Protein AF-0000000066058814 (afdb_homodimer)

GO terms:
  GO:0004735 pyrroline-5-carboxylate reductase activity (F, TAS)
  GO:0004735 pyrroline-5-carboxylate reductase activity (F, EXP)

InterPro domains:
  IPR000304 Pyrroline-5-carboxylate reductase-like [MF_01925] (4-267)
  IPR000304 Pyrroline-5-carboxylate reductase-like [PIRSF000193] (5-269)
  IPR000304 Pyrroline-5-carboxylate reductase-like [TIGR00112] (6-267)
  IPR008927 6-phosphogluconate dehydrogenase-like, C-terminal domain superfamily [SSF48179] (162-270)
  IPR028939 Pyrroline-5-carboxylate reductase, catalytic, N-terminal [PF03807] (5-99)
  IPR029036 Pyrroline-5-carboxylate reductase, dimerisation domain [PF14748] (163-267)
  IPR036291 NAD(P)-binding domain superfamily [SSF51735] (5-160)
  IPR053790 Pyrroline-5-carboxylate reductase-like conserved site [PS00521] (223-245)

pLDDT: mean 95.97, std 4.77, range [44.62, 98.88]

Foldseek 3Di:
DDDFAEEEEDCDLLVLLLLVLCVVVPNDLASYEYEDQDPVSQVVSCVVRVHHYYHDPLVRCQRGQEYEYDDELQCLLVVLLVNLVSDDQRHAYEYQYFQADPVLSCVSSPHDHWYKYKHWANQLSVLAIEMEIEIDPRADPVNVVSVLVSSNSRHHYDYDPDRLCVLLVCLCGHCPVVVLVVVLVVQLVVVVVVPDDSVVSNVVSVVVSVVLVVCQVPDPDHSVVVLVVVDDPPDPSVVVVCVCVVVPVVVVSVVSSVVSSVVSNVSNVVSSD/DDDFQEEEEDCDLLVLLLLVLCVVVPNDLASYEYEDQDPVSQVVSCVVRVHHYYHDPLVRCQRGQEYEYDDELQCLLVVLLVNLVSDDQRHAYEYQYFQADPVLSCVSSPHDHWYKYKHWANQLSVLAIEMEIEIDPRADPVNVVSVLVSSNSRHHYHYDPDRLCVLLVCLCGHCPVVVLVVVLVVQLVVVVVVPDDSVVSNVVSVVVSVVLVVCQVPDPDHSVVVLVVVDDPPDPSVVVVCVCVVVPVVVVSVVSSVVSSVVSNVSNVVSSD

Nearest PDB structures (foldseek):
  3tri-assembly1_B  TM=9.564E-01  e=3.070E-29  Coxiella burnetii
  6xp2-assembly1_A  TM=9.105E-01  e=4.689E-26  Homo sapiens
  2ag8-assembly1_A  TM=9.585E-01  e=1.082E-23  Neisseria meningitidis MC58
  6lhm-assembly2_B  TM=9.141E-01  e=1.833E-24  Homo sapiens
  2ahr-assembly1_E  TM=9.068E-01  e=1.185E-21  Streptococcus pyogenes M1 GAS

Secondary structure (DSSP, 8-state):
-PPPPEEEES-SHHHHHHHHHHHHTT--GGGEEEE-S-HHHHHHHHHHH--EEES-HHHHHTT-SEEEE-S-HHHHHHHHHHHGGG--TTPEEEE--TT--HHHHHHHHTS---EEEEE--GGGGGT-EEEEEEE-TT--HHHHHHHHHHHHTTEEEEE-S-TTHHHHHIIIIISHHHHHHHHHHHHHHHHHHTT--HHHHHHHHHHHHHHHHHHHHH-SS-HHHHHHHT--TTSHHHHHHHHHHHTTHHHHHHHHHHHHHHHHHHHHHHH--/-PPPPEEEES-SHHHHHHHHHHHHTT--GGGEEEE-S-HHHHHHHHHHH--EEES-HHHHHTT-SEEEE-S-HHHHHHHHHHHGGG--TTPEEEE--TT--HHHHHHHHTS---EEEEE--GGGGGT-EEEEEEE-TT--HHHHHHHHHHHHTTEEEEE-S-TTHHHHHIIIIISHHHHHHHHHHHHHHHHHHTT--HHHHHHHHHHHHHHHHHHHHH-SS-HHHHHHHT--TTSHHHHHHHHHHHTTHHHHHHHHHHHHHHHHHHHHHHH--

Structure (mmCIF, N/CA/C/O backbone):
data_AF-0000000066058814-model_v1
#
loop_
_entity.id
_entity.type
_entity.pdbx_description
1 polymer 'Pyrroline-5-carboxylate reductase'
#
loop_
_atom_site.group_PDB
_atom_site.id
_atom_site.type_symbol
_atom_site.label_atom_id
_atom_site.label_alt_id
_atom_site.label_comp_id
_atom_site.label_asym_id
_atom_site.label_entity_id
_atom_site.label_seq_id
_atom_site.pdbx_PDB_ins_code
_atom_site.Cartn_x
_atom_site.Cartn_y
_atom_site.Cartn_z
_atom_site.occupancy
_atom_site.B_iso_or_equiv
_atom_site.auth_seq_id
_atom_site.auth_comp_id
_atom_site.auth_asym_id
_atom_site.auth_atom_id
_atom_site.pdbx_PDB_model_num
ATOM 1 N N . MET A 1 1 ? -6.27 13.633 32.781 1 44.66 1 MET A N 1
ATOM 2 C CA . MET A 1 1 ? -6.316 14.977 32.188 1 44.66 1 MET A CA 1
ATOM 3 C C . MET A 1 1 ? -7.578 15.164 31.359 1 44.66 1 MET A C 1
ATOM 5 O O . MET A 1 1 ? -8.094 14.211 30.781 1 44.66 1 MET A O 1
ATOM 9 N N . SER A 1 2 ? -8.32 16.234 31.625 1 62.28 2 SER A N 1
ATOM 10 C CA . SER A 1 2 ? -9.594 16.422 30.953 1 62.28 2 SER A CA 1
ATOM 11 C C . SER A 1 2 ? -9.414 16.453 29.438 1 62.28 2 SER A C 1
ATOM 13 O O . SER A 1 2 ? -8.344 16.812 28.938 1 62.28 2 SER A O 1
ATOM 15 N N . THR A 1 3 ? -10.25 15.898 28.719 1 80.94 3 THR A N 1
ATOM 16 C CA . THR A 1 3 ? -10.242 15.898 27.25 1 80.94 3 THR A CA 1
ATOM 17 C C . THR A 1 3 ? -10.305 17.328 26.719 1 80.94 3 THR A C 1
ATOM 19 O O . THR A 1 3 ? -11.219 18.094 27.062 1 80.94 3 THR A O 1
ATOM 22 N N . PRO A 1 4 ? -9.258 17.734 26.031 1 92.69 4 PRO A N 1
ATOM 23 C CA . PRO A 1 4 ? -9.234 19.109 25.531 1 92.69 4 PRO A CA 1
ATOM 24 C C . PRO A 1 4 ? -10.398 19.406 24.578 1 92.69 4 PRO A C 1
ATOM 26 O O . PRO A 1 4 ? -10.906 18.516 23.922 1 92.69 4 PRO A O 1
ATOM 29 N N . ARG A 1 5 ? -10.812 20.703 24.672 1 96.81 5 ARG A N 1
ATOM 30 C CA . ARG A 1 5 ? -11.758 21.188 23.672 1 96.81 5 ARG A CA 1
ATOM 31 C C . ARG A 1 5 ? -11.039 21.641 22.406 1 96.81 5 ARG A C 1
ATOM 33 O O . ARG A 1 5 ? -10.094 22.438 22.469 1 96.81 5 ARG A O 1
ATOM 40 N N . ILE A 1 6 ? -11.531 21.109 21.25 1 98.19 6 ILE A N 1
ATOM 41 C CA . ILE A 1 6 ? -10.836 21.344 19.984 1 98.19 6 ILE A CA 1
ATOM 42 C C . ILE A 1 6 ? -11.742 22.109 19.031 1 98.19 6 ILE A C 1
ATOM 44 O O . ILE A 1 6 ? -12.906 21.75 18.844 1 98.19 6 ILE A O 1
ATOM 48 N N . ALA A 1 7 ? -11.219 23.156 18.516 1 98.62 7 ALA A N 1
ATOM 49 C CA . ALA A 1 7 ? -11.922 23.922 17.5 1 98.62 7 ALA A CA 1
ATOM 50 C C . ALA A 1 7 ? -11.219 23.812 16.141 1 98.62 7 ALA A C 1
ATOM 52 O O . ALA A 1 7 ? -10.016 24.062 16.047 1 98.62 7 ALA A O 1
ATOM 53 N N . PHE A 1 8 ? -11.961 23.469 15.102 1 98.62 8 PHE A N 1
ATOM 54 C CA . PHE A 1 8 ? -11.453 23.453 13.742 1 98.62 8 PHE A CA 1
ATOM 55 C C . PHE A 1 8 ? -11.914 24.672 12.961 1 98.62 8 PHE A C 1
ATOM 57 O O . PHE A 1 8 ? -13.117 24.922 12.852 1 98.62 8 PHE A O 1
ATOM 64 N N . ILE A 1 9 ? -10.969 25.406 12.5 1 98.5 9 ILE A N 1
ATOM 65 C CA . ILE A 1 9 ? -11.273 26.531 11.617 1 98.5 9 ILE A CA 1
ATOM 66 C C . ILE A 1 9 ? -11.18 26.094 10.164 1 98.5 9 ILE A C 1
ATOM 68 O O . ILE A 1 9 ? -10.086 25.875 9.641 1 98.5 9 ILE A O 1
ATOM 72 N N . GLY A 1 10 ? -12.289 26.016 9.469 1 96.62 10 GLY A N 1
ATOM 73 C CA . GLY A 1 10 ? -12.391 25.344 8.18 1 96.62 10 GLY A CA 1
ATOM 74 C C . GLY A 1 10 ? -12.758 23.875 8.305 1 96.62 10 GLY A C 1
ATOM 75 O O . GLY A 1 10 ? -12.008 23.094 8.883 1 96.62 10 GLY A O 1
ATOM 76 N N . ALA A 1 11 ? -13.867 23.547 7.715 1 96 11 ALA A N 1
ATOM 77 C CA . ALA A 1 11 ? -14.359 22.172 7.852 1 96 11 ALA A CA 1
ATOM 78 C C . ALA A 1 11 ? -14.258 21.422 6.527 1 96 11 ALA A C 1
ATOM 80 O O . ALA A 1 11 ? -15.219 20.797 6.086 1 96 11 ALA A O 1
ATOM 81 N N . GLY A 1 12 ? -13.07 21.484 5.945 1 91.62 12 GLY A N 1
ATOM 82 C CA . GLY A 1 12 ? -12.836 20.781 4.699 1 91.62 12 GLY A CA 1
ATOM 83 C C . GLY A 1 12 ? -12.531 19.297 4.902 1 91.62 12 GLY A C 1
ATOM 84 O O . GLY A 1 12 ? -12.828 18.75 5.961 1 91.62 12 GLY A O 1
ATOM 85 N N . ASN A 1 13 ? -11.977 18.641 3.914 1 87.44 13 ASN A N 1
ATOM 86 C CA . ASN A 1 13 ? -11.758 17.203 3.91 1 87.44 13 ASN A CA 1
ATOM 87 C C . ASN A 1 13 ? -10.781 16.781 5.008 1 87.44 13 ASN A C 1
ATOM 89 O O . ASN A 1 13 ? -11 15.773 5.684 1 87.44 13 ASN A O 1
ATOM 93 N N . MET A 1 14 ? -9.695 17.531 5.121 1 90.62 14 MET A N 1
ATOM 94 C CA . MET A 1 14 ? -8.711 17.156 6.137 1 90.62 14 MET A CA 1
ATOM 95 C C . MET A 1 14 ? -9.289 17.328 7.539 1 90.62 14 MET A C 1
ATOM 97 O O . MET A 1 14 ? -9.094 16.469 8.398 1 90.62 14 MET A O 1
ATOM 101 N N . ALA A 1 15 ? -9.977 18.484 7.75 1 95.06 15 ALA A N 1
ATOM 102 C CA . ALA A 1 15 ? -10.648 18.672 9.031 1 95.06 15 ALA A CA 1
ATOM 103 C C . ALA A 1 15 ? -11.633 17.547 9.32 1 95.06 15 ALA A C 1
ATOM 105 O O . ALA A 1 15 ? -11.672 17.016 10.43 1 95.06 15 ALA A O 1
ATOM 106 N N . ALA A 1 16 ? -12.422 17.203 8.312 1 94.19 16 ALA A N 1
ATOM 107 C CA . ALA A 1 16 ? -13.383 16.125 8.461 1 94.19 16 ALA A CA 1
ATOM 108 C C . ALA A 1 16 ? -12.695 14.82 8.867 1 94.19 16 ALA A C 1
ATOM 110 O O . ALA A 1 16 ? -13.195 14.086 9.719 1 94.19 16 ALA A O 1
ATOM 111 N N . SER A 1 17 ? -11.586 14.547 8.266 1 92.12 17 SER A N 1
ATOM 112 C CA . SER A 1 17 ? -10.812 13.344 8.578 1 92.12 17 SER A CA 1
ATOM 113 C C . SER A 1 17 ? -10.352 13.352 10.031 1 92.12 17 SER A C 1
ATOM 115 O O . SER A 1 17 ? -10.469 12.344 10.727 1 92.12 17 SER A O 1
ATOM 117 N N . LEU A 1 18 ? -9.82 14.461 10.445 1 94.19 18 LEU A N 1
ATOM 118 C CA . LEU A 1 18 ? -9.32 14.578 11.812 1 94.19 18 LEU A CA 1
ATOM 119 C C . LEU A 1 18 ? -10.469 14.469 12.812 1 94.19 18 LEU A C 1
ATOM 121 O O . LEU A 1 18 ? -10.352 13.758 13.812 1 94.19 18 LEU A O 1
ATOM 125 N N . ILE A 1 19 ? -11.562 15.117 12.516 1 96.31 19 ILE A N 1
ATOM 126 C CA . ILE A 1 19 ? -12.742 15.055 13.375 1 96.31 19 ILE A CA 1
ATOM 127 C C . ILE A 1 19 ? -13.242 13.617 13.469 1 96.31 19 ILE A C 1
ATOM 129 O O . ILE A 1 19 ? -13.484 13.109 14.562 1 96.31 19 ILE A O 1
ATOM 133 N N . GLY A 1 20 ? -13.422 12.992 12.344 1 94.62 20 GLY A N 1
ATOM 134 C CA . GLY A 1 20 ? -13.852 11.602 12.328 1 94.62 20 GLY A CA 1
ATOM 135 C C . GLY A 1 20 ? -12.938 10.688 13.125 1 94.62 20 GLY A C 1
ATOM 136 O O . GLY A 1 20 ? -13.414 9.82 13.859 1 94.62 20 GLY A O 1
ATOM 137 N N . GLY A 1 21 ? -11.633 10.844 12.93 1 93.56 21 GLY A N 1
ATOM 138 C CA . GLY A 1 21 ? -10.664 10.07 13.688 1 93.56 21 GLY A CA 1
ATOM 139 C C . GLY A 1 21 ? -10.797 10.258 15.188 1 93.56 21 GLY A C 1
ATOM 140 O O . GLY A 1 21 ? -10.742 9.289 15.945 1 93.56 21 GLY A O 1
ATOM 141 N N . LEU A 1 22 ? -10.922 11.492 15.555 1 94.44 22 LEU A N 1
ATOM 142 C CA . LEU A 1 22 ? -11.07 11.797 16.969 1 94.44 22 LEU A CA 1
ATOM 143 C C . LEU A 1 22 ? -12.344 11.18 17.531 1 94.44 22 LEU A C 1
ATOM 145 O O . LEU A 1 22 ? -12.328 10.594 18.625 1 94.44 22 LEU A O 1
ATOM 149 N N . ARG A 1 23 ? -13.43 11.305 16.781 1 95.06 23 ARG A N 1
ATOM 150 C CA . ARG A 1 23 ? -14.688 10.695 17.188 1 95.06 23 ARG A CA 1
ATOM 151 C C . ARG A 1 23 ? -14.547 9.188 17.312 1 95.06 23 ARG A C 1
ATOM 153 O O . ARG A 1 23 ? -15.039 8.586 18.281 1 95.06 23 ARG A O 1
ATOM 160 N N . ALA A 1 24 ? -13.945 8.602 16.438 1 92.62 24 ALA A N 1
ATOM 161 C CA . ALA A 1 24 ? -13.75 7.156 16.422 1 92.62 24 ALA A CA 1
ATOM 162 C C . ALA A 1 24 ? -12.914 6.707 17.625 1 92.62 24 ALA A C 1
ATOM 164 O O . ALA A 1 24 ? -13.078 5.594 18.125 1 92.62 24 ALA A O 1
ATOM 165 N N . GLN A 1 25 ? -12.039 7.562 18.062 1 91.62 25 GLN A N 1
ATOM 166 C CA . GLN A 1 25 ? -11.195 7.25 19.203 1 91.62 25 GLN A CA 1
ATOM 167 C C . GLN A 1 25 ? -11.938 7.52 20.516 1 91.62 25 GLN A C 1
ATOM 169 O O . GLN A 1 25 ? -11.367 7.375 21.594 1 91.62 25 GLN A O 1
ATOM 174 N N . GLY A 1 26 ? -13.156 8.062 20.391 1 92.06 26 GLY A N 1
ATOM 175 C CA . GLY A 1 26 ? -13.992 8.188 21.578 1 92.06 26 GLY A CA 1
ATOM 176 C C . GLY A 1 26 ? -14.047 9.602 22.109 1 92.06 26 GLY A C 1
ATOM 177 O O . GLY A 1 26 ? -14.609 9.844 23.188 1 92.06 26 GLY A O 1
ATOM 178 N N . VAL A 1 27 ? -13.461 10.539 21.406 1 94.19 27 VAL A N 1
ATOM 179 C CA . VAL A 1 27 ? -13.586 11.922 21.859 1 94.19 27 VAL A CA 1
ATOM 180 C C . VAL A 1 27 ? -15.039 12.375 21.75 1 94.19 27 VAL A C 1
ATOM 182 O O . VAL A 1 27 ? -15.656 12.266 20.688 1 94.19 27 VAL A O 1
ATOM 185 N N . PRO A 1 28 ? -15.578 12.867 22.859 1 96.06 28 PRO A N 1
ATOM 186 C CA . PRO A 1 28 ? -16.984 13.289 22.828 1 96.06 28 PRO A CA 1
ATOM 187 C C . PRO A 1 28 ? -17.234 14.414 21.828 1 96.06 28 PRO A C 1
ATOM 189 O O . PRO A 1 28 ? -16.406 15.328 21.703 1 96.06 28 PRO A O 1
ATOM 192 N N . ALA A 1 29 ? -18.391 14.398 21.203 1 96.94 29 ALA A N 1
ATOM 193 C CA . ALA A 1 29 ? -18.781 15.406 20.234 1 96.94 29 ALA A CA 1
ATOM 194 C C . ALA A 1 29 ? -18.781 16.797 20.844 1 96.94 29 ALA A C 1
ATOM 196 O O . ALA A 1 29 ? -18.438 17.781 20.172 1 96.94 29 ALA A O 1
ATOM 197 N N . ALA A 1 30 ? -19.094 16.891 22.109 1 96.06 30 ALA A N 1
ATOM 198 C CA . ALA A 1 30 ? -19.203 18.172 22.812 1 96.06 30 ALA A CA 1
ATOM 199 C C . ALA A 1 30 ? -17.844 18.844 22.938 1 96.06 30 ALA A C 1
ATOM 201 O O . ALA A 1 30 ? -17.766 20.047 23.203 1 96.06 30 ALA A O 1
ATOM 202 N N . GLN A 1 31 ? -16.828 18.031 22.734 1 97 31 GLN A N 1
ATOM 203 C CA . GLN A 1 31 ? -15.477 18.562 22.875 1 97 31 GLN A CA 1
ATOM 204 C C . GLN A 1 31 ? -14.922 19.031 21.547 1 97 31 GLN A C 1
ATOM 206 O O . GLN A 1 31 ? -13.789 19.531 21.469 1 97 31 GLN A O 1
ATOM 211 N N . ILE A 1 32 ? -15.656 18.922 20.516 1 97.69 32 ILE A N 1
ATOM 212 C CA . ILE A 1 32 ? -15.211 19.281 19.172 1 97.69 32 ILE A CA 1
ATOM 213 C C . ILE A 1 32 ? -16.188 20.297 18.562 1 97.69 32 ILE A C 1
ATOM 215 O O . ILE A 1 32 ? -17.406 20.094 18.609 1 97.69 32 ILE A O 1
ATOM 219 N N . ARG A 1 33 ? -15.641 21.391 18.094 1 98.19 33 ARG A N 1
ATOM 220 C CA . ARG A 1 33 ? -16.391 22.391 17.344 1 98.19 33 ARG A CA 1
ATOM 221 C C . ARG A 1 33 ? -15.672 22.75 16.047 1 98.19 33 ARG A C 1
ATOM 223 O O . ARG A 1 33 ? -14.438 22.688 15.977 1 98.19 33 ARG A O 1
ATOM 230 N N . ALA A 1 34 ? -16.469 23.016 15.023 1 98.56 34 ALA A N 1
ATOM 231 C CA . ALA A 1 34 ? -15.875 23.453 13.766 1 98.56 34 ALA A CA 1
ATOM 232 C C . ALA A 1 34 ? -16.562 24.719 13.242 1 98.56 34 ALA A C 1
ATOM 234 O O . ALA A 1 34 ? -17.656 25.062 13.695 1 98.56 34 ALA A O 1
ATOM 235 N N . SER A 1 35 ? -15.852 25.422 12.445 1 98.56 35 SER A N 1
ATOM 236 C CA . SER A 1 35 ? -16.453 26.547 11.75 1 98.56 35 SER A CA 1
ATOM 237 C C . SER A 1 35 ? -16.219 26.469 10.242 1 98.56 35 SER A C 1
ATOM 239 O O . SER A 1 35 ? -15.219 25.922 9.797 1 98.56 35 SER A O 1
ATOM 241 N N . ASP A 1 36 ? -17.172 26.922 9.508 1 98.19 36 ASP A N 1
ATOM 242 C CA . ASP A 1 36 ? -17.125 27.031 8.055 1 98.19 36 ASP A CA 1
ATOM 243 C C . ASP A 1 36 ? -18.109 28.078 7.547 1 98.19 36 ASP A C 1
ATOM 245 O O . ASP A 1 36 ? -19.234 28.172 8.039 1 98.19 36 ASP A O 1
ATOM 249 N N . PRO A 1 37 ? -17.656 28.828 6.539 1 96.19 37 PRO A N 1
ATOM 250 C CA . PRO A 1 37 ? -18.578 29.859 6.035 1 96.19 37 PRO A CA 1
ATOM 251 C C . PRO A 1 37 ? -19.719 29.281 5.199 1 96.19 37 PRO A C 1
ATOM 253 O O . PRO A 1 37 ? -20.766 29.906 5.07 1 96.19 37 PRO A O 1
ATOM 256 N N . GLY A 1 38 ? -19.609 28.141 4.633 1 96.25 38 GLY A N 1
ATOM 257 C CA . GLY A 1 38 ? -20.625 27.547 3.771 1 96.25 38 GLY A CA 1
ATOM 258 C C . GLY A 1 38 ? -21.672 26.766 4.539 1 96.25 38 GLY A C 1
ATOM 259 O O . GLY A 1 38 ? -21.344 25.828 5.27 1 96.25 38 GLY A O 1
ATOM 260 N N . ALA A 1 39 ? -22.906 27.047 4.273 1 97 39 ALA A N 1
ATOM 261 C CA . ALA A 1 39 ? -24.016 26.438 4.984 1 97 39 ALA A CA 1
ATOM 262 C C . ALA A 1 39 ? -24.125 24.938 4.656 1 97 39 ALA A C 1
ATOM 264 O O . ALA A 1 39 ? -24.406 24.125 5.531 1 97 39 ALA A O 1
ATOM 265 N N . GLU A 1 40 ? -23.906 24.672 3.479 1 97.31 40 GLU A N 1
ATOM 266 C CA . GLU A 1 40 ? -23.984 23.266 3.059 1 97.31 40 GLU A CA 1
ATOM 267 C C . GLU A 1 40 ? -22.906 22.422 3.727 1 97.31 40 GLU A C 1
ATOM 269 O O . GLU A 1 40 ? -23.172 21.328 4.203 1 97.31 40 GLU A O 1
ATOM 274 N N . GLN A 1 41 ? -21.734 22.969 3.746 1 96.38 41 GLN A N 1
ATOM 275 C CA . GLN A 1 41 ? -20.625 22.266 4.371 1 96.38 41 GLN A CA 1
ATOM 276 C C . GLN A 1 41 ? -20.844 22.109 5.875 1 96.38 41 GLN A C 1
ATOM 278 O O . GLN A 1 41 ? -20.531 21.062 6.453 1 96.38 41 GLN A O 1
ATOM 283 N N . ARG A 1 42 ? -21.344 23.125 6.504 1 97.5 42 ARG A N 1
ATOM 284 C CA . ARG A 1 42 ? -21.656 23.047 7.93 1 97.5 42 ARG A CA 1
ATOM 285 C C . ARG A 1 42 ? -22.656 21.938 8.211 1 97.5 42 ARG A C 1
ATOM 287 O O . ARG A 1 42 ? -22.484 21.156 9.148 1 97.5 42 ARG A O 1
ATOM 294 N N . ALA A 1 43 ? -23.672 21.859 7.395 1 97.56 43 ALA A N 1
ATOM 295 C CA . ALA A 1 43 ? -24.703 20.844 7.57 1 97.56 43 ALA A CA 1
ATOM 296 C C . ALA A 1 43 ? -24.125 19.438 7.375 1 97.56 43 ALA A C 1
ATOM 298 O O . ALA A 1 43 ? -24.453 18.516 8.125 1 97.56 43 ALA A O 1
ATOM 299 N N . LYS A 1 44 ? -23.344 19.328 6.414 1 97 44 LYS A N 1
ATOM 300 C CA . LYS A 1 44 ? -22.734 18.031 6.109 1 97 44 LYS A CA 1
ATOM 301 C C . LYS A 1 44 ? -21.875 17.547 7.273 1 97 44 LYS A C 1
ATOM 303 O O . LYS A 1 44 ? -22.031 16.406 7.719 1 97 44 LYS A O 1
ATOM 308 N N . ILE A 1 45 ? -21.016 18.344 7.762 1 97.19 45 ILE A N 1
ATOM 309 C CA . ILE A 1 45 ? -20.094 17.984 8.828 1 97.19 45 ILE A CA 1
ATOM 310 C C . ILE A 1 45 ? -20.859 17.75 10.125 1 97.19 45 ILE A C 1
ATOM 312 O O . ILE A 1 45 ? -20.594 16.797 10.852 1 97.19 45 ILE A O 1
ATOM 316 N N . ALA A 1 46 ? -21.812 18.625 10.422 1 97.31 46 ALA A N 1
ATOM 317 C CA . ALA A 1 46 ? -22.641 18.469 11.617 1 97.31 46 ALA A CA 1
ATOM 318 C C . ALA A 1 46 ? -23.406 17.156 11.586 1 97.31 46 ALA A C 1
ATOM 320 O O . ALA A 1 46 ? -23.531 16.469 12.609 1 97.31 46 ALA A O 1
ATOM 321 N N . GLY A 1 47 ? -23.938 16.828 10.461 1 96.56 47 GLY A N 1
ATOM 322 C CA . GLY A 1 47 ? -24.688 15.594 10.305 1 96.56 47 GLY A CA 1
ATOM 323 C C . GLY A 1 47 ? -23.828 14.352 10.391 1 96.56 47 GLY A C 1
ATOM 324 O O . GLY A 1 47 ? -24.219 13.352 10.992 1 96.56 47 GLY A O 1
ATOM 325 N N . GLU A 1 48 ? -22.719 14.414 9.875 1 95.25 48 GLU A N 1
ATOM 326 C CA . GLU A 1 48 ? -21.828 13.258 9.781 1 95.25 48 GLU A CA 1
ATOM 327 C C . GLU A 1 48 ? -21.219 12.922 11.133 1 95.25 48 GLU A C 1
ATOM 329 O O . GLU A 1 48 ? -21.062 11.75 11.477 1 95.25 48 GLU A O 1
ATOM 334 N N . PHE A 1 49 ? -20.859 13.953 11.867 1 96.5 49 PHE A N 1
ATOM 335 C CA . PHE A 1 49 ? -20.047 13.68 13.047 1 96.5 49 PHE A CA 1
ATOM 336 C C . PHE A 1 49 ? -20.797 14.078 14.312 1 96.5 49 PHE A C 1
ATOM 338 O O . PHE A 1 49 ? -20.297 13.859 15.422 1 96.5 49 PHE A O 1
ATOM 345 N N . ALA A 1 50 ? -21.969 14.711 14.219 1 96.81 50 ALA A N 1
ATOM 346 C CA . ALA A 1 50 ? -22.812 15.125 15.336 1 96.81 50 ALA A CA 1
ATOM 347 C C . ALA A 1 50 ? -22.078 16.125 16.234 1 96.81 50 ALA A C 1
ATOM 349 O O . ALA A 1 50 ? -22.172 16.031 17.469 1 96.81 50 ALA A O 1
ATOM 350 N N . ILE A 1 51 ? -21.328 17.016 15.594 1 97.56 51 ILE A N 1
ATOM 351 C CA . ILE A 1 51 ? -20.625 18.031 16.359 1 97.56 51 ILE A CA 1
ATOM 352 C C . ILE A 1 51 ? -21.25 19.406 16.078 1 97.56 51 ILE A C 1
ATOM 354 O O . ILE A 1 51 ? -22.078 19.531 15.18 1 97.56 51 ILE A O 1
ATOM 358 N N . ASP A 1 52 ? -20.844 20.359 16.953 1 97.19 52 ASP A N 1
ATOM 359 C CA . ASP A 1 52 ? -21.266 21.75 16.734 1 97.19 52 ASP A CA 1
ATOM 360 C C . ASP A 1 52 ? -20.469 22.391 15.602 1 97.19 52 ASP A C 1
ATOM 362 O O . ASP A 1 52 ? -19.234 22.359 15.617 1 97.19 52 ASP A O 1
ATOM 366 N N . VAL A 1 53 ? -21.172 22.859 14.586 1 98.19 53 VAL A N 1
ATOM 367 C CA . VAL A 1 53 ? -20.516 23.578 13.492 1 98.19 53 VAL A CA 1
ATOM 368 C C . VAL A 1 53 ? -21.156 24.969 13.336 1 98.19 53 VAL A C 1
ATOM 370 O O . VAL A 1 53 ? -22.359 25.078 13.156 1 98.19 53 VAL A O 1
ATOM 373 N N . VAL A 1 54 ? -20.359 25.984 13.406 1 98.19 54 VAL A N 1
ATOM 374 C CA . VAL A 1 54 ? -20.859 27.359 13.414 1 98.19 54 VAL A CA 1
ATOM 375 C C . VAL A 1 54 ? -20.281 28.125 12.227 1 98.19 54 VAL A C 1
ATOM 377 O O . VAL A 1 54 ? -19.344 27.656 11.57 1 98.19 54 VAL A O 1
ATOM 380 N N . GLU A 1 55 ? -20.844 29.234 11.945 1 97.56 55 GLU A N 1
ATOM 381 C CA . GLU A 1 55 ? -20.344 30.078 10.852 1 97.56 55 GLU A CA 1
ATOM 382 C C . GLU A 1 55 ? -19.172 30.938 11.297 1 97.56 55 GLU A C 1
ATOM 384 O O . GLU A 1 55 ? -18.203 31.094 10.555 1 97.56 55 GLU A O 1
ATOM 389 N N . SER A 1 56 ? -19.234 31.438 12.477 1 97.44 56 SER A N 1
ATOM 390 C CA . SER A 1 56 ? -18.25 32.375 13.008 1 97.44 56 SER A CA 1
ATOM 391 C C . SER A 1 56 ? -17.016 31.656 13.555 1 97.44 56 SER A C 1
ATOM 393 O O . SER A 1 56 ? -17.141 30.812 14.445 1 97.44 56 SER A O 1
ATOM 395 N N . ASN A 1 57 ? -15.875 32.031 13.023 1 98.19 57 ASN A N 1
ATOM 396 C CA . ASN A 1 57 ? -14.625 31.516 13.555 1 98.19 57 ASN A CA 1
ATOM 397 C C . ASN A 1 57 ? -14.43 31.906 15.016 1 98.19 57 ASN A C 1
ATOM 399 O O . ASN A 1 57 ? -13.969 31.094 15.828 1 98.19 57 ASN A O 1
ATOM 403 N N . ALA A 1 58 ? -14.766 33.125 15.336 1 97.69 58 ALA A N 1
ATOM 404 C CA . ALA A 1 58 ? -14.617 33.625 16.688 1 97.69 58 ALA A CA 1
ATOM 405 C C . ALA A 1 58 ? -15.445 32.812 17.688 1 97.69 58 ALA A C 1
ATOM 407 O O . ALA A 1 58 ? -14.992 32.531 18.797 1 97.69 58 ALA A O 1
ATOM 408 N N . GLU A 1 59 ? -16.609 32.5 17.281 1 97.38 59 GLU A N 1
ATOM 409 C CA . GLU A 1 59 ? -17.469 31.672 18.125 1 97.38 59 GLU A CA 1
ATOM 410 C C . GLU A 1 59 ? -16.875 30.281 18.312 1 97.38 59 GLU A C 1
ATOM 412 O O . GLU A 1 59 ? -16.969 29.703 19.406 1 97.38 59 GLU A O 1
ATOM 417 N N . ALA A 1 60 ? -16.281 29.734 17.281 1 98 60 ALA A N 1
ATOM 418 C CA . ALA A 1 60 ? -15.742 28.375 17.328 1 98 60 ALA A CA 1
ATOM 419 C C . ALA A 1 60 ? -14.602 28.281 18.328 1 98 60 ALA A C 1
ATOM 421 O O . ALA A 1 60 ? -14.453 27.25 19.016 1 98 60 ALA A O 1
ATOM 422 N N . VAL A 1 61 ? -13.828 29.344 18.5 1 97.94 61 VAL A N 1
ATOM 423 C CA . VAL A 1 61 ? -12.594 29.219 19.266 1 97.94 61 VAL A CA 1
ATOM 424 C C . VAL A 1 61 ? -12.82 29.688 20.703 1 97.94 61 VAL A C 1
ATOM 426 O O . VAL A 1 61 ? -11.922 29.578 21.547 1 97.94 61 VAL A O 1
ATOM 429 N N . ALA A 1 62 ? -13.969 30.234 21.078 1 95.06 62 ALA A N 1
ATOM 430 C CA . ALA A 1 62 ? -14.242 30.938 22.328 1 95.06 62 ALA A CA 1
ATOM 431 C C . ALA A 1 62 ? -13.828 30.094 23.531 1 95.06 62 ALA A C 1
ATOM 433 O O . ALA A 1 62 ? -13.242 30.609 24.484 1 95.06 62 ALA A O 1
ATOM 434 N N . ASP A 1 63 ? -13.992 28.828 23.562 1 93.5 63 ASP A N 1
ATOM 435 C CA . ASP A 1 63 ? -13.688 27.984 24.719 1 93.5 63 ASP A CA 1
ATOM 436 C C . ASP A 1 63 ? -12.773 26.828 24.328 1 93.5 63 ASP A C 1
ATOM 438 O O . ASP A 1 63 ? -12.719 25.812 25.031 1 93.5 63 ASP A O 1
ATOM 442 N N . ALA A 1 64 ? -12.07 27 23.297 1 97.69 64 ALA A N 1
ATOM 443 C CA . ALA A 1 64 ? -11.219 25.922 22.812 1 97.69 64 ALA A CA 1
ATOM 444 C C . ALA A 1 64 ? -9.867 25.922 23.5 1 97.69 64 ALA A C 1
ATOM 446 O O . ALA A 1 64 ? -9.344 26.984 23.844 1 97.69 64 ALA A O 1
ATOM 447 N N . ASP A 1 65 ? -9.344 24.75 23.766 1 97.75 65 ASP A N 1
ATOM 448 C CA . ASP A 1 65 ? -7.973 24.594 24.219 1 97.75 65 ASP A CA 1
ATOM 449 C C . ASP A 1 65 ? -7 24.516 23.047 1 97.75 65 ASP A C 1
ATOM 451 O O . ASP A 1 65 ? -5.875 25 23.141 1 97.75 65 ASP A O 1
ATOM 455 N N . VAL A 1 66 ? -7.43 23.844 22.031 1 98.25 66 VAL A N 1
ATOM 456 C CA . VAL A 1 66 ? -6.664 23.656 20.812 1 98.25 66 VAL A CA 1
ATOM 457 C C . VAL A 1 66 ? -7.441 24.219 19.625 1 98.25 66 VAL A C 1
ATOM 459 O O . VAL A 1 66 ? -8.633 23.938 19.453 1 98.25 66 VAL A O 1
ATOM 462 N N . VAL A 1 67 ? -6.797 25.031 18.891 1 98.62 67 VAL A N 1
ATOM 463 C CA . VAL A 1 67 ? -7.367 25.578 17.656 1 98.62 67 VAL A CA 1
ATOM 464 C C . VAL A 1 67 ? -6.617 25.047 16.453 1 98.62 67 VAL A C 1
ATOM 466 O O . VAL A 1 67 ? -5.422 25.297 16.281 1 98.62 67 VAL A O 1
ATOM 469 N N . VAL A 1 68 ? -7.328 24.297 15.594 1 98.56 68 VAL A N 1
ATOM 470 C CA . VAL A 1 68 ? -6.742 23.719 14.391 1 98.56 68 VAL A CA 1
ATOM 471 C C . VAL A 1 68 ? -7.082 24.594 13.18 1 98.56 68 VAL A C 1
ATOM 473 O O . VAL A 1 68 ? -8.258 24.75 12.828 1 98.56 6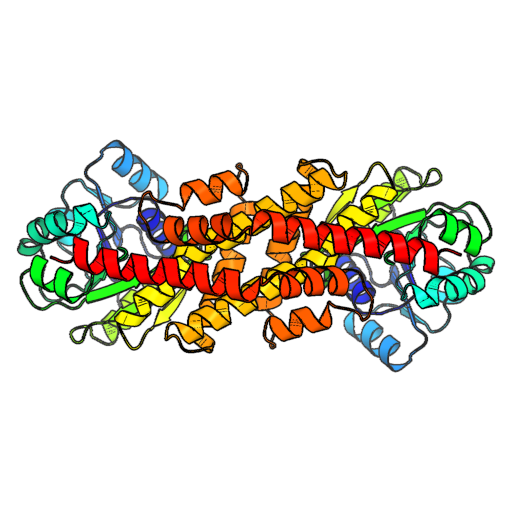8 VAL A O 1
ATOM 476 N N . LEU A 1 69 ? -6.066 25.141 12.633 1 98.25 69 LEU A N 1
ATOM 477 C CA . LEU A 1 69 ? -6.234 25.906 11.398 1 98.25 69 LEU A CA 1
ATOM 478 C C . LEU A 1 69 ? -6.207 24.984 10.188 1 98.25 69 LEU A C 1
ATOM 480 O O . LEU A 1 69 ? -5.137 24.547 9.75 1 98.25 69 LEU A O 1
ATOM 484 N N . SER A 1 70 ? -7.367 24.75 9.586 1 96.88 70 SER A N 1
ATOM 485 C CA . SER A 1 70 ? -7.512 23.781 8.508 1 96.88 70 SER A CA 1
ATOM 486 C C . SER A 1 70 ? -8.094 24.422 7.254 1 96.88 70 SER A C 1
ATOM 488 O O . SER A 1 70 ? -8.914 23.812 6.559 1 96.88 70 SER A O 1
ATOM 490 N N . VAL A 1 71 ? -7.723 25.656 6.992 1 94.75 71 VAL A N 1
ATOM 491 C CA . VAL A 1 71 ? -8.109 26.359 5.77 1 94.75 71 VAL A CA 1
ATOM 492 C C . VAL A 1 71 ? -6.969 26.266 4.754 1 94.75 71 VAL A C 1
ATOM 494 O O . VAL A 1 71 ? -5.852 25.875 5.09 1 94.75 71 VAL A O 1
ATOM 497 N N . LYS A 1 72 ? -7.277 26.625 3.529 1 88.25 72 LYS A N 1
ATOM 498 C CA . LYS A 1 72 ? -6.262 26.641 2.482 1 88.25 72 LYS A CA 1
ATOM 499 C C . LYS A 1 72 ? -5.168 27.672 2.789 1 88.25 72 LYS A C 1
ATOM 501 O O . LYS A 1 72 ? -5.441 28.719 3.369 1 88.25 72 LYS A O 1
ATOM 506 N N . PRO A 1 73 ? -4.004 27.359 2.346 1 91.56 73 PRO A N 1
ATOM 507 C CA . PRO A 1 73 ? -2.885 28.266 2.629 1 91.56 73 PRO A CA 1
ATOM 508 C C . PRO A 1 73 ? -3.146 29.703 2.15 1 91.56 73 PRO A C 1
ATOM 510 O O . PRO A 1 73 ? -2.807 30.656 2.848 1 91.56 73 PRO A O 1
ATOM 513 N N . GLN A 1 74 ? -3.799 29.844 1.07 1 89.38 74 GLN A N 1
ATOM 514 C CA . GLN A 1 74 ? -4.035 31.156 0.471 1 89.38 74 GLN A CA 1
ATOM 515 C C . GLN A 1 74 ? -4.973 32 1.334 1 89.38 74 GLN A C 1
ATOM 517 O O . GLN A 1 74 ? -4.938 33.219 1.281 1 89.38 74 GLN A O 1
ATOM 522 N N . ALA A 1 75 ? -5.773 31.344 2.119 1 93.62 75 ALA A N 1
ATOM 523 C CA . ALA A 1 75 ? -6.754 32.031 2.951 1 93.62 75 ALA A CA 1
ATOM 524 C C . ALA A 1 75 ? -6.223 32.25 4.363 1 93.62 75 ALA A C 1
ATOM 526 O O . ALA A 1 75 ? -6.82 33 5.156 1 93.62 75 ALA A O 1
ATOM 527 N N . MET A 1 76 ? -5.121 31.75 4.73 1 96.19 76 MET A N 1
ATOM 528 C CA . MET A 1 76 ? -4.637 31.609 6.102 1 96.19 76 MET A CA 1
ATOM 529 C C . MET A 1 76 ? -4.387 32.969 6.723 1 96.19 76 MET A C 1
ATOM 531 O O . MET A 1 76 ? -4.809 33.25 7.852 1 96.19 76 MET A O 1
ATOM 535 N N . LYS A 1 77 ? -3.727 33.875 5.984 1 96.69 77 LYS A N 1
ATOM 536 C CA . LYS A 1 77 ? -3.406 35.188 6.523 1 96.69 77 LYS A CA 1
ATOM 537 C C . LYS A 1 77 ? -4.668 35.938 6.953 1 96.69 77 LYS A C 1
ATOM 539 O O . LYS A 1 77 ? -4.766 36.406 8.086 1 96.69 77 LYS A O 1
ATOM 544 N N . ALA A 1 78 ? -5.59 36 6.047 1 96.81 78 ALA A N 1
ATOM 545 C CA . ALA A 1 78 ? -6.836 36.719 6.32 1 96.81 78 ALA A CA 1
ATOM 546 C C . ALA A 1 78 ? -7.578 36.094 7.496 1 96.81 78 ALA A C 1
ATOM 548 O O . ALA A 1 78 ? -8.117 36.781 8.352 1 96.81 78 ALA A O 1
ATOM 549 N N . VAL A 1 79 ? -7.605 34.781 7.562 1 97.56 79 VAL A N 1
ATOM 550 C CA . VAL A 1 79 ? -8.305 34.062 8.625 1 97.56 79 VAL A CA 1
ATOM 551 C C . VAL A 1 79 ? -7.617 34.312 9.961 1 97.56 79 VAL A C 1
ATOM 553 O O . VAL A 1 79 ? -8.281 34.594 10.961 1 97.56 79 VAL A O 1
ATOM 556 N N . CYS A 1 80 ? -6.328 34.25 10 1 97.88 80 CYS A N 1
ATOM 557 C CA . CYS A 1 80 ? -5.574 34.469 11.227 1 97.88 80 CYS A CA 1
ATOM 558 C C . CYS A 1 80 ? -5.77 35.875 11.75 1 97.88 80 CYS A C 1
ATOM 560 O O . CYS A 1 80 ? -6.016 36.094 12.938 1 97.88 80 CYS A O 1
ATOM 562 N N . GLN A 1 81 ? -5.684 36.875 10.875 1 97.31 81 GLN A N 1
ATOM 563 C CA . GLN A 1 81 ? -5.828 38.25 11.281 1 97.31 81 GLN A CA 1
ATOM 564 C C . GLN A 1 81 ? -7.219 38.531 11.852 1 97.31 81 GLN A C 1
ATOM 566 O O . GLN A 1 81 ? -7.363 39.219 12.852 1 97.31 81 GLN A O 1
ATOM 571 N N . ALA A 1 82 ? -8.188 37.938 11.234 1 97.25 82 ALA A N 1
ATOM 572 C CA . ALA A 1 82 ? -9.562 38.094 11.703 1 97.25 82 ALA A CA 1
ATOM 573 C C . ALA A 1 82 ? -9.789 37.344 13.023 1 97.25 82 ALA A C 1
ATOM 575 O O . ALA A 1 82 ? -10.586 37.781 13.852 1 97.25 82 ALA A O 1
ATOM 576 N N . LEU A 1 83 ? -9.086 36.312 13.234 1 97.62 83 LEU A N 1
ATOM 577 C CA . LEU A 1 83 ? -9.273 35.438 14.375 1 97.62 83 LEU A CA 1
ATOM 578 C C . LEU A 1 83 ? -8.523 35.969 15.594 1 97.62 83 LEU A C 1
ATOM 580 O O . LEU A 1 83 ? -8.898 35.688 16.734 1 97.62 83 LEU A O 1
ATOM 584 N N . ALA A 1 84 ? -7.504 36.719 15.438 1 97.06 84 ALA A N 1
ATOM 585 C CA . ALA A 1 84 ? -6.516 37.125 16.438 1 97.06 84 ALA A CA 1
ATOM 586 C C . ALA A 1 84 ? -7.195 37.719 17.672 1 97.06 84 ALA A C 1
ATOM 588 O O . ALA A 1 84 ? -6.895 37.344 18.797 1 97.06 84 ALA A O 1
ATOM 589 N N . PRO A 1 85 ? -8.188 38.594 17.484 1 96.31 85 PRO A N 1
ATOM 590 C CA . PRO A 1 85 ? -8.781 39.219 18.656 1 96.31 85 PRO A CA 1
ATOM 591 C C . PRO A 1 85 ? -9.586 38.25 19.516 1 96.31 85 PRO A C 1
ATOM 593 O O . PRO A 1 85 ? -9.828 38.531 20.688 1 96.31 85 PRO A O 1
ATOM 596 N N . ALA A 1 86 ? -10 37.188 18.969 1 97.19 86 ALA A N 1
ATOM 597 C CA . ALA A 1 86 ? -10.875 36.25 19.672 1 97.19 86 ALA A CA 1
ATOM 598 C C . ALA A 1 86 ? -10.062 35.188 20.391 1 97.19 86 ALA A C 1
ATOM 600 O O . ALA A 1 86 ? -10.602 34.438 21.203 1 97.19 86 ALA A O 1
ATOM 601 N N . LEU A 1 87 ? -8.812 35.156 20.188 1 97.31 87 LEU A N 1
ATOM 602 C CA . LEU A 1 87 ? -7.977 34.094 20.719 1 97.31 87 LEU A CA 1
ATOM 603 C C . LEU A 1 87 ? -7.434 34.438 22.094 1 97.31 87 LEU A C 1
ATOM 605 O O . LEU A 1 87 ? -7.09 35.594 22.344 1 97.31 87 LEU A O 1
ATOM 609 N N . LYS A 1 88 ? -7.363 33.469 22.922 1 95.31 88 LYS A N 1
ATOM 610 C CA . LYS A 1 88 ? -6.676 33.594 24.203 1 95.31 88 LYS A CA 1
ATOM 611 C C . LYS A 1 88 ? -5.223 33.156 24.094 1 95.31 88 LYS A C 1
ATOM 613 O O . LYS A 1 88 ? -4.902 32.25 23.297 1 95.31 88 LYS A O 1
ATOM 618 N N . PRO A 1 89 ? -4.344 33.656 24.906 1 91.94 89 PRO A N 1
ATOM 619 C CA . PRO A 1 89 ? -2.904 33.438 24.766 1 91.94 89 PRO A CA 1
ATOM 620 C C . PRO A 1 89 ? -2.525 31.969 25.031 1 91.94 89 PRO A C 1
ATOM 622 O O . PRO A 1 89 ? -1.535 31.484 24.484 1 91.94 89 PRO A O 1
ATOM 625 N N . GLU A 1 90 ? -3.291 31.297 25.812 1 92.19 90 GLU A N 1
ATOM 626 C CA . GLU A 1 90 ? -2.902 29.953 26.25 1 92.19 90 GLU A CA 1
ATOM 627 C C . GLU A 1 90 ? -3.357 28.891 25.234 1 92.19 90 GLU A C 1
ATOM 629 O O . GLU A 1 90 ? -2.98 27.719 25.344 1 92.19 90 GLU A O 1
ATOM 634 N N . GLN A 1 91 ? -4.156 29.297 24.266 1 97.25 91 GLN A N 1
ATOM 635 C CA . GLN A 1 91 ? -4.676 28.328 23.312 1 97.25 91 GLN A CA 1
ATOM 636 C C . GLN A 1 91 ? -3.57 27.828 22.375 1 97.25 91 GLN A C 1
ATOM 638 O O . GLN A 1 91 ? -2.758 28.609 21.891 1 97.25 91 GLN A O 1
ATOM 643 N N . LEU A 1 92 ? -3.523 26.531 22.234 1 98.38 92 LEU A N 1
ATOM 644 C CA . LEU A 1 92 ? -2.602 25.938 21.266 1 98.38 92 LEU A CA 1
ATOM 645 C C . LEU A 1 92 ? -3.115 26.094 19.844 1 98.38 92 LEU A C 1
ATOM 647 O O . LEU A 1 92 ? -4.266 25.75 19.547 1 98.38 92 LEU A O 1
ATOM 651 N N . ILE A 1 93 ? -2.236 26.625 18.969 1 98.56 93 ILE A N 1
ATOM 652 C CA . ILE A 1 93 ? -2.557 26.734 17.547 1 98.56 93 ILE A CA 1
ATOM 653 C C . ILE A 1 93 ? -1.899 25.578 16.781 1 98.56 93 ILE A C 1
ATOM 655 O O . ILE A 1 93 ? -0.685 25.391 16.859 1 98.56 93 ILE A O 1
ATOM 659 N N . VAL A 1 94 ? -2.701 24.781 16.078 1 98.56 94 VAL A N 1
ATOM 660 C CA . VAL A 1 94 ? -2.205 23.719 15.211 1 98.56 94 VAL A CA 1
ATOM 661 C C . VAL A 1 94 ? -2.537 24.031 13.758 1 98.56 94 VAL A C 1
ATOM 663 O O . VAL A 1 94 ? -3.707 24.203 13.406 1 98.56 94 VAL A O 1
ATOM 666 N N . SER A 1 95 ? -1.553 24.141 12.969 1 98 95 SER A N 1
ATOM 667 C CA . SER A 1 95 ? -1.77 24.406 11.555 1 98 95 SER A CA 1
ATOM 668 C C . SER A 1 95 ? -1.452 23.172 10.703 1 98 95 SER A C 1
ATOM 670 O O . SER A 1 95 ? -0.416 22.531 10.891 1 98 95 SER A O 1
ATOM 672 N N . ILE A 1 96 ? -2.309 22.859 9.734 1 95.06 96 ILE A N 1
ATOM 673 C CA . ILE A 1 96 ? -2.057 21.75 8.828 1 95.06 96 ILE A CA 1
ATOM 674 C C . ILE A 1 96 ? -1.896 22.266 7.402 1 95.06 96 ILE A C 1
ATOM 676 O O . ILE A 1 96 ? -2.09 21.516 6.438 1 95.06 96 ILE A O 1
ATOM 680 N N . ALA A 1 97 ? -1.59 23.578 7.27 1 89.81 97 ALA A N 1
ATOM 681 C CA . ALA A 1 97 ? -1.443 24.188 5.953 1 89.81 97 ALA A CA 1
ATOM 682 C C . ALA A 1 97 ? -0.024 24.016 5.422 1 89.81 97 ALA A C 1
ATOM 684 O O . ALA A 1 97 ? 0.948 24.188 6.16 1 89.81 97 ALA A O 1
ATOM 685 N N . ALA A 1 98 ? 0.018 23.703 4.145 1 85.31 98 ALA A N 1
ATOM 686 C CA . ALA A 1 98 ? 1.317 23.609 3.484 1 85.31 98 ALA A CA 1
ATOM 687 C C . ALA A 1 98 ? 1.938 24.984 3.275 1 85.31 98 ALA A C 1
ATOM 689 O O . ALA A 1 98 ? 1.239 25.938 2.943 1 85.31 98 ALA A O 1
ATOM 690 N N . GLY A 1 99 ? 3.209 25.094 3.582 1 88.81 99 GLY A N 1
ATOM 691 C CA . GLY A 1 99 ? 3.992 26.234 3.127 1 88.81 99 GLY A CA 1
ATOM 692 C C . GLY A 1 99 ? 3.863 27.453 4.031 1 88.81 99 GLY A C 1
ATOM 693 O O . GLY A 1 99 ? 4.273 28.547 3.664 1 88.81 99 GLY A O 1
ATOM 694 N N . ILE A 1 100 ? 3.271 27.391 5.18 1 93.88 100 ILE A N 1
ATOM 695 C CA . ILE A 1 100 ? 3.143 28.531 6.078 1 93.88 100 ILE A CA 1
ATOM 696 C C . ILE A 1 100 ? 3.967 28.281 7.34 1 93.88 100 ILE A C 1
ATOM 698 O O . ILE A 1 100 ? 3.594 27.469 8.188 1 93.88 100 ILE A O 1
ATOM 702 N N . PRO A 1 101 ? 4.977 29.016 7.523 1 95.56 101 PRO A N 1
ATOM 703 C CA . PRO A 1 101 ? 5.844 28.797 8.688 1 95.56 101 PRO A CA 1
ATOM 704 C C . PRO A 1 101 ? 5.215 29.297 9.984 1 95.56 101 PRO A C 1
ATOM 706 O O . PRO A 1 101 ? 4.289 30.109 9.961 1 95.56 101 PRO A O 1
ATOM 709 N N . CYS A 1 102 ? 5.742 28.844 11.07 1 96.44 102 CYS A N 1
ATOM 710 C CA . CYS A 1 102 ? 5.297 29.266 12.398 1 96.44 102 CYS A CA 1
ATOM 711 C C . CYS A 1 102 ? 5.414 30.781 12.555 1 96.44 102 CYS A C 1
ATOM 713 O O . CYS A 1 102 ? 4.516 31.422 13.109 1 96.44 102 CYS A O 1
ATOM 715 N N . ALA A 1 103 ? 6.484 31.312 12.062 1 95.44 103 ALA A N 1
ATOM 716 C CA . ALA A 1 103 ? 6.738 32.75 12.219 1 95.44 103 ALA A CA 1
ATOM 717 C C . ALA A 1 103 ? 5.645 33.562 11.555 1 95.44 103 ALA A C 1
ATOM 719 O O . ALA A 1 103 ? 5.23 34.594 12.078 1 95.44 103 ALA A O 1
ATOM 720 N N . SER A 1 104 ? 5.23 33.156 10.414 1 96 104 SER A N 1
ATOM 721 C CA . SER A 1 104 ? 4.152 33.844 9.719 1 96 104 SER A CA 1
ATOM 722 C C . SER A 1 104 ? 2.85 33.781 10.508 1 96 104 SER A C 1
ATOM 724 O O . SER A 1 104 ? 2.146 34.781 10.641 1 96 104 SER A O 1
ATOM 726 N N . LEU A 1 105 ? 2.545 32.594 11.016 1 96.88 105 LEU A N 1
ATOM 727 C CA . LEU A 1 105 ? 1.337 32.438 11.812 1 96.88 105 LEU A CA 1
ATOM 728 C C . LEU A 1 105 ? 1.365 33.312 13.047 1 96.88 105 LEU A C 1
ATOM 730 O O . LEU A 1 105 ? 0.386 34 13.344 1 96.88 105 LEU A O 1
ATOM 734 N N . GLU A 1 106 ? 2.477 33.312 13.711 1 96 106 GLU A N 1
ATOM 735 C CA . GLU A 1 106 ? 2.619 34.156 14.898 1 96 106 GLU A CA 1
ATOM 736 C C . GLU A 1 106 ? 2.438 35.625 14.562 1 96 106 GLU A C 1
ATOM 738 O O . GLU A 1 106 ? 1.772 36.344 15.297 1 96 106 GLU A O 1
ATOM 743 N N . ALA A 1 107 ? 3.023 36.031 13.469 1 95.5 107 ALA A N 1
ATOM 744 C CA . ALA A 1 107 ? 2.918 37.438 13.047 1 95.5 107 ALA A CA 1
ATOM 745 C C . ALA A 1 107 ? 1.467 37.812 12.75 1 95.5 107 ALA A C 1
ATOM 747 O O . ALA A 1 107 ? 1.001 38.875 13.148 1 95.5 107 ALA A O 1
ATOM 748 N N . TRP A 1 108 ? 0.817 36.938 12.062 1 97 108 TRP A N 1
ATOM 749 C CA . TRP A 1 108 ? -0.555 37.219 11.656 1 97 108 TRP A CA 1
ATOM 750 C C . TRP A 1 108 ? -1.499 37.188 12.852 1 97 108 TRP A C 1
ATOM 752 O O . TRP A 1 108 ? -2.514 37.875 12.883 1 97 108 TRP A O 1
ATOM 762 N N . LEU A 1 109 ? -1.141 36.375 13.836 1 96.19 109 LEU A N 1
ATOM 763 C CA . LEU A 1 109 ? -1.978 36.219 15.016 1 96.19 109 LEU A CA 1
ATOM 764 C C . LEU A 1 109 ? -1.658 37.281 16.062 1 96.19 109 LEU A C 1
ATOM 766 O O . LEU A 1 109 ? -2.342 37.406 17.078 1 96.19 109 LEU A O 1
ATOM 770 N N . GLY A 1 110 ? -0.67 38.094 15.852 1 90.69 110 GLY A N 1
ATOM 771 C CA . GLY A 1 110 ? -0.433 39.344 16.547 1 90.69 110 GLY A CA 1
ATOM 772 C C . GLY A 1 110 ? 0.444 39.219 17.766 1 90.69 110 GLY A C 1
ATOM 773 O O . GLY A 1 110 ? 0.782 40.188 18.422 1 90.69 110 GLY A O 1
ATOM 774 N N . GLN A 1 111 ? 0.756 38.094 18.266 1 88 111 GLN A N 1
ATOM 775 C CA . GLN A 1 111 ? 1.629 37.875 19.422 1 88 111 GLN A CA 1
ATOM 776 C C . GLN A 1 111 ? 2.236 36.469 19.391 1 88 111 GLN A C 1
ATOM 778 O O . GLN A 1 111 ? 1.729 35.562 18.703 1 88 111 GLN A O 1
ATOM 783 N N . PRO A 1 112 ? 3.357 36.344 20.188 1 91.12 112 PRO A N 1
ATOM 784 C CA . PRO A 1 112 ? 3.891 34.969 20.328 1 91.12 112 PRO A CA 1
ATOM 785 C C . PRO A 1 112 ? 2.883 34 20.938 1 91.12 112 PRO A C 1
ATOM 787 O O . PRO A 1 112 ? 2.209 34.344 21.922 1 91.12 112 PRO A O 1
ATOM 790 N N . ARG A 1 113 ? 2.691 32.938 20.219 1 94.81 113 ARG A N 1
ATOM 791 C CA . ARG A 1 113 ? 1.73 31.922 20.641 1 94.81 113 ARG A CA 1
ATOM 792 C C . ARG A 1 113 ? 2.297 30.531 20.453 1 94.81 113 ARG A C 1
ATOM 794 O O . ARG A 1 113 ? 3.203 30.312 19.656 1 94.81 113 ARG A O 1
ATOM 801 N N . PRO A 1 114 ? 1.82 29.578 21.344 1 97.94 114 PRO A N 1
ATOM 802 C CA . PRO A 1 114 ? 2.17 28.188 21.047 1 97.94 114 PRO A CA 1
ATOM 803 C C . PRO A 1 114 ? 1.613 27.719 19.719 1 97.94 114 PRO A C 1
ATOM 805 O O . PRO A 1 114 ? 0.395 27.672 19.516 1 97.94 114 PRO A O 1
ATOM 808 N N . VAL A 1 115 ? 2.525 27.375 18.812 1 98.38 115 VAL A N 1
ATOM 809 C CA . VAL A 1 115 ? 2.143 26.953 17.469 1 98.38 115 VAL A CA 1
ATOM 810 C C . VAL A 1 115 ? 2.791 25.609 17.141 1 98.38 115 VAL A C 1
ATOM 812 O O . VAL A 1 115 ? 4.004 25.453 17.312 1 98.38 115 VAL A O 1
ATOM 815 N N . VAL A 1 116 ? 2.012 24.672 16.781 1 98.62 116 VAL A N 1
ATOM 816 C CA . VAL A 1 116 ? 2.492 23.422 16.188 1 98.62 116 VAL A CA 1
ATOM 817 C C . VAL A 1 116 ? 2.15 23.391 14.695 1 98.62 116 VAL A C 1
ATOM 819 O O . VAL A 1 116 ? 0.98 23.484 14.32 1 98.62 116 VAL A O 1
ATOM 822 N N . ARG A 1 117 ? 3.176 23.297 13.883 1 98 117 ARG A N 1
ATOM 823 C CA . ARG A 1 117 ? 3.008 23.125 12.445 1 98 117 ARG A CA 1
ATOM 824 C C . ARG A 1 117 ? 3.029 21.641 12.062 1 98 117 ARG A C 1
ATOM 826 O O . ARG A 1 117 ? 3.947 20.922 12.445 1 98 117 ARG A O 1
ATOM 833 N N . CYS A 1 118 ? 1.976 21.234 11.312 1 97.75 118 CYS A N 1
ATOM 834 C CA . CYS A 1 118 ? 1.84 19.844 10.938 1 97.75 118 CYS A CA 1
ATOM 835 C C . CYS A 1 118 ? 1.692 19.703 9.422 1 97.75 118 CYS A C 1
ATOM 837 O O . CYS A 1 118 ? 1.137 20.578 8.766 1 97.75 118 CYS A O 1
ATOM 839 N N . MET A 1 119 ? 2.24 18.625 8.953 1 97.19 119 MET A N 1
ATOM 840 C CA . MET A 1 119 ? 2.012 18.234 7.566 1 97.19 119 MET A CA 1
ATOM 841 C C . MET A 1 119 ? 1.411 16.844 7.469 1 97.19 119 MET A C 1
ATOM 843 O O . MET A 1 119 ? 2.143 15.852 7.375 1 97.19 119 MET A O 1
ATOM 847 N N . PRO A 1 120 ? 0.082 16.766 7.383 1 96.94 120 PRO A N 1
ATOM 848 C CA . PRO A 1 120 ? -0.577 15.469 7.156 1 96.94 120 PRO A CA 1
ATOM 849 C C . PRO A 1 120 ? -0.679 15.109 5.676 1 96.94 120 PRO A C 1
ATOM 851 O O . PRO A 1 120 ? -0.123 15.805 4.828 1 96.94 120 PRO A O 1
ATOM 854 N N . ASN A 1 121 ? -1.248 13.898 5.422 1 96 121 ASN A N 1
ATOM 855 C CA . ASN A 1 121 ? -1.495 13.5 4.039 1 96 121 ASN A CA 1
ATOM 856 C C . ASN A 1 121 ? -2.877 12.875 3.873 1 96 121 ASN A C 1
ATOM 858 O O . ASN A 1 121 ? -3.566 12.617 4.859 1 96 121 ASN A O 1
ATOM 862 N N . THR A 1 122 ? -3.338 12.758 2.729 1 93.31 122 THR A N 1
ATOM 863 C CA . THR A 1 122 ? -4.727 12.453 2.387 1 93.31 122 THR A CA 1
ATOM 864 C C . THR A 1 122 ? -5.133 11.086 2.926 1 93.31 122 THR A C 1
ATOM 866 O O . THR A 1 122 ? -6.297 10.867 3.256 1 93.31 122 THR A O 1
ATOM 869 N N . PRO A 1 123 ? -4.281 10.148 3.078 1 96.94 123 PRO A N 1
ATOM 870 C CA . PRO A 1 123 ? -4.723 8.859 3.625 1 96.94 123 PRO A CA 1
ATOM 871 C C . PRO A 1 123 ? -5.281 8.984 5.039 1 96.94 123 PRO A C 1
ATOM 873 O O . PRO A 1 123 ? -5.875 8.031 5.559 1 96.94 123 PRO A O 1
ATOM 876 N N . ALA A 1 124 ? -5.09 10.141 5.645 1 95.19 124 ALA A N 1
ATOM 877 C CA . ALA A 1 124 ? -5.719 10.422 6.93 1 95.19 124 ALA A CA 1
ATOM 878 C C . ALA A 1 124 ? -7.23 10.227 6.855 1 95.19 124 ALA A C 1
ATOM 880 O O . ALA A 1 124 ? -7.871 9.891 7.852 1 95.19 124 ALA A O 1
ATOM 881 N N . LEU A 1 125 ? -7.742 10.375 5.695 1 90.06 125 LEU A N 1
ATOM 882 C CA . LEU A 1 125 ? -9.172 10.188 5.473 1 90.06 125 LEU A CA 1
ATOM 883 C C . LEU A 1 125 ? -9.602 8.766 5.832 1 90.06 125 LEU A C 1
ATOM 885 O O . LEU A 1 125 ? -10.766 8.523 6.145 1 90.06 125 LEU A O 1
ATOM 889 N N . LEU A 1 126 ? -8.688 7.824 5.766 1 93 126 LEU A N 1
ATOM 890 C CA . LEU A 1 126 ? -8.945 6.426 6.086 1 93 126 LEU A CA 1
ATOM 891 C C . LEU A 1 126 ? -8.234 6.027 7.379 1 93 126 LEU A C 1
ATOM 893 O O . LEU A 1 126 ? -8.039 4.836 7.645 1 93 126 LEU A O 1
ATOM 897 N N . ARG A 1 127 ? -7.824 6.969 8.125 1 95.62 127 ARG A N 1
ATOM 898 C CA . ARG A 1 127 ? -7.09 6.77 9.375 1 95.62 127 ARG A CA 1
ATOM 899 C C . ARG A 1 127 ? -5.77 6.047 9.117 1 95.62 127 ARG A C 1
ATOM 901 O O . ARG A 1 127 ? -5.348 5.211 9.922 1 95.62 127 ARG A O 1
ATOM 908 N N . GLN A 1 128 ? -5.207 6.223 7.93 1 97.12 128 GLN A N 1
ATOM 909 C CA . GLN A 1 128 ? -3.912 5.672 7.543 1 97.12 128 GLN A CA 1
ATOM 910 C C . GLN A 1 128 ? -2.926 6.781 7.188 1 97.12 128 GLN A C 1
ATOM 912 O O . GLN A 1 128 ? -2.125 6.637 6.262 1 97.12 128 GLN A O 1
ATOM 917 N N . GLY A 1 129 ? -3.047 7.844 7.844 1 97.81 129 GLY A N 1
ATOM 918 C CA . GLY A 1 129 ? -2.262 9.023 7.527 1 97.81 129 GLY A CA 1
ATOM 919 C C . GLY A 1 129 ? -0.847 8.961 8.07 1 97.81 129 GLY A C 1
ATOM 920 O O . GLY A 1 129 ? -0.54 8.133 8.922 1 97.81 129 GLY A O 1
ATOM 921 N N . ALA A 1 130 ? 0.012 9.758 7.492 1 98.56 130 ALA A N 1
ATOM 922 C CA . ALA A 1 130 ? 1.358 10.062 7.969 1 98.56 130 ALA A CA 1
ATOM 923 C C . ALA A 1 130 ? 1.557 11.57 8.117 1 98.56 130 ALA A C 1
ATOM 925 O O . ALA A 1 130 ? 1.327 12.328 7.168 1 98.56 130 ALA A O 1
ATOM 926 N N . SER A 1 131 ? 1.973 11.961 9.336 1 98.38 131 SER A N 1
ATOM 927 C CA . SER A 1 131 ? 2.104 13.391 9.594 1 98.38 131 SER A CA 1
ATOM 928 C C . SER A 1 131 ? 3.451 13.711 10.234 1 98.38 131 SER A C 1
ATOM 930 O O . SER A 1 131 ? 3.947 12.953 11.07 1 98.38 131 SER A O 1
ATOM 932 N N . GLY A 1 132 ? 4.055 14.781 9.773 1 98.5 132 GLY A N 1
ATOM 933 C CA . GLY A 1 132 ? 5.152 15.414 10.492 1 98.5 132 GLY A CA 1
ATOM 934 C C . GLY A 1 132 ? 4.715 16.625 11.305 1 98.5 132 GLY A C 1
ATOM 935 O O . GLY A 1 132 ? 3.875 17.406 10.859 1 98.5 132 GLY A O 1
ATOM 936 N N . LEU A 1 133 ? 5.277 16.75 12.578 1 98.62 133 LEU A N 1
ATOM 937 C CA . LEU A 1 133 ? 4.91 17.859 13.477 1 98.62 133 LEU A CA 1
ATOM 938 C C . LEU A 1 133 ? 6.148 18.609 13.938 1 98.62 133 LEU A C 1
ATOM 940 O O . LEU A 1 133 ? 7.18 18 14.234 1 98.62 133 LEU A O 1
ATOM 944 N N . TYR A 1 134 ? 6.051 19.891 13.977 1 98.62 134 TYR A N 1
ATOM 945 C CA . TYR A 1 134 ? 7.059 20.781 14.555 1 98.62 134 TYR A CA 1
ATOM 946 C C . TYR A 1 134 ? 6.43 21.766 15.531 1 98.62 134 TYR A C 1
ATOM 948 O O . TYR A 1 134 ? 5.418 22.391 15.211 1 98.62 134 TYR A O 1
ATOM 956 N N . ALA A 1 135 ? 6.992 21.891 16.719 1 98.62 135 ALA A N 1
ATOM 957 C CA . ALA A 1 135 ? 6.527 22.828 17.734 1 98.62 135 ALA A CA 1
ATOM 958 C C . ALA A 1 135 ? 7.484 24 17.875 1 98.62 135 ALA A C 1
ATOM 960 O O . ALA A 1 135 ? 8.703 23.812 17.969 1 98.62 135 ALA A O 1
ATOM 961 N N . ASN A 1 136 ? 6.855 25.219 17.828 1 97.69 136 ASN A N 1
ATOM 962 C CA . ASN A 1 136 ? 7.73 26.344 18.141 1 97.69 136 ASN A CA 1
ATOM 963 C C . ASN A 1 136 ? 8.102 26.375 19.625 1 97.69 136 ASN A C 1
ATOM 965 O O . ASN A 1 136 ? 7.691 25.5 20.391 1 97.69 136 ASN A O 1
ATOM 969 N N . ALA A 1 137 ? 8.867 27.344 20.016 1 96.44 137 ALA A N 1
ATOM 970 C CA . ALA A 1 137 ? 9.484 27.359 21.344 1 96.44 137 ALA A CA 1
ATOM 971 C C . ALA A 1 137 ? 8.438 27.609 22.438 1 96.44 137 ALA A C 1
ATOM 973 O O . ALA A 1 137 ? 8.672 27.328 23.609 1 96.44 137 ALA A O 1
ATOM 974 N N . GLN A 1 138 ? 7.27 28.062 22.094 1 96.69 138 GLN A N 1
ATOM 975 C CA . GLN A 1 138 ? 6.258 28.484 23.062 1 96.69 138 GLN A CA 1
ATOM 976 C C . GLN A 1 138 ? 5.367 27.297 23.453 1 96.69 138 GLN A C 1
ATOM 978 O O . GLN A 1 138 ? 4.598 27.391 24.406 1 96.69 138 GLN A O 1
ATOM 983 N N . VAL A 1 139 ? 5.488 26.203 22.797 1 98.19 139 VAL A N 1
ATOM 984 C CA . VAL A 1 139 ? 4.598 25.078 23.016 1 98.19 139 VAL A CA 1
ATOM 985 C C . VAL A 1 139 ? 5.074 24.281 24.234 1 98.19 139 VAL A C 1
ATOM 987 O O . VAL A 1 139 ? 6.25 23.906 24.312 1 98.19 139 VAL A O 1
ATOM 990 N N . SER A 1 140 ? 4.16 24.031 25.141 1 97.56 140 SER A N 1
ATOM 991 C CA . SER A 1 140 ? 4.492 23.25 26.328 1 97.56 140 SER A CA 1
ATOM 992 C C . SER A 1 140 ? 4.473 21.75 26.031 1 97.56 140 SER A C 1
ATOM 994 O O . SER A 1 140 ? 3.982 21.328 24.969 1 97.56 140 SER A O 1
ATOM 996 N N . ALA A 1 141 ? 5.012 20.969 26.969 1 97.44 141 ALA A N 1
ATOM 997 C CA . ALA A 1 141 ? 5.008 19.516 26.828 1 97.44 141 ALA A CA 1
ATOM 998 C C . ALA A 1 141 ? 3.58 18.984 26.766 1 97.44 141 ALA A C 1
ATOM 1000 O O . ALA A 1 141 ? 3.295 18.078 25.984 1 97.44 141 ALA A O 1
ATOM 1001 N N . ALA A 1 142 ? 2.779 19.547 27.562 1 96.81 142 ALA A N 1
ATOM 1002 C CA . ALA A 1 142 ? 1.379 19.141 27.562 1 96.81 142 ALA A CA 1
ATOM 1003 C C . ALA A 1 142 ? 0.718 19.438 26.219 1 96.81 142 ALA A C 1
ATOM 1005 O O . ALA A 1 142 ? -0.086 18.641 25.734 1 96.81 142 ALA A O 1
ATOM 1006 N N . GLN A 1 143 ? 1.075 20.531 25.672 1 97.56 143 GLN A N 1
ATOM 1007 C CA . GLN A 1 143 ? 0.524 20.938 24.375 1 97.56 143 GLN A CA 1
ATOM 1008 C C . GLN A 1 143 ? 1.069 20.062 23.25 1 97.56 143 GLN A C 1
ATOM 1010 O O . GLN A 1 143 ? 0.354 19.75 22.297 1 97.56 143 GLN A O 1
ATOM 1015 N N . CYS A 1 144 ? 2.285 19.656 23.375 1 98 144 CYS A N 1
ATOM 1016 C CA . CYS A 1 144 ? 2.84 18.703 22.406 1 98 144 CYS A CA 1
ATOM 1017 C C . CYS A 1 144 ? 2.072 17.391 22.438 1 98 144 CYS A C 1
ATOM 1019 O O . CYS A 1 144 ? 1.779 16.812 21.391 1 98 144 CYS A O 1
ATOM 1021 N N . GLU A 1 145 ? 1.777 16.953 23.562 1 96.81 145 GLU A N 1
ATOM 1022 C CA . GLU A 1 145 ? 1.006 15.727 23.703 1 96.81 145 GLU A CA 1
ATOM 1023 C C . GLU A 1 145 ? -0.379 15.867 23.078 1 96.81 145 GLU A C 1
ATOM 1025 O O . GLU A 1 145 ? -0.867 14.938 22.422 1 96.81 145 GLU A O 1
ATOM 1030 N N . GLN A 1 146 ? -0.968 16.984 23.281 1 95.12 146 GLN A N 1
ATOM 1031 C CA . GLN A 1 146 ? -2.287 17.25 22.703 1 95.12 146 GLN A CA 1
ATOM 1032 C C . GLN A 1 146 ? -2.246 17.203 21.188 1 95.12 146 GLN A C 1
ATOM 1034 O O . GLN A 1 146 ? -3.084 16.547 20.547 1 95.12 146 GLN A O 1
ATOM 1039 N N . ALA A 1 147 ? -1.288 17.891 20.641 1 97.44 147 ALA A N 1
ATOM 1040 C CA . ALA A 1 147 ? -1.146 17.922 19.188 1 97.44 147 ALA A CA 1
ATOM 1041 C C . ALA A 1 147 ? -0.833 16.547 18.641 1 97.44 147 ALA A C 1
ATOM 1043 O O . ALA A 1 147 ? -1.381 16.141 17.609 1 97.44 147 ALA A O 1
ATOM 1044 N N . GLY A 1 148 ? 0.041 15.859 19.312 1 96.88 148 GLY A N 1
ATOM 1045 C CA . GLY A 1 148 ? 0.372 14.5 18.906 1 96.88 148 GLY A CA 1
ATOM 1046 C C . GLY A 1 148 ? -0.829 13.578 18.891 1 96.88 148 GLY A C 1
ATOM 1047 O O . GLY A 1 148 ? -1.013 12.805 17.938 1 96.88 148 GLY A O 1
ATOM 1048 N N . GLN A 1 149 ? -1.631 13.656 19.875 1 93.88 149 GLN A N 1
ATOM 1049 C CA . GLN A 1 149 ? -2.834 12.828 19.969 1 93.88 149 GLN A CA 1
ATOM 1050 C C . GLN A 1 149 ? -3.811 13.164 18.844 1 93.88 149 GLN A C 1
ATOM 1052 O O . GLN A 1 149 ? -4.441 12.273 18.281 1 93.88 149 GLN A O 1
ATOM 1057 N N . LEU A 1 150 ? -3.91 14.406 18.594 1 95.56 150 LEU A N 1
ATOM 1058 C CA . LEU A 1 150 ? -4.789 14.883 17.531 1 95.56 150 LEU A CA 1
ATOM 1059 C C . LEU A 1 150 ? -4.43 14.234 16.203 1 95.56 150 LEU A C 1
ATOM 1061 O O . LEU A 1 150 ? -5.289 13.641 15.539 1 95.56 150 LEU A O 1
ATOM 1065 N N . LEU A 1 151 ? -3.152 14.242 15.859 1 96.88 151 LEU A N 1
ATOM 1066 C CA . LEU A 1 151 ? -2.744 13.742 14.547 1 96.88 151 LEU A CA 1
ATOM 1067 C C . LEU A 1 151 ? -2.631 12.219 14.555 1 96.88 151 LEU A C 1
ATOM 1069 O O . LEU A 1 151 ? -2.848 11.578 13.531 1 96.88 151 LEU A O 1
ATOM 1073 N N . SER A 1 152 ? -2.375 11.633 15.742 1 96.56 152 SER A N 1
ATOM 1074 C CA . SER A 1 152 ? -2.264 10.18 15.852 1 96.56 152 SER A CA 1
ATOM 1075 C C . SER A 1 152 ? -3.623 9.508 15.711 1 96.56 152 SER A C 1
ATOM 1077 O O . SER A 1 152 ? -3.705 8.297 15.5 1 96.56 152 SER A O 1
ATOM 1079 N N . ALA A 1 153 ? -4.68 10.32 15.766 1 94.25 153 ALA A N 1
ATOM 1080 C CA . ALA A 1 153 ? -6.031 9.789 15.617 1 94.25 153 ALA A CA 1
ATOM 1081 C C . ALA A 1 153 ? -6.277 9.289 14.195 1 94.25 153 ALA A C 1
ATOM 1083 O O . ALA A 1 153 ? -7.184 8.492 13.953 1 94.25 153 ALA A O 1
ATOM 1084 N N . VAL A 1 154 ? -5.457 9.781 13.289 1 95.94 154 VAL A N 1
ATOM 1085 C CA . VAL A 1 154 ? -5.758 9.461 11.898 1 95.94 154 VAL A CA 1
ATOM 1086 C C . VAL A 1 154 ? -4.52 8.875 11.227 1 95.94 154 VAL A C 1
ATOM 1088 O O . VAL A 1 154 ? -4.434 8.836 10 1 95.94 154 VAL A O 1
ATOM 1091 N N . GLY A 1 155 ? -3.539 8.422 11.891 1 97.25 155 GLY A N 1
ATOM 1092 C CA . GLY A 1 155 ? -2.312 7.855 11.359 1 97.25 155 GLY A CA 1
ATOM 1093 C C . GLY A 1 155 ? -1.118 8.039 12.273 1 97.25 155 GLY A C 1
ATOM 1094 O O . GLY A 1 155 ? -1.281 8.312 13.469 1 97.25 155 GLY A O 1
ATOM 1095 N N . ILE A 1 156 ? 0.047 7.883 11.719 1 98.19 156 ILE A N 1
ATOM 1096 C CA . ILE A 1 156 ? 1.238 8.078 12.531 1 98.19 156 ILE A CA 1
ATOM 1097 C C . ILE A 1 156 ? 1.589 9.562 12.586 1 98.19 156 ILE A C 1
ATOM 1099 O O . ILE A 1 156 ? 1.313 10.305 11.648 1 98.19 156 ILE A O 1
ATOM 1103 N N . ALA A 1 157 ? 2.139 9.961 13.688 1 98.25 157 ALA A N 1
ATOM 1104 C CA . ALA A 1 157 ? 2.594 11.328 13.922 1 98.25 157 ALA A CA 1
ATOM 1105 C C . ALA A 1 157 ? 4.043 11.352 14.398 1 98.25 157 ALA A C 1
ATOM 1107 O O . ALA A 1 157 ? 4.375 10.773 15.438 1 98.25 157 ALA A O 1
ATOM 1108 N N . LEU A 1 158 ? 4.891 12.016 13.609 1 98.69 158 LEU A N 1
ATOM 1109 C CA . LEU A 1 158 ? 6.312 12.047 13.93 1 98.69 158 LEU A CA 1
ATOM 1110 C C . LEU A 1 158 ? 6.781 13.469 14.203 1 98.69 158 LEU A C 1
ATOM 1112 O O . LEU A 1 158 ? 6.578 14.367 13.383 1 98.69 158 LEU A O 1
ATOM 1116 N N . TRP A 1 159 ? 7.422 13.648 15.32 1 98.56 159 TRP A N 1
ATOM 1117 C CA . TRP A 1 159 ? 7.93 14.969 15.68 1 98.56 159 TRP A CA 1
ATOM 1118 C C . TRP A 1 159 ? 9.25 15.258 14.977 1 98.56 159 TRP A C 1
ATOM 1120 O O . TRP A 1 159 ? 10.117 14.383 14.883 1 98.56 159 TRP A O 1
ATOM 1130 N N . LEU A 1 160 ? 9.367 16.453 14.516 1 98.31 160 LEU A N 1
ATOM 1131 C CA . LEU A 1 160 ? 10.562 16.922 13.82 1 98.31 160 LEU A CA 1
ATOM 1132 C C . LEU A 1 160 ? 11.359 17.875 14.695 1 98.31 160 LEU A C 1
ATOM 1134 O O . LEU A 1 160 ? 10.781 18.641 15.484 1 98.31 160 LEU A O 1
ATOM 1138 N N . ASP A 1 161 ? 12.672 17.953 14.469 1 95.94 161 ASP A N 1
ATOM 1139 C CA . ASP A 1 161 ? 13.555 18.781 15.266 1 95.94 161 ASP A CA 1
ATOM 1140 C C . ASP A 1 161 ? 13.648 20.203 14.695 1 95.94 161 ASP A C 1
ATOM 1142 O O . ASP A 1 161 ? 13.938 21.156 15.414 1 95.94 161 ASP A O 1
ATOM 1146 N N . ASP A 1 162 ? 13.422 20.281 13.422 1 96.75 162 ASP A N 1
ATOM 1147 C CA . ASP A 1 162 ? 13.586 21.531 12.695 1 96.75 162 ASP A CA 1
ATOM 1148 C C . ASP A 1 162 ? 12.391 21.781 11.773 1 96.75 162 ASP A C 1
ATOM 1150 O O . ASP A 1 162 ? 11.906 20.875 11.102 1 96.75 162 ASP A O 1
ATOM 1154 N N . GLU A 1 163 ? 11.938 23.062 11.773 1 96.75 163 GLU A N 1
ATOM 1155 C CA . GLU A 1 163 ? 10.773 23.406 10.969 1 96.75 163 GLU A CA 1
ATOM 1156 C C . GLU A 1 163 ? 11.047 23.156 9.484 1 96.75 163 GLU A C 1
ATOM 1158 O O . GLU A 1 163 ? 10.133 22.812 8.734 1 96.75 163 GLU A O 1
ATOM 1163 N N . ALA A 1 164 ? 12.297 23.344 9.07 1 94.56 164 ALA A N 1
ATOM 1164 C CA . ALA A 1 164 ? 12.672 23.188 7.664 1 94.56 164 ALA A CA 1
ATOM 1165 C C . ALA A 1 164 ? 12.414 21.766 7.18 1 94.56 164 ALA A C 1
ATOM 1167 O O . ALA A 1 164 ? 12.234 21.531 5.98 1 94.56 164 ALA A O 1
ATOM 1168 N N . GLN A 1 165 ? 12.375 20.812 8.102 1 97.44 165 GLN A N 1
ATOM 1169 C CA . GLN A 1 165 ? 12.141 19.422 7.758 1 97.44 165 GLN A CA 1
ATOM 1170 C C . GLN A 1 165 ? 10.711 19.203 7.266 1 97.44 165 GLN A C 1
ATOM 1172 O O . GLN A 1 165 ? 10.406 18.188 6.656 1 97.44 165 GLN A O 1
ATOM 1177 N N . ILE A 1 166 ? 9.82 20.156 7.5 1 97.12 166 ILE A N 1
ATOM 1178 C CA . ILE A 1 166 ? 8.438 20.047 7.051 1 97.12 166 ILE A CA 1
ATOM 1179 C C . ILE A 1 166 ? 8.398 20 5.527 1 97.12 166 ILE A C 1
ATOM 1181 O O . ILE A 1 166 ? 7.551 19.312 4.945 1 97.12 166 ILE A O 1
ATOM 1185 N N . ASP A 1 167 ? 9.328 20.688 4.891 1 96.56 167 ASP A N 1
ATOM 1186 C CA . ASP A 1 167 ? 9.383 20.641 3.434 1 96.56 167 ASP A CA 1
ATOM 1187 C C . ASP A 1 167 ? 9.711 19.234 2.945 1 96.56 167 ASP A C 1
ATOM 1189 O O . ASP A 1 167 ? 9.141 18.766 1.957 1 96.56 167 ASP A O 1
ATOM 1193 N N . ALA A 1 168 ? 10.648 18.609 3.633 1 97.88 168 ALA A N 1
ATOM 1194 C CA . ALA A 1 168 ? 10.992 17.219 3.312 1 97.88 168 ALA A CA 1
ATOM 1195 C C . ALA A 1 168 ? 9.805 16.297 3.564 1 97.88 168 ALA A C 1
ATOM 1197 O O . ALA A 1 168 ? 9.539 15.391 2.77 1 97.88 168 ALA A O 1
ATOM 1198 N N . VAL A 1 169 ? 9.047 16.516 4.648 1 98.56 169 VAL A N 1
ATOM 1199 C CA . VAL A 1 169 ? 7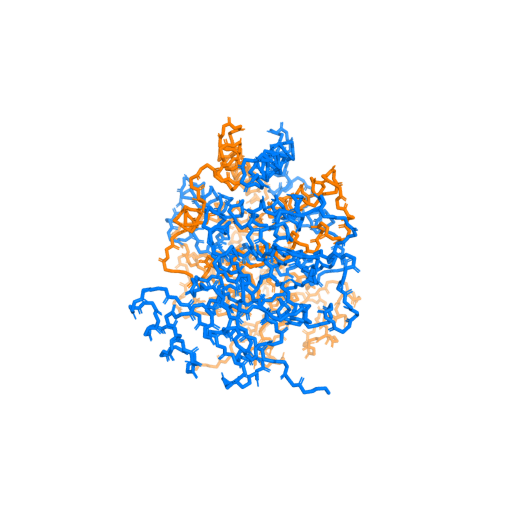.848 15.742 4.961 1 98.56 169 VAL A CA 1
ATOM 1200 C C . VAL A 1 169 ? 6.809 15.922 3.859 1 98.56 169 VAL A C 1
ATOM 1202 O O . VAL A 1 169 ? 6.164 14.961 3.441 1 98.56 169 VAL A O 1
ATOM 1205 N N . THR A 1 170 ? 6.691 17.125 3.42 1 97.06 170 THR A N 1
ATOM 1206 C CA . THR A 1 170 ? 5.766 17.422 2.332 1 97.06 170 THR A CA 1
ATOM 1207 C C . THR A 1 170 ? 6.117 16.609 1.087 1 97.06 170 THR A C 1
ATOM 1209 O O . THR A 1 170 ? 5.238 16.062 0.431 1 97.06 170 THR A O 1
ATOM 1212 N N . ALA A 1 171 ? 7.375 16.5 0.824 1 98.31 171 ALA A N 1
ATOM 1213 C CA . ALA A 1 171 ? 7.84 15.773 -0.351 1 98.31 171 ALA A CA 1
ATOM 1214 C C . ALA A 1 171 ? 7.625 14.273 -0.183 1 98.31 171 ALA A C 1
ATOM 1216 O O . ALA A 1 171 ? 7.191 13.594 -1.117 1 98.31 171 ALA A O 1
ATOM 1217 N N . VAL A 1 172 ? 7.891 13.711 0.98 1 98.69 172 VAL A N 1
ATOM 1218 C CA . VAL A 1 172 ? 7.91 12.266 1.197 1 98.69 172 VAL A CA 1
ATOM 1219 C C . VAL A 1 172 ? 6.484 11.758 1.422 1 98.69 172 VAL A C 1
ATOM 1221 O O . VAL A 1 172 ? 6.043 10.82 0.76 1 98.69 172 VAL A O 1
ATOM 1224 N N . SER A 1 173 ? 5.742 12.406 2.293 1 98.56 173 SER A N 1
ATOM 1225 C CA . SER A 1 173 ? 4.449 11.859 2.686 1 98.56 173 SER A CA 1
ATOM 1226 C C . SER A 1 173 ? 3.307 12.766 2.232 1 98.56 173 SER A C 1
ATOM 1228 O O . SER A 1 173 ? 2.225 12.281 1.896 1 98.56 173 SER A O 1
ATOM 1230 N N . GLY A 1 174 ? 3.514 14.031 2.256 1 97 174 GLY A N 1
ATOM 1231 C CA . GLY A 1 174 ? 2.459 14.93 1.812 1 97 174 GLY A CA 1
ATOM 1232 C C . GLY A 1 174 ? 2.021 14.672 0.382 1 97 174 GLY A C 1
ATOM 1233 O O . GLY A 1 174 ? 0.833 14.484 0.114 1 97 174 GLY A O 1
ATOM 1234 N N . SER A 1 175 ? 3.01 14.656 -0.495 1 97.69 175 SER A N 1
ATOM 1235 C CA . SER A 1 175 ? 2.758 14.43 -1.914 1 97.69 175 SER A CA 1
ATOM 1236 C C . SER A 1 175 ? 2.875 12.945 -2.266 1 97.69 175 SER A C 1
ATOM 1238 O O . SER A 1 175 ? 2.479 12.531 -3.355 1 97.69 175 SER A O 1
ATOM 1240 N N . GLY A 1 176 ? 3.373 12.164 -1.358 1 98.5 176 GLY A N 1
ATOM 1241 C CA . GLY A 1 176 ? 3.783 10.781 -1.548 1 98.5 176 GLY A CA 1
ATOM 1242 C C . GLY A 1 176 ? 2.682 9.898 -2.107 1 98.5 176 GLY A C 1
ATOM 1243 O O . GLY A 1 176 ? 2.92 9.094 -3.006 1 98.5 176 GLY A O 1
ATOM 1244 N N . PRO A 1 177 ? 1.436 10.023 -1.599 1 98.56 177 PRO A N 1
ATOM 1245 C CA . PRO A 1 177 ? 0.36 9.188 -2.135 1 98.56 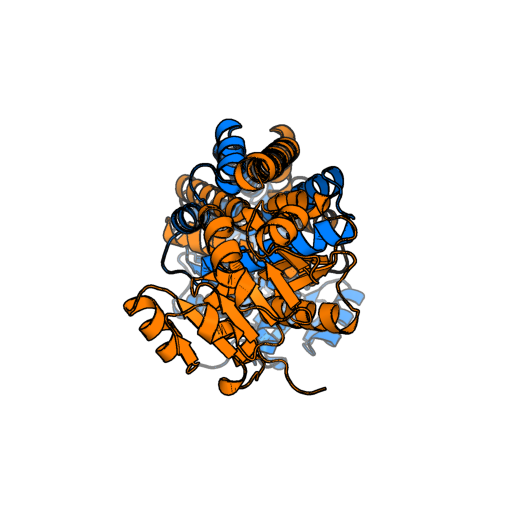177 PRO A CA 1
ATOM 1246 C C . PRO A 1 177 ? 0.256 9.266 -3.656 1 98.56 177 PRO A C 1
ATOM 1248 O O . PRO A 1 177 ? 0.011 8.25 -4.316 1 98.56 177 PRO A O 1
ATOM 1251 N N . ALA A 1 178 ? 0.473 10.406 -4.211 1 98.56 178 ALA A N 1
ATOM 1252 C CA . ALA A 1 178 ? 0.356 10.602 -5.656 1 98.56 178 ALA A CA 1
ATOM 1253 C C . ALA A 1 178 ? 1.399 9.789 -6.406 1 98.56 178 ALA A C 1
ATOM 1255 O O . ALA A 1 178 ? 1.147 9.32 -7.523 1 98.56 178 ALA A O 1
ATOM 1256 N N . TYR A 1 179 ? 2.625 9.617 -5.805 1 98.81 179 TYR A N 1
ATOM 1257 C CA . TYR A 1 179 ? 3.67 8.82 -6.434 1 98.81 179 TYR A CA 1
ATOM 1258 C C . TYR A 1 179 ? 3.234 7.363 -6.574 1 98.81 179 TYR A C 1
ATOM 1260 O O . TYR A 1 179 ? 3.445 6.746 -7.621 1 98.81 179 TYR A O 1
ATOM 1268 N N . PHE A 1 180 ? 2.65 6.887 -5.551 1 98.88 180 PHE A N 1
ATOM 1269 C CA . PHE A 1 180 ? 2.176 5.508 -5.559 1 98.88 180 PHE A CA 1
ATOM 1270 C C . PHE A 1 180 ? 1.006 5.344 -6.523 1 98.88 180 PHE A C 1
ATOM 1272 O O . PHE A 1 180 ? 0.917 4.34 -7.234 1 98.88 180 PHE A O 1
ATOM 1279 N N . PHE A 1 181 ? 0.069 6.324 -6.559 1 98.81 181 PHE A N 1
ATOM 1280 C CA . PHE A 1 181 ? -1.012 6.273 -7.535 1 98.81 181 PHE A CA 1
ATOM 1281 C C . PHE A 1 181 ? -0.457 6.238 -8.953 1 98.81 181 PHE A C 1
ATOM 1283 O O . PHE A 1 181 ? -0.974 5.52 -9.812 1 98.81 181 PHE A O 1
ATOM 1290 N N . LEU A 1 182 ? 0.546 7.027 -9.195 1 98.81 182 LEU A N 1
ATOM 1291 C CA . LEU A 1 182 ? 1.151 7.074 -10.516 1 98.81 182 LEU A CA 1
ATOM 1292 C C . LEU A 1 182 ? 1.743 5.719 -10.898 1 98.81 182 LEU A C 1
ATOM 1294 O O . LEU A 1 182 ? 1.591 5.266 -12.031 1 98.81 182 LEU A O 1
ATOM 1298 N N . LEU A 1 183 ? 2.457 5.09 -9.961 1 98.88 183 LEU A N 1
ATOM 1299 C CA . LEU A 1 183 ? 2.998 3.762 -10.219 1 98.88 183 LEU A CA 1
ATOM 1300 C C . LEU A 1 183 ? 1.878 2.76 -10.492 1 98.88 18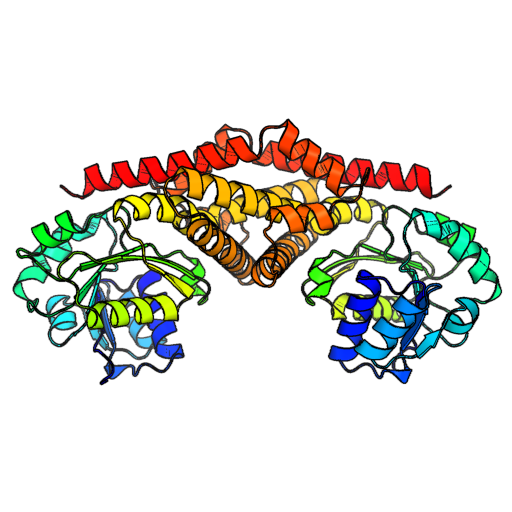3 LEU A C 1
ATOM 1302 O O . LEU A 1 183 ? 1.969 1.953 -11.414 1 98.88 183 LEU A O 1
ATOM 1306 N N . MET A 1 184 ? 0.824 2.809 -9.672 1 98.88 184 MET A N 1
ATOM 1307 C CA . MET A 1 184 ? -0.309 1.907 -9.859 1 98.88 184 MET A CA 1
ATOM 1308 C C . MET A 1 184 ? -0.937 2.1 -11.234 1 98.88 184 MET A C 1
ATOM 1310 O O . MET A 1 184 ? -1.277 1.126 -11.914 1 98.88 184 MET A O 1
ATOM 1314 N N . GLN A 1 185 ? -1.091 3.357 -11.609 1 98.69 185 GLN A N 1
ATOM 1315 C CA . GLN A 1 185 ? -1.619 3.674 -12.938 1 98.69 185 GLN A CA 1
ATOM 1316 C C . GLN A 1 185 ? -0.735 3.094 -14.031 1 98.69 185 GLN A C 1
ATOM 1318 O O . GLN A 1 185 ? -1.23 2.447 -14.961 1 98.69 185 GLN A O 1
ATOM 1323 N N . ALA A 1 186 ? 0.535 3.305 -13.938 1 98.81 186 ALA A N 1
ATOM 1324 C CA . ALA A 1 186 ? 1.485 2.848 -14.945 1 98.81 186 ALA A CA 1
ATOM 1325 C C . ALA A 1 186 ? 1.507 1.323 -15.023 1 98.81 186 ALA A C 1
ATOM 1327 O O . ALA A 1 186 ? 1.592 0.754 -16.125 1 98.81 186 ALA A O 1
ATOM 1328 N N . MET A 1 187 ? 1.453 0.651 -13.891 1 98.88 187 MET A N 1
ATOM 1329 C CA . MET A 1 187 ? 1.439 -0.808 -13.852 1 98.88 187 MET A CA 1
ATOM 1330 C C . MET A 1 187 ? 0.166 -1.358 -14.484 1 98.88 187 MET A C 1
ATOM 1332 O O . MET A 1 187 ? 0.21 -2.344 -15.219 1 98.88 187 MET A O 1
ATOM 1336 N N . THR A 1 188 ? -0.96 -0.735 -14.133 1 98.81 188 THR A N 1
ATOM 1337 C CA . THR A 1 188 ? -2.229 -1.152 -14.719 1 98.81 188 THR A CA 1
ATOM 1338 C C . THR A 1 188 ? -2.188 -1.024 -16.234 1 98.81 188 THR A C 1
ATOM 1340 O O . THR A 1 188 ? -2.576 -1.95 -16.953 1 98.81 188 THR A O 1
ATOM 1343 N N . ASP A 1 189 ? -1.695 0.117 -16.75 1 98.81 189 ASP A N 1
ATOM 1344 C CA . ASP A 1 189 ? -1.569 0.35 -18.172 1 98.81 189 ASP A CA 1
ATOM 1345 C C . ASP A 1 189 ? -0.663 -0.694 -18.828 1 98.81 189 ASP A C 1
ATOM 1347 O O . ASP A 1 189 ? -0.984 -1.229 -19.891 1 98.81 189 ASP A O 1
ATOM 1351 N N . ALA A 1 190 ? 0.458 -0.953 -18.219 1 98.75 190 ALA A N 1
ATOM 1352 C CA . ALA A 1 190 ? 1.399 -1.938 -18.734 1 98.75 190 ALA A CA 1
ATOM 1353 C C . ALA A 1 190 ? 0.775 -3.33 -18.766 1 98.75 190 ALA A C 1
ATOM 1355 O O . ALA A 1 190 ? 0.967 -4.086 -19.719 1 98.75 190 ALA A O 1
ATOM 1356 N N . GLY A 1 191 ? 0.041 -3.688 -17.672 1 98.69 191 GLY A N 1
ATOM 1357 C CA . GLY A 1 191 ? -0.643 -4.969 -17.641 1 98.69 191 GLY A CA 1
ATOM 1358 C C . GLY A 1 191 ? -1.646 -5.141 -18.766 1 98.69 191 GLY A C 1
ATOM 1359 O O . GLY A 1 191 ? -1.741 -6.219 -19.359 1 98.69 191 GLY A O 1
ATOM 1360 N N . GLU A 1 192 ? -2.383 -4.078 -19.031 1 98.56 192 GLU A N 1
ATOM 1361 C CA . GLU A 1 192 ? -3.336 -4.105 -20.125 1 98.56 192 GLU A CA 1
ATOM 1362 C C . GLU A 1 192 ? -2.625 -4.309 -21.469 1 98.56 192 GLU A C 1
ATOM 1364 O O . GLU A 1 192 ? -3.078 -5.09 -22.297 1 98.56 192 GLU A O 1
ATOM 1369 N N . LYS A 1 193 ? -1.525 -3.664 -21.688 1 98.5 193 LYS A N 1
ATOM 1370 C CA . LYS A 1 193 ? -0.75 -3.785 -22.922 1 98.5 193 LYS A CA 1
ATOM 1371 C C . LYS A 1 193 ? -0.181 -5.191 -23.078 1 98.5 193 LYS A C 1
ATOM 1373 O O . LYS A 1 193 ? -0.002 -5.676 -24.203 1 98.5 193 LYS A O 1
ATOM 1378 N N . LEU A 1 194 ? 0.042 -5.875 -21.969 1 98.19 194 LEU A N 1
ATOM 1379 C CA . LEU A 1 194 ? 0.612 -7.219 -21.984 1 98.19 194 LEU A CA 1
ATOM 1380 C C . LEU A 1 194 ? -0.47 -8.266 -22.203 1 98.19 194 LEU A C 1
ATOM 1382 O O . LEU A 1 194 ? -0.178 -9.469 -22.266 1 98.19 194 LEU A O 1
ATOM 1386 N N . GLY A 1 195 ? -1.735 -7.859 -22.234 1 97.81 195 GLY A N 1
ATOM 1387 C CA . GLY A 1 195 ? -2.764 -8.789 -22.672 1 97.81 195 GLY A CA 1
ATOM 1388 C C . GLY A 1 195 ? -3.822 -9.047 -21.609 1 97.81 195 GLY A C 1
ATOM 1389 O O . GLY A 1 195 ? -4.77 -9.797 -21.844 1 97.81 195 GLY A O 1
ATOM 1390 N N . LEU A 1 196 ? -3.775 -8.445 -20.484 1 98.5 196 LEU A N 1
ATOM 1391 C CA . LEU A 1 196 ? -4.812 -8.586 -19.469 1 98.5 196 LEU A CA 1
ATOM 1392 C C . LEU A 1 196 ? -5.953 -7.605 -19.719 1 98.5 196 LEU A C 1
ATOM 1394 O O . LEU A 1 196 ? -5.758 -6.562 -20.344 1 98.5 196 LEU A O 1
ATOM 1398 N N . SER A 1 197 ? -7.145 -8.008 -19.266 1 98.19 197 SER A N 1
ATOM 1399 C CA . SER A 1 197 ? -8.18 -6.98 -19.219 1 98.19 197 SER A CA 1
ATOM 1400 C C . SER A 1 197 ? -7.801 -5.871 -18.234 1 98.19 197 SER A C 1
ATOM 1402 O O . SER A 1 197 ? -7.066 -6.105 -17.281 1 98.19 197 SER A O 1
ATOM 1404 N N . ARG A 1 198 ? -8.297 -4.672 -18.484 1 97.56 198 ARG A N 1
ATOM 1405 C CA . ARG A 1 198 ? -7.992 -3.553 -17.594 1 97.56 198 ARG A CA 1
ATOM 1406 C C . ARG A 1 198 ? -8.438 -3.854 -16.172 1 97.56 198 ARG A C 1
ATOM 1408 O O . ARG A 1 198 ? -7.734 -3.518 -15.211 1 97.56 198 ARG A O 1
ATOM 1415 N N . GLU A 1 199 ? -9.555 -4.449 -16.016 1 97.56 199 GLU A N 1
ATOM 1416 C CA . GLU A 1 199 ? -10.07 -4.809 -14.688 1 97.56 199 GLU A CA 1
ATOM 1417 C C . GLU A 1 199 ? -9.109 -5.754 -13.969 1 97.56 199 GLU A C 1
ATOM 1419 O O . GLU A 1 199 ? -8.766 -5.531 -12.805 1 97.56 199 GLU A O 1
ATOM 1424 N N . THR A 1 200 ? -8.648 -6.793 -14.641 1 98.38 200 THR A N 1
ATOM 1425 C CA . THR A 1 200 ? -7.719 -7.754 -14.055 1 98.38 200 THR A CA 1
ATOM 1426 C C . THR A 1 200 ? -6.395 -7.086 -13.695 1 98.38 200 THR A C 1
ATOM 1428 O O . THR A 1 200 ? -5.883 -7.262 -12.586 1 98.38 200 THR A O 1
ATOM 1431 N N . ALA A 1 201 ? -5.902 -6.266 -14.648 1 98.69 201 ALA A N 1
ATOM 1432 C CA . ALA A 1 201 ? -4.648 -5.559 -14.414 1 98.69 201 ALA A CA 1
ATOM 1433 C C . ALA A 1 201 ? -4.754 -4.641 -13.195 1 98.69 201 ALA A C 1
ATOM 1435 O O . ALA A 1 201 ? -3.844 -4.59 -12.367 1 98.69 201 ALA A O 1
ATOM 1436 N N . SER A 1 202 ? -5.859 -3.963 -13.125 1 98.56 202 SER A N 1
ATOM 1437 C CA . SER A 1 202 ? -6.078 -3.031 -12.023 1 98.56 202 SER A CA 1
ATOM 1438 C C . SER A 1 202 ? -6.172 -3.762 -10.688 1 98.56 202 SER A C 1
ATOM 1440 O O . SER A 1 202 ? -5.496 -3.395 -9.727 1 98.56 202 SER A O 1
ATOM 1442 N N . ARG A 1 203 ? -6.949 -4.809 -10.586 1 98.38 203 ARG A N 1
ATOM 1443 C CA . ARG A 1 203 ? -7.137 -5.547 -9.344 1 98.38 203 ARG A CA 1
ATOM 1444 C C . ARG A 1 203 ? -5.828 -6.164 -8.867 1 98.38 203 ARG A C 1
ATOM 1446 O O . ARG A 1 203 ? -5.508 -6.117 -7.676 1 98.38 203 ARG A O 1
ATOM 1453 N N . LEU A 1 204 ? -5.078 -6.738 -9.812 1 98.75 204 LEU A N 1
ATOM 1454 C CA . LEU A 1 204 ? -3.777 -7.305 -9.469 1 98.75 204 LEU A CA 1
ATOM 1455 C C . LEU A 1 204 ? -2.836 -6.227 -8.938 1 98.75 204 LEU A C 1
ATOM 1457 O O . LEU A 1 204 ? -2.162 -6.43 -7.926 1 98.75 204 LEU A O 1
ATOM 1461 N N . THR A 1 205 ? -2.816 -5.102 -9.633 1 98.88 205 THR A N 1
ATOM 1462 C CA . THR A 1 205 ? -1.916 -4.012 -9.281 1 98.88 205 THR A CA 1
ATOM 1463 C C . THR A 1 205 ? -2.232 -3.48 -7.883 1 98.88 205 THR A C 1
ATOM 1465 O O . THR A 1 205 ? -1.343 -3.369 -7.039 1 98.88 205 THR A O 1
ATOM 1468 N N . LEU A 1 206 ? -3.514 -3.186 -7.652 1 98.81 206 LEU A N 1
ATOM 1469 C CA . LEU A 1 206 ? -3.92 -2.555 -6.402 1 98.81 206 LEU A CA 1
ATOM 1470 C C . LEU A 1 206 ? -3.701 -3.496 -5.223 1 98.81 206 LEU A C 1
ATOM 1472 O O . LEU A 1 206 ? -3.203 -3.078 -4.176 1 98.81 206 LEU A O 1
ATOM 1476 N N . GLN A 1 207 ? -4.023 -4.742 -5.355 1 98.75 207 GLN A N 1
ATOM 1477 C CA . GLN A 1 207 ? -3.801 -5.719 -4.293 1 98.75 207 GLN A CA 1
ATOM 1478 C C . GLN A 1 207 ? -2.311 -5.898 -4.012 1 98.75 207 GLN A C 1
ATOM 1480 O O . GLN A 1 207 ? -1.905 -6.059 -2.861 1 98.75 207 GLN A O 1
ATOM 1485 N N . THR A 1 208 ? -1.539 -5.91 -5.094 1 98.81 208 THR A N 1
ATOM 1486 C CA . THR A 1 208 ? -0.094 -6.043 -4.949 1 98.81 208 THR A CA 1
ATOM 1487 C C . THR A 1 208 ? 0.484 -4.855 -4.188 1 98.81 208 THR A C 1
ATOM 1489 O O . THR A 1 208 ? 1.367 -5.02 -3.344 1 98.81 208 THR A O 1
ATOM 1492 N N . ALA A 1 209 ? -0.01 -3.662 -4.484 1 98.81 209 ALA A N 1
ATOM 1493 C CA . ALA A 1 209 ? 0.42 -2.467 -3.766 1 98.81 209 ALA A CA 1
ATOM 1494 C C . ALA A 1 209 ? 0.146 -2.598 -2.271 1 98.81 209 ALA A C 1
ATOM 1496 O O . ALA A 1 209 ? 1.031 -2.352 -1.448 1 98.81 209 ALA A O 1
ATOM 1497 N N . LEU A 1 210 ? -1.04 -2.988 -1.935 1 98.62 210 LEU A N 1
ATOM 1498 C CA . LEU A 1 210 ? -1.425 -3.148 -0.537 1 98.62 210 LEU A CA 1
ATOM 1499 C C . LEU A 1 210 ? -0.564 -4.207 0.146 1 98.62 210 LEU A C 1
ATOM 1501 O O . LEU A 1 210 ? -0.051 -3.98 1.244 1 98.62 210 LEU A O 1
ATOM 1505 N N . GLY A 1 211 ? -0.443 -5.312 -0.492 1 98.38 211 GLY A N 1
ATOM 1506 C CA . GLY A 1 211 ? 0.353 -6.391 0.069 1 98.38 211 GLY A CA 1
ATOM 1507 C C . GLY A 1 211 ? 1.802 -6.008 0.301 1 98.38 211 GLY A C 1
ATOM 1508 O O . GLY A 1 211 ? 2.373 -6.32 1.348 1 98.38 211 GLY A O 1
ATOM 1509 N N . ALA A 1 212 ? 2.41 -5.367 -0.678 1 98.56 212 ALA A N 1
ATOM 1510 C CA . ALA A 1 212 ? 3.799 -4.934 -0.551 1 98.56 212 ALA A CA 1
ATOM 1511 C C . ALA A 1 212 ? 3.967 -3.953 0.606 1 98.56 212 ALA A C 1
ATOM 1513 O O . ALA A 1 212 ? 4.926 -4.047 1.373 1 98.56 212 ALA A O 1
ATOM 1514 N N . ALA A 1 213 ? 3.031 -3.023 0.707 1 98.62 213 ALA A N 1
ATOM 1515 C CA . ALA A 1 213 ? 3.096 -2.043 1.789 1 98.62 213 ALA A CA 1
ATOM 1516 C C . ALA A 1 213 ? 2.967 -2.721 3.15 1 98.62 213 ALA A C 1
ATOM 1518 O O . ALA A 1 213 ? 3.701 -2.395 4.086 1 98.62 213 ALA A O 1
ATOM 1519 N N . GLN A 1 214 ? 2.07 -3.641 3.254 1 98 214 GLN A N 1
ATOM 1520 C CA . GLN A 1 214 ? 1.886 -4.363 4.508 1 98 214 GLN A CA 1
ATOM 1521 C C . GLN A 1 214 ? 3.131 -5.176 4.859 1 98 214 GLN A C 1
ATOM 1523 O O . GLN A 1 214 ? 3.529 -5.23 6.027 1 98 214 GLN A O 1
ATOM 1528 N N . MET A 1 215 ? 3.709 -5.816 3.869 1 96.5 215 MET A N 1
ATOM 1529 C CA . MET A 1 215 ? 4.941 -6.559 4.109 1 96.5 215 MET A CA 1
ATOM 1530 C C . MET A 1 215 ? 6.039 -5.641 4.637 1 96.5 215 MET A C 1
ATOM 1532 O O . MET A 1 215 ? 6.734 -5.984 5.594 1 96.5 215 MET A O 1
ATOM 1536 N N . ALA A 1 216 ? 6.16 -4.52 3.992 1 98.12 216 ALA A N 1
ATOM 1537 C CA . ALA A 1 216 ? 7.207 -3.578 4.383 1 98.12 216 ALA A CA 1
ATOM 1538 C C . ALA A 1 216 ? 7 -3.088 5.812 1 98.12 216 ALA A C 1
ATOM 1540 O O . ALA A 1 216 ? 7.953 -2.994 6.586 1 98.12 216 ALA A O 1
ATOM 1541 N N . LEU A 1 217 ? 5.781 -2.809 6.227 1 97.25 217 LEU A N 1
ATOM 1542 C CA . LEU A 1 217 ? 5.477 -2.268 7.547 1 97.25 217 LEU A CA 1
ATOM 1543 C C . LEU A 1 217 ? 5.613 -3.342 8.617 1 97.25 217 LEU A C 1
ATOM 1545 O O . LEU A 1 217 ? 5.941 -3.039 9.766 1 97.25 217 LEU A O 1
ATOM 1549 N N . SER A 1 218 ? 5.359 -4.57 8.258 1 95.31 218 SER A N 1
ATOM 1550 C CA . SER A 1 218 ? 5.363 -5.66 9.227 1 95.31 218 SER A CA 1
ATOM 1551 C C . SER A 1 218 ? 6.738 -6.309 9.328 1 95.31 218 SER A C 1
ATOM 1553 O O . SER A 1 218 ? 6.945 -7.219 10.133 1 95.31 218 SER A O 1
ATOM 1555 N N . SER A 1 219 ? 7.633 -5.883 8.547 1 93.5 219 SER A N 1
ATOM 1556 C CA . SER A 1 219 ? 8.938 -6.527 8.477 1 93.5 219 SER A CA 1
ATOM 1557 C C . SER A 1 219 ? 9.945 -5.844 9.391 1 93.5 219 SER A C 1
ATOM 1559 O O . SER A 1 219 ? 9.828 -4.648 9.672 1 93.5 219 SER A O 1
ATOM 1561 N N . GLU A 1 220 ? 10.969 -6.602 9.812 1 93.25 220 GLU A N 1
ATOM 1562 C CA . GLU A 1 220 ? 12.062 -6.047 10.617 1 93.25 220 GLU A CA 1
ATOM 1563 C C . GLU A 1 220 ? 13.18 -5.516 9.734 1 93.25 220 GLU A C 1
ATOM 1565 O O . GLU A 1 220 ? 14.094 -4.832 10.211 1 93.25 220 GLU A O 1
ATOM 1570 N N . VAL A 1 221 ? 13.07 -5.836 8.461 1 93.56 221 VAL A N 1
ATOM 1571 C CA . VAL A 1 221 ? 14.125 -5.406 7.555 1 93.56 221 VAL A CA 1
ATOM 1572 C C . VAL A 1 221 ? 13.617 -4.293 6.648 1 93.56 221 VAL A C 1
ATOM 1574 O O . VAL A 1 221 ? 12.406 -4.125 6.484 1 93.56 221 VAL A O 1
ATOM 1577 N N . GLU A 1 222 ? 14.492 -3.535 6.035 1 96.31 222 GLU A N 1
ATOM 1578 C CA . GLU A 1 222 ? 14.172 -2.424 5.145 1 96.31 222 GLU A CA 1
ATOM 1579 C C . GLU A 1 222 ? 13.664 -2.93 3.793 1 96.31 222 GLU A C 1
ATOM 1581 O O . GLU A 1 222 ? 13.945 -4.066 3.406 1 96.31 222 GLU A O 1
ATOM 1586 N N . PRO A 1 223 ? 13.008 -2.059 3.053 1 97.06 223 PRO A N 1
ATOM 1587 C CA . PRO A 1 223 ? 12.469 -2.424 1.742 1 97.06 223 PRO A CA 1
ATOM 1588 C C . PRO A 1 223 ? 13.531 -2.965 0.792 1 97.06 223 PRO A C 1
ATOM 1590 O O . PRO A 1 223 ? 13.258 -3.865 -0.004 1 97.06 223 PRO A O 1
ATOM 1593 N N . ALA A 1 224 ? 14.734 -2.457 0.887 1 96.94 224 ALA A N 1
ATOM 1594 C CA . ALA A 1 224 ? 15.82 -2.934 0.028 1 96.94 224 ALA A CA 1
ATOM 1595 C C . ALA A 1 224 ? 16.062 -4.426 0.231 1 96.94 224 ALA A C 1
ATOM 1597 O O . ALA A 1 224 ? 16.266 -5.164 -0.734 1 96.94 224 ALA A O 1
ATOM 1598 N N . GLU A 1 225 ? 16.047 -4.836 1.457 1 96.69 225 GLU A N 1
ATOM 1599 C CA . GLU A 1 225 ? 16.25 -6.246 1.77 1 96.69 225 GLU A CA 1
ATOM 1600 C C . GLU A 1 225 ? 15.039 -7.082 1.344 1 96.69 225 GLU A C 1
ATOM 1602 O O . GLU A 1 225 ? 15.195 -8.203 0.86 1 96.69 225 GLU A O 1
ATOM 1607 N N . LEU A 1 226 ? 13.828 -6.625 1.533 1 96.31 226 LEU A N 1
ATOM 1608 C CA . LEU A 1 226 ? 12.633 -7.312 1.06 1 96.31 226 LEU A CA 1
ATOM 1609 C C . LEU A 1 226 ? 12.68 -7.516 -0.451 1 96.31 226 LEU A C 1
ATOM 1611 O O . LEU A 1 226 ? 12.359 -8.594 -0.949 1 96.31 226 LEU A O 1
ATOM 1615 N N . ARG A 1 227 ? 13.102 -6.438 -1.148 1 96.94 227 ARG A N 1
ATOM 1616 C CA . ARG A 1 227 ? 13.25 -6.52 -2.598 1 96.94 227 ARG A CA 1
ATOM 1617 C C . ARG A 1 227 ? 14.219 -7.633 -2.984 1 96.94 227 ARG A C 1
ATOM 1619 O O . ARG A 1 227 ? 13.93 -8.43 -3.881 1 96.94 227 ARG A O 1
ATOM 1626 N N . ARG A 1 228 ? 15.328 -7.684 -2.303 1 95.31 228 ARG A N 1
ATOM 1627 C CA . ARG A 1 228 ? 16.328 -8.711 -2.57 1 95.31 228 ARG A CA 1
ATOM 1628 C C . ARG A 1 228 ? 15.742 -10.109 -2.359 1 95.31 228 ARG A C 1
ATOM 1630 O O . ARG A 1 228 ? 15.961 -11.008 -3.178 1 95.31 228 ARG A O 1
ATOM 1637 N N . ARG A 1 229 ? 14.992 -10.297 -1.329 1 91.5 229 ARG A N 1
ATOM 1638 C CA . ARG A 1 229 ? 14.461 -11.602 -0.943 1 91.5 229 ARG A CA 1
ATOM 1639 C C . ARG A 1 229 ? 13.445 -12.102 -1.965 1 91.5 229 ARG A C 1
ATOM 1641 O O . ARG A 1 229 ? 13.289 -13.312 -2.152 1 91.5 229 ARG A O 1
ATOM 1648 N N . VAL A 1 230 ? 12.797 -11.172 -2.693 1 91.69 230 VAL A N 1
ATOM 1649 C CA . VAL A 1 230 ? 11.773 -11.602 -3.641 1 91.69 230 VAL A CA 1
ATOM 1650 C C . VAL A 1 230 ? 12.352 -11.609 -5.055 1 91.69 230 VAL A C 1
ATOM 1652 O O . VAL A 1 230 ? 11.617 -11.781 -6.031 1 91.69 230 VAL A O 1
ATOM 1655 N N . THR A 1 231 ? 13.602 -11.344 -5.152 1 93.19 231 THR A N 1
ATOM 1656 C CA . THR A 1 231 ? 14.289 -11.32 -6.441 1 93.19 231 THR A CA 1
ATOM 1657 C C . THR A 1 231 ? 15.195 -12.539 -6.59 1 93.19 231 THR A C 1
ATOM 1659 O O . THR A 1 231 ? 16.312 -12.562 -6.062 1 93.19 231 THR A O 1
ATOM 1662 N N . SER A 1 232 ? 14.742 -13.555 -7.289 1 88.56 232 SER A N 1
ATOM 1663 C CA . SER A 1 232 ? 15.578 -14.719 -7.562 1 88.56 232 SER A CA 1
ATOM 1664 C C . SER A 1 232 ? 16.562 -14.453 -8.703 1 88.56 232 SER A C 1
ATOM 1666 O O . SER A 1 232 ? 16.203 -13.773 -9.672 1 88.56 232 SER A O 1
ATOM 1668 N N . PRO A 1 233 ? 17.766 -15.031 -8.602 1 90.94 233 PRO A N 1
ATOM 1669 C CA . PRO A 1 233 ? 18.75 -14.844 -9.68 1 90.94 233 PRO A CA 1
ATOM 1670 C C . PRO A 1 233 ? 18.234 -15.336 -11.031 1 90.94 233 PRO A C 1
ATOM 1672 O O . PRO A 1 233 ? 17.688 -16.438 -11.125 1 90.94 233 PRO A O 1
ATOM 1675 N N . ASN A 1 234 ? 18.328 -14.516 -12.062 1 90.81 234 ASN A N 1
ATOM 1676 C CA . ASN A 1 234 ? 17.938 -14.812 -13.438 1 90.81 234 ASN A CA 1
ATOM 1677 C C . ASN A 1 234 ? 16.438 -15 -13.562 1 90.81 234 ASN A C 1
ATOM 1679 O O . ASN A 1 234 ? 15.961 -15.672 -14.477 1 90.81 234 ASN A O 1
ATOM 1683 N N . GLY A 1 235 ? 15.734 -14.469 -12.609 1 93.38 235 GLY A N 1
ATOM 1684 C CA . GLY A 1 235 ? 14.289 -14.586 -12.633 1 93.38 235 GLY A CA 1
ATOM 1685 C C . GLY A 1 235 ? 13.602 -13.383 -13.266 1 93.38 235 GLY A C 1
ATOM 1686 O O . GLY A 1 235 ? 14.273 -12.5 -13.805 1 93.38 235 GLY A O 1
ATOM 1687 N N . THR A 1 236 ? 12.273 -13.398 -13.211 1 95.69 236 THR A N 1
ATOM 1688 C CA . THR A 1 236 ? 11.453 -12.352 -13.812 1 95.69 236 THR A CA 1
ATOM 1689 C C . THR A 1 236 ? 11.586 -11.047 -13.031 1 95.69 236 THR A C 1
ATOM 1691 O O . THR A 1 236 ? 11.688 -9.969 -13.617 1 95.69 236 THR A O 1
ATOM 1694 N N . THR A 1 237 ? 11.625 -11.148 -11.719 1 97.06 237 THR A N 1
ATOM 1695 C CA . THR A 1 237 ? 11.75 -9.969 -10.867 1 97.06 237 THR A CA 1
ATOM 1696 C C . THR A 1 237 ? 13.078 -9.266 -11.117 1 97.06 237 THR A C 1
ATOM 1698 O O . THR A 1 237 ? 13.133 -8.039 -11.219 1 97.06 237 THR A O 1
ATOM 1701 N N . GLU A 1 238 ? 14.133 -10.07 -11.203 1 97.38 238 GLU A N 1
ATOM 1702 C CA . GLU A 1 238 ? 15.445 -9.484 -11.469 1 97.38 238 GLU A CA 1
ATOM 1703 C C . GLU A 1 238 ? 15.453 -8.75 -12.805 1 97.38 238 GLU A C 1
ATOM 1705 O O . GLU A 1 238 ? 16.031 -7.668 -12.922 1 97.38 238 GLU A O 1
ATOM 1710 N N . ALA A 1 239 ? 14.859 -9.359 -13.789 1 97.81 239 ALA A N 1
ATOM 1711 C CA . ALA A 1 239 ? 14.805 -8.727 -15.109 1 97.81 239 ALA A CA 1
ATOM 1712 C C . ALA A 1 239 ? 14.125 -7.355 -15.031 1 97.81 239 ALA A C 1
ATOM 1714 O O . ALA A 1 239 ? 14.609 -6.383 -15.609 1 97.81 239 ALA A O 1
ATOM 1715 N N . ALA A 1 240 ? 13.055 -7.262 -14.336 1 98.69 240 ALA A N 1
ATOM 1716 C CA . ALA A 1 240 ? 12.32 -6.004 -14.195 1 98.69 240 ALA A CA 1
ATOM 1717 C C . ALA A 1 240 ? 13.141 -4.98 -13.414 1 98.69 240 ALA A C 1
ATOM 1719 O O . ALA A 1 240 ? 13.266 -3.824 -13.828 1 98.69 240 ALA A O 1
ATOM 1720 N N . ILE A 1 241 ? 13.695 -5.371 -12.25 1 98.62 241 ILE A N 1
ATOM 1721 C CA . ILE A 1 241 ? 14.43 -4.465 -11.375 1 98.62 241 ILE A CA 1
ATOM 1722 C C . ILE A 1 241 ? 15.656 -3.924 -12.102 1 98.62 241 ILE A C 1
ATOM 1724 O O . ILE A 1 241 ? 15.977 -2.736 -12 1 98.62 241 ILE A O 1
ATOM 1728 N N . LYS A 1 242 ? 16.344 -4.824 -12.836 1 98.31 242 LYS A N 1
ATOM 1729 C CA . LYS A 1 242 ? 17.484 -4.375 -13.633 1 98.31 242 LYS A CA 1
ATOM 1730 C C . LYS A 1 242 ? 17.062 -3.328 -14.656 1 98.31 242 LYS A C 1
ATOM 1732 O O . LYS A 1 242 ? 17.781 -2.357 -14.898 1 98.31 242 LYS A O 1
ATOM 1737 N N . SER A 1 243 ? 15.953 -3.547 -15.242 1 98.56 243 SER A N 1
ATOM 1738 C CA . SER A 1 243 ? 15.43 -2.578 -16.203 1 98.56 243 SER A CA 1
ATOM 1739 C C . SER A 1 243 ? 15.148 -1.237 -15.531 1 98.56 243 SER A C 1
ATOM 1741 O O . SER A 1 243 ? 15.539 -0.187 -16.047 1 98.56 243 SER A O 1
ATOM 1743 N N . PHE A 1 244 ? 14.461 -1.237 -14.336 1 98.44 244 PHE A N 1
ATOM 1744 C CA . PHE A 1 244 ? 14.203 -0.023 -13.578 1 98.44 244 PHE A CA 1
ATOM 1745 C C . PHE A 1 244 ? 15.5 0.723 -13.289 1 98.44 244 PHE A C 1
ATOM 1747 O O . PHE A 1 244 ? 15.602 1.926 -13.539 1 98.44 244 PHE A O 1
ATOM 1754 N N . GLN A 1 245 ? 16.453 0.002 -12.766 1 97.62 245 GLN A N 1
ATOM 1755 C CA . GLN A 1 245 ? 17.688 0.613 -12.297 1 97.62 245 GLN A CA 1
ATOM 1756 C C . GLN A 1 245 ? 18.547 1.1 -13.469 1 97.62 245 GLN A C 1
ATOM 1758 O O . GLN A 1 245 ? 19.156 2.17 -13.391 1 97.62 245 GLN A O 1
ATOM 1763 N N . ALA A 1 246 ? 18.562 0.346 -14.555 1 97.56 246 ALA A N 1
ATOM 1764 C CA . ALA A 1 246 ? 19.312 0.727 -15.742 1 97.56 246 ALA A CA 1
ATOM 1765 C C . ALA A 1 246 ? 18.75 1.998 -16.375 1 97.56 246 ALA A C 1
ATOM 1767 O O . ALA A 1 246 ? 19.484 2.768 -17 1 97.56 246 ALA A O 1
ATOM 1768 N N . ASN A 1 247 ? 17.5 2.244 -16.156 1 96.88 247 ASN A N 1
ATOM 1769 C CA . ASN A 1 247 ? 16.859 3.406 -16.75 1 96.88 247 ASN A CA 1
ATOM 1770 C C . ASN A 1 247 ? 16.688 4.543 -15.75 1 96.88 247 ASN A C 1
ATOM 1772 O O . ASN A 1 247 ? 15.93 5.48 -15.984 1 96.88 247 ASN A O 1
ATOM 1776 N N . GLY A 1 248 ? 17.375 4.492 -14.602 1 97.06 248 GLY A N 1
ATOM 1777 C CA . GLY A 1 248 ? 17.547 5.609 -13.688 1 97.06 248 GLY A CA 1
ATOM 1778 C C . GLY A 1 248 ? 16.344 5.828 -12.773 1 97.06 248 GLY A C 1
ATOM 1779 O O . GLY A 1 248 ? 16 6.965 -12.461 1 97.06 248 GLY A O 1
ATOM 1780 N N . PHE A 1 249 ? 15.719 4.781 -12.359 1 98.19 249 PHE A N 1
ATOM 1781 C CA . PHE A 1 249 ? 14.508 4.867 -11.562 1 98.19 249 PHE A CA 1
ATOM 1782 C C . PHE A 1 249 ? 14.758 5.645 -10.273 1 98.19 249 PHE A C 1
ATOM 1784 O O . PHE A 1 249 ? 14 6.559 -9.938 1 98.19 249 PHE A O 1
ATOM 1791 N N . GLU A 1 250 ? 15.797 5.332 -9.5 1 97.81 250 GLU A N 1
ATOM 1792 C CA . GLU A 1 250 ? 16.078 5.961 -8.219 1 97.81 250 GLU A CA 1
ATOM 1793 C C . GLU A 1 250 ? 16.359 7.449 -8.383 1 97.81 250 GLU A C 1
ATOM 1795 O O . GLU A 1 250 ? 15.898 8.273 -7.59 1 97.81 250 GLU A O 1
ATOM 1800 N N . ALA A 1 251 ? 17.062 7.785 -9.422 1 97.88 251 ALA A N 1
ATOM 1801 C CA . ALA A 1 251 ? 17.375 9.188 -9.703 1 97.88 251 ALA A CA 1
ATOM 1802 C C . ALA A 1 251 ? 16.109 9.969 -10.047 1 97.88 251 ALA A C 1
ATOM 1804 O O . ALA A 1 251 ? 15.953 11.125 -9.656 1 97.88 251 ALA A O 1
ATOM 1805 N N . LEU A 1 252 ? 15.266 9.328 -10.781 1 98 252 LEU A N 1
ATOM 1806 C CA . LEU A 1 252 ? 13.992 9.93 -11.148 1 98 252 LEU A CA 1
ATOM 1807 C C . LEU A 1 252 ? 13.156 10.25 -9.914 1 98 252 LEU A C 1
ATOM 1809 O O . LEU A 1 252 ? 12.555 11.312 -9.82 1 98 252 LEU A O 1
ATOM 1813 N N . VAL A 1 253 ? 13.125 9.352 -8.953 1 98.75 253 VAL A N 1
ATOM 1814 C CA . VAL A 1 253 ? 12.383 9.539 -7.711 1 98.75 253 VAL A CA 1
ATOM 1815 C C . VAL A 1 253 ? 13 10.68 -6.906 1 98.75 253 VAL A C 1
ATOM 1817 O O . VAL A 1 253 ? 12.289 11.555 -6.406 1 98.75 253 VAL A O 1
ATOM 1820 N N . GLU A 1 254 ? 14.281 10.695 -6.805 1 98.69 254 GLU A N 1
ATOM 1821 C CA . GLU A 1 254 ? 14.984 11.75 -6.086 1 98.69 254 GLU A CA 1
ATOM 1822 C C . GLU A 1 254 ? 14.672 13.125 -6.676 1 98.69 254 GLU A C 1
ATOM 1824 O O . GLU A 1 254 ? 14.414 14.078 -5.941 1 98.69 254 GLU A O 1
ATOM 1829 N N . GLN A 1 255 ? 14.703 13.258 -7.977 1 98.69 255 GLN A N 1
ATOM 1830 C CA . GLN A 1 255 ? 14.422 14.516 -8.648 1 98.69 255 GLN A CA 1
ATOM 1831 C C . GLN A 1 255 ? 13 14.992 -8.367 1 98.69 255 GLN A C 1
ATOM 1833 O O . GLN A 1 255 ? 12.766 16.188 -8.156 1 98.69 255 GLN A O 1
ATOM 1838 N N . ALA A 1 256 ? 12.086 14.07 -8.406 1 98.81 256 ALA A N 1
ATOM 1839 C CA . ALA A 1 256 ? 10.68 14.406 -8.164 1 98.81 256 ALA A CA 1
ATOM 1840 C C . ALA A 1 256 ? 10.477 14.906 -6.738 1 98.81 256 ALA A C 1
ATOM 1842 O O . ALA A 1 256 ? 9.781 15.898 -6.512 1 98.81 256 ALA A O 1
ATOM 1843 N N . LEU A 1 257 ? 11.078 14.172 -5.754 1 98.81 257 LEU A N 1
ATOM 1844 C CA . LEU A 1 257 ? 10.922 14.586 -4.363 1 98.81 257 LEU A CA 1
ATOM 1845 C C . LEU A 1 257 ? 11.609 15.914 -4.113 1 98.81 257 LEU A C 1
ATOM 1847 O O . LEU A 1 257 ? 11.109 16.75 -3.348 1 98.81 257 LEU A O 1
ATOM 1851 N N . ASN A 1 258 ? 12.734 16.156 -4.781 1 98.69 258 ASN A N 1
ATOM 1852 C CA . ASN A 1 258 ? 13.383 17.453 -4.695 1 98.69 258 ASN A CA 1
ATOM 1853 C C . ASN A 1 258 ? 12.492 18.562 -5.25 1 98.69 258 ASN A C 1
ATOM 1855 O O . ASN A 1 258 ? 12.43 19.656 -4.688 1 98.69 258 ASN A O 1
ATOM 1859 N N . ALA A 1 259 ? 11.859 18.297 -6.336 1 98.56 259 ALA A N 1
ATOM 1860 C CA . ALA A 1 259 ? 10.961 19.281 -6.938 1 98.56 259 ALA A CA 1
ATOM 1861 C C . ALA A 1 259 ? 9.82 19.641 -5.98 1 98.56 259 ALA A C 1
ATOM 1863 O O . ALA A 1 259 ? 9.461 20.812 -5.855 1 98.56 259 ALA A O 1
ATOM 1864 N N . ALA A 1 260 ? 9.258 18.641 -5.328 1 98 260 ALA A N 1
ATOM 1865 C CA . ALA A 1 260 ? 8.195 18.891 -4.359 1 98 260 ALA A CA 1
ATOM 1866 C C . ALA A 1 260 ? 8.703 19.703 -3.172 1 98 260 ALA A C 1
ATOM 1868 O O . ALA A 1 260 ? 8.039 20.641 -2.729 1 98 260 ALA A O 1
ATOM 1869 N N . SER A 1 261 ? 9.828 19.281 -2.635 1 97.69 261 SER A N 1
ATOM 1870 C CA . SER A 1 261 ? 10.414 20 -1.498 1 97.69 261 SER A CA 1
ATOM 1871 C C . SER A 1 261 ? 10.719 21.453 -1.846 1 97.69 261 SER A C 1
ATOM 1873 O O . SER A 1 261 ? 10.43 22.344 -1.06 1 97.69 261 SER A O 1
ATOM 1875 N N . GLN A 1 262 ? 11.328 21.703 -2.99 1 97.06 262 GLN A N 1
ATOM 1876 C CA . GLN A 1 262 ? 11.648 23.047 -3.443 1 97.06 262 GLN A CA 1
ATOM 1877 C C . GLN A 1 262 ? 10.383 23.891 -3.607 1 97.06 262 GLN A C 1
ATOM 1879 O O . GLN A 1 262 ? 10.352 25.047 -3.215 1 97.06 262 GLN A O 1
ATOM 1884 N N . ARG A 1 263 ? 9.398 23.297 -4.207 1 96.19 263 ARG A N 1
ATOM 1885 C CA . ARG A 1 263 ? 8.133 24 -4.379 1 96.19 263 ARG A CA 1
ATOM 1886 C C . ARG A 1 263 ? 7.52 24.359 -3.031 1 96.19 263 ARG A C 1
ATOM 1888 O O . ARG A 1 263 ? 6.934 25.438 -2.879 1 96.19 263 ARG A O 1
ATOM 1895 N N . SER A 1 264 ? 7.605 23.438 -2.076 1 94.25 264 SER A N 1
ATOM 1896 C CA . SER A 1 264 ? 7.129 23.719 -0.727 1 94.25 264 SER A CA 1
ATOM 1897 C C . SER A 1 264 ? 7.82 24.953 -0.14 1 94.25 264 SER A C 1
ATOM 1899 O O . SER A 1 264 ? 7.164 25.828 0.433 1 94.25 264 SER A O 1
ATOM 1901 N N . ALA A 1 265 ? 9.086 25.047 -0.3 1 94.06 265 ALA A N 1
ATOM 1902 C CA . ALA A 1 265 ? 9.859 26.188 0.186 1 94.06 265 ALA A CA 1
ATOM 1903 C C . ALA A 1 265 ? 9.453 27.469 -0.532 1 94.06 265 ALA A C 1
ATOM 1905 O O . ALA A 1 265 ? 9.367 28.531 0.087 1 94.06 265 ALA A O 1
ATOM 1906 N N . GLU A 1 266 ? 9.211 27.359 -1.799 1 94.81 266 GLU A N 1
ATOM 1907 C CA . GLU A 1 266 ? 8.773 28.516 -2.58 1 94.81 266 GLU A CA 1
ATOM 1908 C C . GLU A 1 266 ? 7.418 29.031 -2.102 1 94.81 266 GLU A C 1
ATOM 1910 O O . GLU A 1 266 ? 7.195 30.234 -2.025 1 94.81 266 GLU A O 1
ATOM 1915 N N . LEU A 1 267 ? 6.551 28.109 -1.845 1 91.19 267 LEU A N 1
ATOM 1916 C CA . LEU A 1 267 ? 5.234 28.469 -1.336 1 91.19 267 LEU A CA 1
ATOM 1917 C C . LEU A 1 267 ? 5.355 29.219 -0.007 1 91.19 267 LEU A C 1
ATOM 1919 O O . LEU A 1 267 ? 4.625 30.172 0.242 1 91.19 267 LEU A O 1
ATOM 1923 N N . ALA A 1 268 ? 6.227 28.781 0.851 1 90.5 268 ALA A N 1
ATOM 1924 C CA . ALA A 1 268 ? 6.441 29.438 2.137 1 90.5 268 ALA A CA 1
ATOM 1925 C C . ALA A 1 268 ? 6.871 30.891 1.941 1 90.5 268 ALA A C 1
ATOM 1927 O O . ALA A 1 268 ? 6.418 31.781 2.666 1 90.5 268 ALA A O 1
ATOM 1928 N N . GLU A 1 269 ? 7.695 31.125 0.982 1 91.06 269 GLU A N 1
ATOM 1929 C CA . GLU A 1 269 ? 8.164 32.469 0.691 1 91.06 269 GLU A CA 1
ATOM 1930 C C . GLU A 1 269 ? 7.051 33.344 0.11 1 91.06 269 GLU A C 1
ATOM 1932 O O . GLU A 1 269 ? 6.922 34.5 0.452 1 91.06 269 GLU A O 1
ATOM 1937 N N . GLN A 1 270 ? 6.293 32.719 -0.714 1 90.62 270 GLN A N 1
ATOM 1938 C CA . GLN A 1 270 ? 5.246 33.469 -1.426 1 90.62 270 GLN A CA 1
ATOM 1939 C C . GLN A 1 270 ? 4.078 33.781 -0.5 1 90.62 270 GLN A C 1
ATOM 1941 O O . GLN A 1 270 ? 3.516 34.875 -0.567 1 90.62 270 GLN A O 1
ATOM 1946 N N . LEU A 1 271 ? 3.736 32.812 0.369 1 88.31 271 LEU A N 1
ATOM 1947 C CA . LEU A 1 271 ? 2.51 32.938 1.149 1 88.31 271 LEU A CA 1
ATOM 1948 C C . LEU A 1 271 ? 2.811 33.438 2.562 1 88.31 271 LEU A C 1
ATOM 1950 O O . LEU A 1 271 ? 1.913 33.906 3.27 1 88.31 271 LEU A O 1
ATOM 1954 N N . GLY A 1 272 ? 4.035 33.344 3.023 1 84 272 GLY A N 1
ATOM 1955 C CA . GLY A 1 272 ? 4.395 33.625 4.398 1 84 272 GLY A CA 1
ATOM 1956 C C . GLY A 1 272 ? 4.609 35.125 4.645 1 84 272 GLY A C 1
ATOM 1957 O O . GLY A 1 272 ? 5.012 35.5 5.742 1 84 272 GLY A O 1
ATOM 1958 N N . GLN A 1 273 ? 4.395 35.969 3.625 1 81.12 273 GLN A N 1
ATOM 1959 C CA . GLN A 1 273 ? 4.609 37.406 3.771 1 81.12 273 GLN A CA 1
ATOM 1960 C C . GLN A 1 273 ? 3.371 38.094 4.348 1 81.12 273 GLN A C 1
ATOM 1962 O O . GLN A 1 273 ? 2.25 37.625 4.168 1 81.12 273 GLN A O 1
ATOM 1967 N N . MET B 1 1 ? -20.656 -29.734 0.495 1 44.62 1 MET B N 1
ATOM 1968 C CA . MET B 1 1 ? -19.609 -30.484 -0.181 1 44.62 1 MET B CA 1
ATOM 1969 C C . MET B 1 1 ? -18.438 -30.734 0.764 1 44.62 1 MET B C 1
ATOM 1971 O O . MET B 1 1 ? -18.172 -29.938 1.66 1 44.62 1 MET B O 1
ATOM 1975 N N . SER B 1 2 ? -18.047 -32 0.888 1 62.19 2 SER B N 1
ATOM 1976 C CA . SER B 1 2 ? -17.016 -32.344 1.861 1 62.19 2 SER B CA 1
ATOM 1977 C C . SER B 1 2 ? -15.734 -31.531 1.612 1 62.19 2 SER B C 1
ATOM 1979 O O . SER B 1 2 ? -15.461 -31.125 0.483 1 62.19 2 SER B O 1
ATOM 1981 N N . THR B 1 3 ? -15.086 -31.094 2.576 1 81.12 3 THR B N 1
ATOM 1982 C CA . THR B 1 3 ? -13.82 -30.359 2.502 1 81.12 3 THR B CA 1
ATOM 1983 C C . THR B 1 3 ? -12.75 -31.219 1.816 1 81.12 3 THR B C 1
ATOM 1985 O O . THR B 1 3 ? -12.469 -32.344 2.248 1 81.12 3 THR B O 1
ATOM 1988 N N . PRO B 1 4 ? -12.289 -30.75 0.666 1 92.69 4 PRO B N 1
ATOM 1989 C CA . PRO B 1 4 ? -11.297 -31.531 -0.065 1 92.69 4 PRO B CA 1
ATOM 1990 C C . PRO B 1 4 ? -10.023 -31.781 0.743 1 92.69 4 PRO B C 1
ATOM 1992 O O . PRO B 1 4 ? -9.672 -30.969 1.604 1 92.69 4 PRO B O 1
ATOM 1995 N N . ARG B 1 5 ? -9.453 -33 0.482 1 96.81 5 ARG B N 1
ATOM 1996 C CA . ARG B 1 5 ? -8.117 -33.25 1.011 1 96.81 5 ARG B CA 1
ATOM 1997 C C . ARG B 1 5 ? -7.039 -32.688 0.103 1 96.81 5 ARG B C 1
ATOM 1999 O O . ARG B 1 5 ? -7.039 -32.938 -1.104 1 96.81 5 ARG B O 1
ATOM 2006 N N . ILE B 1 6 ? -6.125 -31.906 0.736 1 98.25 6 ILE B N 1
ATOM 2007 C CA . ILE B 1 6 ? -5.133 -31.172 -0.046 1 98.25 6 ILE B CA 1
ATOM 2008 C C . ILE B 1 6 ? -3.732 -31.656 0.309 1 98.25 6 ILE B C 1
ATOM 2010 O O . ILE B 1 6 ? -3.389 -31.781 1.487 1 98.25 6 ILE B O 1
ATOM 2014 N N . ALA B 1 7 ? -3.002 -31.984 -0.688 1 98.62 7 ALA B N 1
ATOM 2015 C CA . ALA B 1 7 ? -1.602 -32.344 -0.503 1 98.62 7 ALA B CA 1
ATOM 2016 C C . ALA B 1 7 ? -0.674 -31.328 -1.129 1 98.62 7 ALA B C 1
ATOM 2018 O O . ALA B 1 7 ? -0.827 -30.969 -2.301 1 98.62 7 ALA B O 1
ATOM 2019 N N . PHE B 1 8 ? 0.295 -30.859 -0.369 1 98.62 8 PHE B N 1
ATOM 2020 C CA . PHE B 1 8 ? 1.325 -29.953 -0.864 1 98.62 8 PHE B CA 1
ATOM 2021 C C . PHE B 1 8 ? 2.631 -30.703 -1.109 1 98.62 8 PHE B C 1
ATOM 2023 O O . PHE B 1 8 ? 3.164 -31.344 -0.202 1 98.62 8 PHE B O 1
ATOM 2030 N N . ILE B 1 9 ? 3.066 -30.641 -2.324 1 98.5 9 ILE B N 1
ATOM 2031 C CA . ILE B 1 9 ? 4.375 -31.188 -2.656 1 98.5 9 ILE B CA 1
ATOM 2032 C C . ILE B 1 9 ? 5.434 -30.094 -2.59 1 98.5 9 ILE B C 1
ATOM 2034 O O . ILE B 1 9 ? 5.484 -29.219 -3.457 1 98.5 9 ILE B O 1
ATOM 2038 N N . GLY B 1 10 ? 6.324 -30.156 -1.619 1 96.69 10 GLY B N 1
ATOM 2039 C CA . GLY B 1 10 ? 7.191 -29.047 -1.262 1 96.69 10 GLY B CA 1
ATOM 2040 C C . GLY B 1 10 ? 6.59 -28.125 -0.208 1 96.69 10 GLY B C 1
ATOM 2041 O O . GLY B 1 10 ? 5.555 -27.5 -0.441 1 96.69 10 GLY B O 1
ATOM 2042 N N . ALA B 1 11 ? 7.277 -28.031 0.886 1 96.12 11 ALA B N 1
ATOM 2043 C CA . ALA B 1 11 ? 6.738 -27.266 2 1 96.12 11 ALA B CA 1
ATOM 2044 C C . ALA B 1 11 ? 7.555 -25.984 2.223 1 96.12 11 ALA B C 1
ATOM 2046 O O . ALA B 1 11 ? 7.957 -25.688 3.35 1 96.12 11 ALA B O 1
ATOM 2047 N N . GLY B 1 12 ? 7.758 -25.266 1.131 1 91.69 12 GLY B N 1
ATOM 2048 C CA . GLY B 1 12 ? 8.477 -24 1.222 1 91.69 12 GLY B CA 1
ATOM 2049 C C . GLY B 1 12 ? 7.617 -22.844 1.697 1 91.69 12 GLY B C 1
ATOM 2050 O O . GLY B 1 12 ? 6.551 -23.062 2.279 1 91.69 12 GLY B O 1
ATOM 2051 N N . ASN B 1 13 ? 8.047 -21.625 1.503 1 87.62 13 ASN B N 1
ATOM 2052 C CA . ASN B 1 13 ? 7.402 -20.422 2.025 1 87.62 13 ASN B CA 1
ATOM 2053 C C . ASN B 1 13 ? 6.004 -20.25 1.444 1 87.62 13 ASN B C 1
ATOM 2055 O O . ASN B 1 13 ? 5.066 -19.906 2.166 1 87.62 13 ASN B O 1
ATOM 2059 N N . MET B 1 14 ? 5.906 -20.422 0.13 1 90.94 14 MET B N 1
ATOM 2060 C CA . MET B 1 14 ? 4.598 -20.234 -0.49 1 90.94 14 MET B CA 1
ATOM 2061 C C . MET B 1 14 ? 3.613 -21.297 -0.003 1 90.94 14 MET B C 1
ATOM 2063 O O . MET B 1 14 ? 2.459 -20.984 0.296 1 90.94 14 MET B O 1
ATOM 2067 N N . ALA B 1 15 ? 4.094 -22.562 0.031 1 95.12 15 ALA B N 1
ATOM 2068 C CA . ALA B 1 15 ? 3.25 -23.625 0.573 1 95.12 15 ALA B CA 1
ATOM 2069 C C . ALA B 1 15 ? 2.818 -23.312 2.002 1 95.12 15 ALA B C 1
ATOM 2071 O O . ALA B 1 15 ? 1.644 -23.453 2.35 1 95.12 15 ALA B O 1
ATOM 2072 N N . ALA B 1 16 ? 3.766 -22.875 2.811 1 94.31 16 ALA B N 1
ATOM 2073 C CA . ALA B 1 16 ? 3.469 -22.516 4.191 1 94.31 16 ALA B CA 1
ATOM 2074 C C . ALA B 1 16 ? 2.393 -21.438 4.258 1 94.31 16 ALA B C 1
ATOM 2076 O O . ALA B 1 16 ? 1.488 -21.5 5.094 1 94.31 16 ALA B O 1
ATOM 2077 N N . SER B 1 17 ? 2.492 -20.469 3.406 1 92.31 17 SER B N 1
ATOM 2078 C CA . SER B 1 17 ? 1.515 -19.391 3.348 1 92.31 17 SER B CA 1
ATOM 2079 C C . SER B 1 17 ? 0.124 -19.922 3.014 1 92.31 17 SER B C 1
ATOM 2081 O O . SER B 1 17 ? -0.859 -19.547 3.654 1 92.31 17 SER B O 1
ATOM 2083 N N . LEU B 1 18 ? 0.063 -20.75 2.014 1 94.31 18 LEU B N 1
ATOM 2084 C CA . LEU B 1 18 ? -1.217 -21.312 1.595 1 94.31 18 LEU B CA 1
ATOM 2085 C C . LEU B 1 18 ? -1.811 -22.188 2.689 1 94.31 18 LEU B C 1
ATOM 2087 O O . LEU B 1 18 ? -3 -22.094 2.996 1 94.31 18 LEU B O 1
ATOM 2091 N N . ILE B 1 19 ? -0.976 -23 3.301 1 96.44 19 ILE B N 1
ATOM 2092 C CA . ILE B 1 19 ? -1.41 -23.859 4.391 1 96.44 19 ILE B CA 1
ATOM 2093 C C . ILE B 1 19 ? -1.939 -23.016 5.547 1 96.44 19 ILE B C 1
ATOM 2095 O O . ILE B 1 19 ? -3.033 -23.266 6.059 1 96.44 19 ILE B O 1
ATOM 2099 N N . GLY B 1 20 ? -1.173 -22.047 5.949 1 94.69 20 GLY B N 1
ATOM 2100 C CA . GLY B 1 20 ? -1.605 -21.156 7.008 1 94.69 20 GLY B CA 1
ATOM 2101 C C . GLY B 1 20 ? -2.928 -20.469 6.711 1 94.69 20 GLY B C 1
ATOM 2102 O O . GLY B 1 20 ? -3.789 -20.375 7.59 1 94.69 20 GLY B O 1
ATOM 2103 N N . GLY B 1 21 ? -3.057 -19.953 5.496 1 93.69 21 GLY B N 1
ATOM 2104 C CA . GLY B 1 21 ? -4.305 -19.328 5.082 1 93.69 21 GLY B CA 1
ATOM 2105 C C . GLY B 1 21 ? -5.492 -20.266 5.172 1 93.69 21 GLY B C 1
ATOM 2106 O O . GLY B 1 21 ? -6.562 -19.891 5.645 1 93.69 21 GLY B O 1
ATOM 2107 N N . LEU B 1 22 ? -5.277 -21.453 4.691 1 94.56 22 LEU B N 1
ATOM 2108 C CA . LEU B 1 22 ? -6.336 -22.453 4.734 1 94.56 22 LEU B CA 1
ATOM 2109 C C . LEU B 1 22 ? -6.719 -22.781 6.172 1 94.56 22 LEU B C 1
ATOM 2111 O O . LEU B 1 22 ? -7.906 -22.859 6.504 1 94.56 22 LEU B O 1
ATOM 2115 N N . ARG B 1 23 ? -5.711 -22.953 7.004 1 95.12 23 ARG B N 1
ATOM 2116 C CA . ARG B 1 23 ? -5.961 -23.203 8.422 1 95.12 23 ARG B CA 1
ATOM 2117 C C . ARG B 1 23 ? -6.723 -22.047 9.062 1 95.12 23 ARG B C 1
ATOM 2119 O O . ARG B 1 23 ? -7.664 -22.266 9.82 1 95.12 23 ARG B O 1
ATOM 2126 N N . ALA B 1 24 ? -6.363 -20.906 8.781 1 92.69 24 ALA B N 1
ATOM 2127 C CA . ALA B 1 24 ? -7.004 -19.719 9.328 1 92.69 24 ALA B CA 1
ATOM 2128 C C . ALA B 1 24 ? -8.461 -19.625 8.891 1 92.69 24 ALA B C 1
ATOM 2130 O O . ALA B 1 24 ? -9.297 -19.078 9.609 1 92.69 24 ALA B O 1
ATOM 2131 N N . GLN B 1 25 ? -8.734 -20.141 7.727 1 91.69 25 GLN B N 1
ATOM 2132 C CA . GLN B 1 25 ? -10.102 -20.125 7.207 1 91.69 25 GLN B CA 1
ATOM 2133 C C . GLN B 1 25 ? -10.914 -21.281 7.773 1 91.69 25 GLN B C 1
ATOM 2135 O O . GLN B 1 25 ? -12.078 -21.469 7.402 1 91.69 25 GLN B O 1
ATOM 2140 N N . GLY B 1 26 ? -10.25 -22.141 8.562 1 92.12 26 GLY B N 1
ATOM 2141 C CA . GLY B 1 26 ? -10.992 -23.156 9.281 1 92.12 26 GLY B CA 1
ATOM 2142 C C . GLY B 1 26 ? -10.859 -24.531 8.648 1 92.12 26 GLY B C 1
ATOM 2143 O O . GLY B 1 26 ? -11.531 -25.484 9.07 1 92.12 26 GLY B O 1
ATOM 2144 N N . VAL B 1 27 ? -10.031 -24.672 7.652 1 94.19 27 VAL B N 1
ATOM 2145 C CA . VAL B 1 27 ? -9.82 -26 7.086 1 94.19 27 VAL B CA 1
ATOM 2146 C C . VAL B 1 27 ? -9.141 -26.891 8.117 1 94.19 27 VAL B C 1
ATOM 2148 O O . VAL B 1 27 ? -8.094 -26.531 8.664 1 94.19 27 VAL B O 1
ATOM 2151 N N . PRO B 1 28 ? -9.742 -28.031 8.406 1 96.06 28 PRO B N 1
ATOM 2152 C CA . PRO B 1 28 ? -9.156 -28.922 9.414 1 96.06 28 PRO B CA 1
ATOM 2153 C C . PRO B 1 28 ? -7.754 -29.391 9.031 1 96.06 28 PRO B C 1
ATOM 2155 O O . PRO B 1 28 ? -7.5 -29.688 7.855 1 96.06 28 PRO B O 1
ATOM 2158 N N . ALA B 1 29 ? -6.902 -29.531 10 1 96.94 29 ALA B N 1
ATOM 2159 C CA . ALA B 1 29 ? -5.527 -29.984 9.797 1 96.94 29 ALA B CA 1
ATOM 2160 C C . ALA B 1 29 ? -5.488 -31.359 9.133 1 96.94 29 ALA B C 1
ATOM 2162 O O . ALA B 1 29 ? -4.609 -31.641 8.32 1 96.94 29 ALA B O 1
ATOM 2163 N N . ALA B 1 30 ? -6.465 -32.188 9.43 1 96.06 30 ALA B N 1
ATOM 2164 C CA . ALA B 1 30 ? -6.512 -33.562 8.93 1 96.06 30 ALA B CA 1
ATOM 2165 C C . ALA B 1 30 ? -6.738 -33.594 7.422 1 96.06 30 ALA B C 1
ATOM 2167 O O . ALA B 1 30 ? -6.5 -34.594 6.77 1 96.06 30 ALA B O 1
ATOM 2168 N N . GLN B 1 31 ? -7.176 -32.438 6.934 1 97.06 31 GLN B N 1
ATOM 2169 C CA . GLN B 1 31 ? -7.469 -32.375 5.504 1 97.06 31 GLN B CA 1
ATOM 2170 C C . GLN B 1 31 ? -6.27 -31.859 4.723 1 97.06 31 GLN B C 1
ATOM 2172 O O . GLN B 1 31 ? -6.328 -31.734 3.498 1 97.06 31 GLN B O 1
ATOM 2177 N N . ILE B 1 32 ? -5.219 -31.547 5.363 1 97.69 32 ILE B N 1
ATOM 2178 C CA . ILE B 1 32 ? -4.031 -31 4.727 1 97.69 32 ILE B CA 1
ATOM 2179 C C . ILE B 1 32 ? -2.816 -31.859 5.039 1 97.69 32 ILE B C 1
ATOM 2181 O O . ILE B 1 32 ? -2.59 -32.219 6.195 1 97.69 32 ILE B O 1
ATOM 2185 N N . ARG B 1 33 ? -2.109 -32.25 4.004 1 98.19 33 ARG B N 1
ATOM 2186 C CA . ARG B 1 33 ? -0.831 -32.938 4.125 1 98.19 33 ARG B CA 1
ATOM 2187 C C . ARG B 1 33 ? 0.233 -32.281 3.252 1 98.19 33 ARG B C 1
ATOM 2189 O O . ARG B 1 33 ? -0.082 -31.703 2.213 1 98.19 33 ARG B O 1
ATOM 2196 N N . ALA B 1 34 ? 1.458 -32.312 3.764 1 98.56 34 ALA B N 1
ATOM 2197 C CA . ALA B 1 34 ? 2.561 -31.781 2.959 1 98.56 34 ALA B CA 1
ATOM 2198 C C . ALA B 1 34 ? 3.721 -32.781 2.912 1 98.56 34 ALA B C 1
ATOM 2200 O O . ALA B 1 34 ? 3.781 -33.719 3.713 1 98.56 34 ALA B O 1
ATOM 2201 N N . SER B 1 35 ? 4.496 -32.625 1.914 1 98.56 35 SER B N 1
ATOM 2202 C CA . SER B 1 35 ? 5.73 -33.406 1.838 1 98.56 35 SER B CA 1
ATOM 2203 C C . SER B 1 35 ? 6.938 -32.5 1.608 1 98.56 35 SER B C 1
ATOM 2205 O O . SER B 1 35 ? 6.816 -31.438 0.982 1 98.56 35 SER B O 1
ATOM 2207 N N . ASP B 1 36 ? 8.039 -32.875 2.176 1 98.19 36 ASP B N 1
ATOM 2208 C CA . ASP B 1 36 ? 9.328 -32.219 2.002 1 98.19 36 ASP B CA 1
ATOM 2209 C C . ASP B 1 36 ? 10.477 -33.156 2.311 1 98.19 36 ASP B C 1
ATOM 2211 O O . ASP B 1 36 ? 10.406 -33.938 3.268 1 98.19 36 ASP B O 1
ATOM 2215 N N . PRO B 1 37 ? 11.523 -33.062 1.506 1 96.19 37 PRO B N 1
ATOM 2216 C CA . PRO B 1 37 ? 12.641 -33.969 1.761 1 96.19 37 PRO B CA 1
ATOM 2217 C C . PRO B 1 37 ? 13.453 -33.594 2.994 1 96.19 37 PRO B C 1
ATOM 2219 O O . PRO B 1 37 ? 14.117 -34.438 3.594 1 96.19 37 PRO B O 1
ATOM 2222 N N . GLY B 1 38 ? 13.453 -32.406 3.434 1 96.25 38 GLY B N 1
ATOM 2223 C CA . GLY B 1 38 ? 14.242 -31.922 4.562 1 96.25 38 GLY B CA 1
ATOM 2224 C C . GLY B 1 38 ? 13.555 -32.156 5.898 1 96.25 38 GLY B C 1
ATOM 2225 O O . GLY B 1 38 ? 12.445 -31.656 6.117 1 96.25 38 GLY B O 1
ATOM 2226 N N . ALA B 1 39 ? 14.242 -32.75 6.816 1 97 39 ALA B N 1
ATOM 2227 C CA . ALA B 1 39 ? 13.688 -33.062 8.125 1 97 39 ALA B CA 1
ATOM 2228 C C . ALA B 1 39 ? 13.391 -31.812 8.93 1 97 39 ALA B C 1
ATOM 2230 O O . ALA B 1 39 ? 12.375 -31.734 9.625 1 97 39 ALA B O 1
ATOM 2231 N N . GLU B 1 40 ? 14.242 -30.906 8.828 1 97.38 40 GLU B N 1
ATOM 2232 C CA . GLU B 1 40 ? 14.055 -29.672 9.57 1 97.38 40 GLU B CA 1
ATOM 2233 C C . GLU B 1 40 ? 12.828 -28.906 9.086 1 97.38 40 GLU B C 1
ATOM 2235 O O . GLU B 1 40 ? 12.031 -28.422 9.891 1 97.38 40 GLU B O 1
ATOM 2240 N N . GLN B 1 41 ? 12.703 -28.859 7.809 1 96.44 41 GLN B N 1
ATOM 2241 C CA . GLN B 1 41 ? 11.555 -28.172 7.223 1 96.44 41 GLN B CA 1
ATOM 2242 C C . GLN B 1 41 ? 10.25 -28.891 7.559 1 96.44 41 GLN B C 1
ATOM 2244 O O . GLN B 1 41 ? 9.234 -28.25 7.844 1 96.44 41 GLN B O 1
ATOM 2249 N N . ARG B 1 42 ? 10.258 -30.172 7.52 1 97.56 42 ARG B N 1
ATOM 2250 C CA . ARG B 1 42 ? 9.078 -30.953 7.891 1 97.56 42 ARG B CA 1
ATOM 2251 C C . ARG B 1 42 ? 8.664 -30.656 9.328 1 97.56 42 ARG B C 1
ATOM 2253 O O . ARG B 1 42 ? 7.484 -30.453 9.609 1 97.56 42 ARG B O 1
ATOM 2260 N N . ALA B 1 43 ? 9.633 -30.609 10.203 1 97.56 43 ALA B N 1
ATOM 2261 C CA . ALA B 1 43 ? 9.352 -30.344 11.609 1 97.56 43 ALA B CA 1
ATOM 2262 C C . ALA B 1 43 ? 8.789 -28.938 11.805 1 97.56 43 ALA B C 1
ATOM 2264 O O . ALA B 1 43 ? 7.855 -28.734 12.578 1 97.56 43 ALA B O 1
ATOM 2265 N N . LYS B 1 44 ? 9.359 -28.047 11.133 1 97.06 44 LYS B N 1
ATOM 2266 C CA . LYS B 1 44 ? 8.922 -26.656 11.227 1 97.06 44 LYS B CA 1
ATOM 2267 C C . LYS B 1 44 ? 7.465 -26.516 10.789 1 97.06 44 LYS B C 1
ATOM 2269 O O . LYS B 1 44 ? 6.656 -25.922 11.508 1 97.06 44 LYS B O 1
ATOM 2274 N N . ILE B 1 45 ? 7.125 -27 9.664 1 97.25 45 ILE B N 1
ATOM 2275 C CA . ILE B 1 45 ? 5.789 -26.875 9.094 1 97.25 45 ILE B CA 1
ATOM 2276 C C . ILE B 1 45 ? 4.789 -27.656 9.945 1 97.25 45 ILE B C 1
ATOM 2278 O O . ILE B 1 45 ? 3.688 -27.172 10.219 1 97.25 45 ILE B O 1
ATOM 2282 N N . ALA B 1 46 ? 5.16 -28.859 10.344 1 97.38 46 ALA B N 1
ATOM 2283 C CA . ALA B 1 46 ? 4.293 -29.672 11.195 1 97.38 46 ALA B CA 1
ATOM 2284 C C . ALA B 1 46 ? 3.996 -28.969 12.508 1 97.38 46 ALA B C 1
ATOM 2286 O O . ALA B 1 46 ? 2.865 -29 13 1 97.38 46 ALA B O 1
ATOM 2287 N N . GLY B 1 47 ? 4.98 -28.375 13.078 1 96.62 47 GLY B N 1
ATOM 2288 C CA . GLY B 1 47 ? 4.828 -27.656 14.336 1 96.62 47 GLY B CA 1
ATOM 2289 C C . GLY B 1 47 ? 3.996 -26.391 14.211 1 96.62 47 GLY B C 1
ATOM 2290 O O . GLY B 1 47 ? 3.178 -26.094 15.078 1 96.62 47 GLY B O 1
ATOM 2291 N N . GLU B 1 48 ? 4.16 -25.734 13.188 1 95.25 48 GLU B N 1
ATOM 2292 C CA . GLU B 1 48 ? 3.52 -24.438 12.992 1 95.25 48 GLU B CA 1
ATOM 2293 C C . GLU B 1 48 ? 2.035 -24.594 12.688 1 95.25 48 GLU B C 1
ATOM 2295 O O . GLU B 1 48 ? 1.21 -23.812 13.148 1 95.25 48 GLU B O 1
ATOM 2300 N N . PHE B 1 49 ? 1.729 -25.609 11.898 1 96.5 49 PHE B N 1
ATOM 2301 C CA . PHE B 1 49 ? 0.363 -25.656 11.391 1 96.5 49 PHE B CA 1
ATOM 2302 C C . PHE B 1 49 ? -0.363 -26.891 11.898 1 96.5 49 PHE B C 1
ATOM 2304 O O . PHE B 1 49 ? -1.554 -27.078 11.633 1 96.5 49 PHE B O 1
ATOM 2311 N N . ALA B 1 50 ? 0.312 -27.812 12.602 1 96.81 50 ALA B N 1
ATOM 2312 C CA . ALA B 1 50 ? -0.243 -29.016 13.188 1 96.81 50 ALA B CA 1
ATOM 2313 C C . ALA B 1 50 ? -0.828 -29.938 12.109 1 96.81 50 ALA B C 1
ATOM 2315 O O . ALA B 1 50 ? -1.904 -30.5 12.289 1 96.81 50 ALA B O 1
ATOM 2316 N N . ILE B 1 51 ? -0.13 -29.969 10.984 1 97.56 51 ILE B N 1
ATOM 2317 C CA . ILE B 1 51 ? -0.565 -30.859 9.898 1 97.56 51 ILE B CA 1
ATOM 2318 C C . ILE B 1 51 ? 0.405 -32.031 9.758 1 97.56 51 ILE B C 1
ATOM 2320 O O . ILE B 1 51 ? 1.478 -32.031 10.367 1 97.56 51 ILE B O 1
ATOM 2324 N N . ASP B 1 52 ? -0.073 -33.031 8.961 1 97.12 52 ASP B N 1
ATOM 2325 C CA . ASP B 1 52 ? 0.798 -34.156 8.633 1 97.12 52 ASP B CA 1
ATOM 2326 C C . ASP B 1 52 ? 1.814 -33.75 7.562 1 97.12 52 ASP B C 1
ATOM 2328 O O . ASP B 1 52 ? 1.445 -33.25 6.512 1 97.12 52 ASP B O 1
ATOM 2332 N N . VAL B 1 53 ? 3.088 -33.906 7.887 1 98.25 53 VAL B N 1
ATOM 2333 C CA . VAL B 1 53 ? 4.148 -33.656 6.922 1 98.25 53 VAL B CA 1
ATOM 2334 C C . VAL B 1 53 ? 5.031 -34.875 6.777 1 98.25 53 VAL B C 1
ATOM 2336 O O . VAL B 1 53 ? 5.574 -35.375 7.762 1 98.25 53 VAL B O 1
ATOM 2339 N N . VAL B 1 54 ? 5.168 -35.375 5.586 1 98.19 54 VAL B N 1
ATOM 2340 C CA . VAL B 1 54 ? 5.867 -36.625 5.344 1 98.19 54 VAL B CA 1
ATOM 2341 C C . VAL B 1 54 ? 7.043 -36.406 4.398 1 98.19 54 VAL B C 1
ATOM 2343 O O . VAL B 1 54 ? 7.152 -35.344 3.787 1 98.19 54 VAL B O 1
ATOM 2346 N N . GLU B 1 55 ? 7.906 -37.344 4.316 1 97.62 55 GLU B N 1
ATOM 2347 C CA . GLU B 1 55 ? 9.055 -37.25 3.424 1 97.62 55 GLU B CA 1
ATOM 2348 C C . GLU B 1 55 ? 8.68 -37.625 1.998 1 97.62 55 GLU B C 1
ATOM 2350 O O . GLU B 1 55 ? 9.117 -37 1.038 1 97.62 55 GLU B O 1
ATOM 2355 N N . SER B 1 56 ? 7.891 -38.656 1.863 1 97.5 56 SER B N 1
ATOM 2356 C CA . SER B 1 56 ? 7.539 -39.219 0.574 1 97.5 56 SER B CA 1
ATOM 2357 C C . SER B 1 56 ? 6.426 -38.438 -0.104 1 97.5 56 SER B C 1
ATOM 2359 O O . SER B 1 56 ? 5.336 -38.281 0.451 1 97.5 56 SER B O 1
ATOM 2361 N N . ASN B 1 57 ? 6.727 -38 -1.325 1 98.25 57 ASN B N 1
ATOM 2362 C CA . ASN B 1 57 ? 5.691 -37.344 -2.115 1 98.25 57 ASN B CA 1
ATOM 2363 C C . ASN B 1 57 ? 4.531 -38.281 -2.412 1 98.25 57 ASN B C 1
ATOM 2365 O O . ASN B 1 57 ? 3.367 -37.875 -2.369 1 98.25 57 ASN B O 1
ATOM 2369 N N . ALA B 1 58 ? 4.84 -39.5 -2.713 1 97.75 58 ALA B N 1
ATOM 2370 C CA . ALA B 1 58 ? 3.828 -40.5 -3.037 1 97.75 58 ALA B CA 1
ATOM 2371 C C . ALA B 1 58 ? 2.867 -40.719 -1.869 1 97.75 58 ALA B C 1
ATOM 2373 O O . ALA B 1 58 ? 1.66 -40.875 -2.07 1 97.75 58 ALA B O 1
ATOM 2374 N N . GLU B 1 59 ? 3.422 -40.75 -0.724 1 97.44 59 GLU B N 1
ATOM 2375 C CA . GLU B 1 59 ? 2.604 -40.906 0.477 1 97.44 59 GLU B CA 1
ATOM 2376 C C . GLU B 1 59 ? 1.697 -39.688 0.669 1 97.44 59 GLU B C 1
ATOM 2378 O O . GLU B 1 59 ? 0.541 -39.812 1.072 1 97.44 59 GLU B O 1
ATOM 2383 N N . ALA B 1 60 ? 2.197 -38.5 0.377 1 98 60 ALA B N 1
ATOM 2384 C CA . ALA B 1 60 ? 1.457 -37.281 0.582 1 98 60 ALA B CA 1
ATOM 2385 C C . ALA B 1 60 ? 0.216 -37.219 -0.305 1 98 60 ALA B C 1
ATOM 2387 O O . ALA B 1 60 ? -0.829 -36.719 0.107 1 98 60 ALA B O 1
ATOM 2388 N N . VAL B 1 61 ? 0.29 -37.812 -1.508 1 97.94 61 VAL B N 1
ATOM 2389 C CA . VAL B 1 61 ? -0.772 -37.562 -2.482 1 97.94 61 VAL B CA 1
ATOM 2390 C C . VAL B 1 61 ? -1.77 -38.719 -2.439 1 97.94 61 VAL B C 1
ATOM 2392 O O . VAL B 1 61 ? -2.795 -38.688 -3.123 1 97.94 61 VAL B O 1
ATOM 2395 N N . ALA B 1 62 ? -1.54 -39.812 -1.702 1 95 62 ALA B N 1
ATOM 2396 C CA . ALA B 1 62 ? -2.26 -41.094 -1.753 1 95 62 ALA B CA 1
ATOM 2397 C C . ALA B 1 62 ? -3.766 -40.875 -1.627 1 95 62 ALA B C 1
ATOM 2399 O O . ALA B 1 62 ? -4.551 -41.5 -2.346 1 95 62 ALA B O 1
ATOM 2400 N N . ASP B 1 63 ? -4.27 -40 -0.843 1 93.56 63 ASP B N 1
ATOM 2401 C CA . ASP B 1 63 ? -5.703 -39.781 -0.637 1 93.56 63 ASP B CA 1
ATOM 2402 C C . ASP B 1 63 ? -6.098 -38.344 -0.875 1 93.56 63 ASP B C 1
ATOM 2404 O O . ASP B 1 63 ? -7.129 -37.875 -0.378 1 93.56 63 ASP B O 1
ATOM 2408 N N . ALA B 1 64 ? -5.332 -37.656 -1.616 1 97.69 64 ALA B N 1
ATOM 2409 C CA . ALA B 1 64 ? -5.59 -36.25 -1.841 1 97.69 64 ALA B CA 1
ATOM 2410 C C . ALA B 1 64 ? -6.578 -36.031 -2.986 1 97.69 64 ALA B C 1
ATOM 2412 O O . ALA B 1 64 ? -6.582 -36.812 -3.953 1 97.69 64 ALA B O 1
ATOM 2413 N N . ASP B 1 65 ? -7.43 -35.031 -2.836 1 97.81 65 ASP B N 1
ATOM 2414 C CA . ASP B 1 65 ? -8.281 -34.594 -3.932 1 97.81 65 ASP B CA 1
ATOM 2415 C C . ASP B 1 65 ? -7.57 -33.562 -4.789 1 97.81 65 ASP B C 1
ATOM 2417 O O . ASP B 1 65 ? -7.75 -33.5 -6.008 1 97.81 65 ASP B O 1
ATOM 2421 N N . VAL B 1 66 ? -6.848 -32.719 -4.141 1 98.25 66 VAL B N 1
ATOM 2422 C CA . VAL B 1 66 ? -6.078 -31.641 -4.766 1 98.25 66 VAL B CA 1
ATOM 2423 C C . VAL B 1 66 ? -4.598 -31.812 -4.43 1 98.25 66 VAL B C 1
ATOM 2425 O O . VAL B 1 66 ? -4.238 -32 -3.266 1 98.25 66 VAL B O 1
ATOM 2428 N N . VAL B 1 67 ? -3.809 -31.797 -5.426 1 98.62 67 VAL B N 1
ATOM 2429 C CA . VAL B 1 67 ? -2.359 -31.844 -5.27 1 98.62 67 VAL B CA 1
ATOM 2430 C C . VAL B 1 67 ? -1.739 -30.516 -5.711 1 98.62 67 VAL B C 1
ATOM 2432 O O . VAL B 1 67 ? -1.833 -30.141 -6.879 1 98.62 67 VAL B O 1
ATOM 2435 N N . VAL B 1 68 ? -1.104 -29.828 -4.77 1 98.56 68 VAL B N 1
ATOM 2436 C CA . VAL B 1 68 ? -0.457 -28.547 -5.051 1 98.56 68 VAL B CA 1
ATOM 2437 C C . VAL B 1 68 ? 1.043 -28.766 -5.246 1 98.56 68 VAL B C 1
ATOM 2439 O O . VAL B 1 68 ? 1.743 -29.172 -4.324 1 98.56 68 VAL B O 1
ATOM 2442 N N . LEU B 1 69 ? 1.456 -28.484 -6.422 1 98.31 69 LEU B N 1
ATOM 2443 C CA . LEU B 1 69 ? 2.885 -28.531 -6.715 1 98.31 69 LEU B CA 1
ATOM 2444 C C . LEU B 1 69 ? 3.553 -27.203 -6.34 1 98.31 69 LEU B C 1
ATOM 2446 O O . LEU B 1 69 ? 3.451 -26.219 -7.074 1 98.31 69 LEU B O 1
ATOM 2450 N N . SER B 1 70 ? 4.305 -27.219 -5.246 1 96.94 70 SER B N 1
ATOM 2451 C CA . SER B 1 70 ? 4.887 -26 -4.691 1 96.94 70 SER B CA 1
ATOM 2452 C C . SER B 1 70 ? 6.402 -26.109 -4.57 1 96.94 70 SER B C 1
ATOM 2454 O O . SER B 1 70 ? 6.992 -25.641 -3.596 1 96.94 70 SER B O 1
ATOM 2456 N N . VAL B 1 71 ? 7.027 -26.781 -5.516 1 94.81 71 VAL B N 1
ATOM 2457 C CA . VAL B 1 71 ? 8.484 -26.859 -5.594 1 94.81 71 VAL B CA 1
ATOM 2458 C C . VAL B 1 71 ? 9.008 -25.828 -6.586 1 94.81 71 VAL B C 1
ATOM 2460 O O . VAL B 1 71 ? 8.242 -25.25 -7.352 1 94.81 71 VAL B O 1
ATOM 2463 N N . LYS B 1 72 ? 10.297 -25.625 -6.559 1 88.56 72 LYS B N 1
ATOM 2464 C CA . LYS B 1 72 ? 10.93 -24.703 -7.496 1 88.56 72 LYS B CA 1
ATOM 2465 C C . LYS B 1 72 ? 10.773 -25.188 -8.938 1 88.56 72 LYS B C 1
ATOM 2467 O O . LYS B 1 72 ? 10.773 -26.391 -9.195 1 88.56 72 LYS B O 1
ATOM 2472 N N . PRO B 1 73 ? 10.711 -24.266 -9.82 1 91.69 73 PRO B N 1
ATOM 2473 C CA . PRO B 1 73 ? 10.516 -24.641 -11.219 1 91.69 73 PRO B CA 1
ATOM 2474 C C . PRO B 1 73 ? 11.586 -25.609 -11.727 1 91.69 73 PRO B C 1
ATOM 2476 O O . PRO B 1 73 ? 11.281 -26.547 -12.461 1 91.69 73 PRO B O 1
ATOM 2479 N N . GLN B 1 74 ? 12.781 -25.453 -11.289 1 89.44 74 GLN B N 1
ATOM 2480 C CA . GLN B 1 74 ? 13.898 -26.25 -11.766 1 89.44 74 GLN B CA 1
ATOM 2481 C C . GLN B 1 74 ? 13.758 -27.703 -11.32 1 89.44 74 GLN B C 1
ATOM 2483 O O . GLN B 1 74 ? 14.305 -28.609 -11.961 1 89.44 74 GLN B O 1
ATOM 2488 N N . ALA B 1 75 ? 13.047 -27.938 -10.266 1 93.69 75 ALA B N 1
ATOM 2489 C CA . ALA B 1 75 ? 12.883 -29.281 -9.719 1 93.69 75 ALA B CA 1
ATOM 2490 C C . ALA B 1 75 ? 11.602 -29.922 -10.219 1 93.69 75 ALA B C 1
ATOM 2492 O O . ALA B 1 75 ? 11.375 -31.109 -10.008 1 93.69 75 ALA B O 1
ATOM 2493 N N . MET B 1 76 ? 10.758 -29.266 -10.906 1 96.25 76 MET B N 1
ATOM 2494 C CA . MET B 1 76 ? 9.375 -29.641 -11.195 1 96.25 76 MET B CA 1
ATOM 2495 C C . MET B 1 76 ? 9.32 -30.891 -12.062 1 96.25 76 MET B C 1
ATOM 2497 O O . MET B 1 76 ? 8.57 -31.828 -11.766 1 96.25 76 MET B O 1
ATOM 2501 N N . LYS B 1 77 ? 10.141 -30.938 -13.109 1 96.75 77 LYS B N 1
ATOM 2502 C CA . LYS B 1 77 ? 10.117 -32.094 -14.016 1 96.75 77 LYS B CA 1
ATOM 2503 C C . LYS B 1 77 ? 10.406 -33.375 -13.266 1 96.75 77 LYS B C 1
ATOM 2505 O O . LYS B 1 77 ? 9.633 -34.344 -13.352 1 96.75 77 LYS B O 1
ATOM 2510 N N . ALA B 1 78 ? 11.484 -33.375 -12.539 1 96.88 78 ALA B N 1
ATOM 2511 C CA . ALA B 1 78 ? 11.883 -34.562 -11.797 1 96.88 78 ALA B CA 1
ATOM 2512 C C . ALA B 1 78 ? 10.82 -34.969 -10.781 1 96.88 78 ALA B C 1
ATOM 2514 O O . ALA B 1 78 ? 10.516 -36.156 -10.633 1 96.88 78 ALA B O 1
ATOM 2515 N N . VAL B 1 79 ? 10.242 -34 -10.117 1 97.56 79 VAL B N 1
ATOM 2516 C CA . VAL B 1 79 ? 9.227 -34.25 -9.102 1 97.56 79 VAL B CA 1
ATOM 2517 C C . VAL B 1 79 ? 7.98 -34.844 -9.766 1 97.56 79 VAL B C 1
ATOM 2519 O O . VAL B 1 79 ? 7.41 -35.812 -9.273 1 97.56 79 VAL B O 1
ATOM 2522 N N . CYS B 1 80 ? 7.547 -34.281 -10.844 1 97.88 80 CYS B N 1
ATOM 2523 C CA . CYS B 1 80 ? 6.355 -34.75 -11.539 1 97.88 80 CYS B CA 1
ATOM 2524 C C . CYS B 1 80 ? 6.539 -36.156 -12.047 1 97.88 80 CYS B C 1
ATOM 2526 O O . CYS B 1 80 ? 5.66 -37 -11.875 1 97.88 80 CYS B O 1
ATOM 2528 N N . GLN B 1 81 ? 7.672 -36.438 -12.656 1 97.31 81 GLN B N 1
ATOM 2529 C CA . GLN B 1 81 ? 7.93 -37.781 -13.203 1 97.31 81 GLN B CA 1
ATOM 2530 C C . GLN B 1 81 ? 7.941 -38.844 -12.102 1 97.31 81 GLN B C 1
ATOM 2532 O O . GLN B 1 81 ? 7.398 -39.938 -12.281 1 97.31 81 GLN B O 1
ATOM 2537 N N . ALA B 1 82 ? 8.516 -38.469 -10.992 1 97.31 82 ALA B N 1
ATOM 2538 C CA . ALA B 1 82 ? 8.562 -39.406 -9.859 1 97.31 82 ALA B CA 1
ATOM 2539 C C . ALA B 1 82 ? 7.18 -39.562 -9.234 1 97.31 82 ALA B C 1
ATOM 2541 O O . ALA B 1 82 ? 6.863 -40.656 -8.711 1 97.31 82 ALA B O 1
ATOM 2542 N N . LEU B 1 83 ? 6.375 -38.594 -9.328 1 97.62 83 LEU B N 1
ATOM 2543 C CA . LEU B 1 83 ? 5.074 -38.562 -8.672 1 97.62 83 LEU B CA 1
ATOM 2544 C C . LEU B 1 83 ? 4.016 -39.25 -9.523 1 97.62 83 LEU B C 1
ATOM 2546 O O . LEU B 1 83 ? 3.02 -39.75 -8.992 1 97.62 83 LEU B O 1
ATOM 2550 N N . ALA B 1 84 ? 4.168 -39.344 -10.789 1 97.06 84 ALA B N 1
ATOM 2551 C CA . ALA B 1 84 ? 3.184 -39.719 -11.797 1 97.06 84 ALA B CA 1
ATOM 2552 C C . ALA B 1 84 ? 2.557 -41.062 -11.445 1 97.06 84 ALA B C 1
ATOM 2554 O O . ALA B 1 84 ? 1.332 -41.219 -11.453 1 97.06 84 ALA B O 1
ATOM 2555 N N . PRO B 1 85 ? 3.357 -42.062 -11.016 1 96.31 85 PRO B N 1
ATOM 2556 C CA . PRO B 1 85 ? 2.771 -43.375 -10.766 1 96.31 85 PRO B CA 1
ATOM 2557 C C . PRO B 1 85 ? 1.85 -43.375 -9.547 1 96.31 85 PRO B C 1
ATOM 2559 O O . PRO B 1 85 ? 1.002 -44.281 -9.414 1 96.31 85 PRO B O 1
ATOM 2562 N N . ALA B 1 86 ? 2.01 -42.469 -8.695 1 97.19 86 ALA B N 1
ATOM 2563 C CA . ALA B 1 86 ? 1.265 -42.469 -7.438 1 97.19 86 ALA B CA 1
ATOM 2564 C C . ALA B 1 86 ? -0.032 -41.656 -7.574 1 97.19 86 ALA B C 1
ATOM 2566 O O . ALA B 1 86 ? -0.89 -41.719 -6.691 1 97.19 86 ALA B O 1
ATOM 2567 N N . LEU B 1 87 ? -0.224 -41.031 -8.648 1 97.38 87 LEU B N 1
ATOM 2568 C CA . LEU B 1 87 ? -1.358 -40.125 -8.82 1 97.38 87 LEU B CA 1
ATOM 2569 C C . LEU B 1 87 ? -2.557 -40.875 -9.406 1 97.38 87 LEU B C 1
ATOM 2571 O O . LEU B 1 87 ? -2.395 -41.719 -10.273 1 97.38 87 LEU B O 1
ATOM 2575 N N . LYS B 1 88 ? -3.688 -40.5 -8.938 1 95.31 88 LYS B N 1
ATOM 2576 C CA . LYS B 1 88 ? -4.945 -40.938 -9.531 1 95.31 88 LYS B CA 1
ATOM 2577 C C . LYS B 1 88 ? -5.453 -39.938 -10.57 1 95.31 88 LYS B C 1
ATOM 2579 O O . LYS B 1 88 ? -5.223 -38.719 -10.445 1 95.31 88 LYS B O 1
ATOM 2584 N N . PRO B 1 89 ? -6.188 -40.406 -11.555 1 91.94 89 PRO B N 1
ATOM 2585 C CA . PRO B 1 89 ? -6.586 -39.562 -12.688 1 91.94 89 PRO B CA 1
ATOM 2586 C C . PRO B 1 89 ? -7.512 -38.406 -12.281 1 91.94 89 PRO B C 1
ATOM 2588 O O . PRO B 1 89 ? -7.52 -37.344 -12.922 1 91.94 89 PRO B O 1
ATOM 2591 N N . GLU B 1 90 ? -8.258 -38.594 -11.25 1 92.25 90 GLU B N 1
ATOM 2592 C CA . GLU B 1 90 ? -9.289 -37.625 -10.898 1 92.25 90 GLU B CA 1
ATOM 2593 C C . GLU B 1 90 ? -8.719 -36.5 -10.031 1 92.25 90 GLU B C 1
ATOM 2595 O O . GLU B 1 90 ? -9.398 -35.5 -9.773 1 92.25 90 GLU B O 1
ATOM 2600 N N . GLN B 1 91 ? -7.488 -36.656 -9.57 1 97.31 91 GLN B N 1
ATOM 2601 C CA . GLN B 1 91 ? -6.906 -35.625 -8.695 1 97.31 91 GLN B CA 1
ATOM 2602 C C . GLN B 1 91 ? -6.621 -34.344 -9.453 1 97.31 91 GLN B C 1
ATOM 2604 O O . GLN B 1 91 ? -6.113 -34.375 -10.578 1 97.31 91 GLN B O 1
ATOM 2609 N N . LEU B 1 92 ? -7.023 -33.25 -8.859 1 98.38 92 LEU B N 1
ATOM 2610 C CA . LEU B 1 92 ? -6.699 -31.938 -9.414 1 98.38 92 LEU B CA 1
ATOM 2611 C C . LEU B 1 92 ? -5.25 -31.578 -9.109 1 98.38 92 LEU B C 1
ATOM 2613 O O . LEU B 1 92 ? -4.812 -31.641 -7.961 1 98.38 92 LEU B O 1
ATOM 2617 N N . ILE B 1 93 ? -4.512 -31.188 -10.172 1 98.56 93 ILE B N 1
ATOM 2618 C CA . ILE B 1 93 ? -3.145 -30.703 -10.016 1 98.56 93 ILE B CA 1
ATOM 2619 C C . ILE B 1 93 ? -3.135 -29.172 -10.055 1 98.56 93 ILE B C 1
ATOM 2621 O O . ILE B 1 93 ? -3.629 -28.562 -11.008 1 98.56 93 ILE B O 1
ATOM 2625 N N . VAL B 1 94 ? -2.631 -28.547 -9.008 1 98.56 94 VAL B N 1
ATOM 2626 C CA . VAL B 1 94 ? -2.455 -27.094 -8.953 1 98.56 94 VAL B CA 1
ATOM 2627 C C . VAL B 1 94 ? -0.968 -26.766 -8.891 1 98.56 94 VAL B C 1
ATOM 2629 O O . VAL B 1 94 ? -0.261 -27.203 -7.98 1 98.56 94 VAL B O 1
ATOM 2632 N N . SER B 1 95 ? -0.521 -26.031 -9.82 1 98.06 95 SER B N 1
ATOM 2633 C CA . SER B 1 95 ? 0.881 -25.625 -9.836 1 98.06 95 SER B CA 1
ATOM 2634 C C . SER B 1 95 ? 1.026 -24.141 -9.547 1 98.06 95 SER B C 1
ATOM 2636 O O . SER B 1 95 ? 0.317 -23.312 -10.125 1 98.06 95 SER B O 1
ATOM 2638 N N . ILE B 1 96 ? 1.986 -23.781 -8.688 1 95.25 96 ILE B N 1
ATOM 2639 C CA . ILE B 1 96 ? 2.242 -22.375 -8.398 1 95.25 96 ILE B CA 1
ATOM 2640 C C . ILE B 1 96 ? 3.648 -22 -8.859 1 95.25 96 ILE B C 1
ATOM 2642 O O . ILE B 1 96 ? 4.23 -21.016 -8.375 1 95.25 96 ILE B O 1
ATOM 2646 N N . ALA B 1 97 ? 4.215 -22.812 -9.781 1 90 97 ALA B N 1
ATOM 2647 C CA . ALA B 1 97 ? 5.57 -22.578 -10.273 1 90 97 ALA B CA 1
ATOM 2648 C C . ALA B 1 97 ? 5.559 -21.594 -11.445 1 90 97 ALA B C 1
ATOM 2650 O O . ALA B 1 97 ? 4.719 -21.703 -12.344 1 90 97 ALA B O 1
ATOM 2651 N N . ALA B 1 98 ? 6.527 -20.703 -11.391 1 85.44 98 ALA B N 1
ATOM 2652 C CA . ALA B 1 98 ? 6.688 -19.766 -12.5 1 85.44 98 ALA B CA 1
ATOM 2653 C C . ALA B 1 98 ? 7.258 -20.469 -13.727 1 85.44 98 ALA B C 1
ATOM 2655 O O . ALA B 1 98 ? 8.141 -21.328 -13.617 1 85.44 98 ALA B O 1
ATOM 2656 N N . GLY B 1 99 ? 6.684 -20.188 -14.883 1 88.94 99 GLY B N 1
ATOM 2657 C CA . GLY B 1 99 ? 7.324 -20.5 -16.156 1 88.94 99 GLY B CA 1
ATOM 2658 C C . GLY B 1 99 ? 7.062 -21.938 -16.594 1 88.94 99 GLY B C 1
ATOM 2659 O O . GLY B 1 99 ? 7.707 -22.422 -17.531 1 88.94 99 GLY B O 1
ATOM 2660 N N . ILE B 1 100 ? 6.219 -22.703 -15.992 1 94.06 100 ILE B N 1
ATOM 2661 C CA . ILE B 1 100 ? 5.941 -24.078 -16.406 1 94.06 100 ILE B CA 1
ATOM 2662 C C . ILE B 1 100 ? 4.512 -24.172 -16.938 1 94.06 100 ILE B C 1
ATOM 2664 O O . ILE B 1 100 ? 3.551 -24.125 -16.172 1 94.06 100 ILE B O 1
ATOM 2668 N N . PRO B 1 101 ? 4.371 -24.406 -18.172 1 95.62 101 PRO B N 1
ATOM 2669 C CA . PRO B 1 101 ? 3.033 -24.469 -18.766 1 95.62 101 PRO B CA 1
ATOM 2670 C C . PRO B 1 101 ? 2.279 -25.734 -18.391 1 95.62 101 PRO B C 1
ATOM 2672 O O . PRO B 1 101 ? 2.896 -26.734 -18 1 95.62 101 PRO B O 1
ATOM 2675 N N . CYS B 1 102 ? 1.005 -25.719 -18.578 1 96.5 102 CYS B N 1
ATOM 2676 C CA . CYS B 1 102 ? 0.151 -26.875 -18.328 1 96.5 102 CYS B CA 1
ATOM 2677 C C . CYS B 1 102 ? 0.592 -28.062 -19.172 1 96.5 102 CYS B C 1
ATOM 2679 O O . CYS B 1 102 ? 0.627 -29.203 -18.688 1 96.5 102 CYS B O 1
ATOM 2681 N N . ALA B 1 103 ? 0.93 -27.781 -20.391 1 95.38 103 ALA B N 1
ATOM 2682 C CA . ALA B 1 103 ? 1.305 -28.859 -21.312 1 95.38 103 ALA B CA 1
ATOM 2683 C C . ALA B 1 103 ? 2.531 -29.609 -20.812 1 95.38 103 ALA B C 1
ATOM 2685 O O . ALA B 1 103 ? 2.609 -30.828 -20.938 1 95.38 103 ALA B O 1
ATOM 2686 N N . SER B 1 104 ? 3.475 -28.891 -20.297 1 96.12 104 SER B N 1
ATOM 2687 C CA . SER B 1 104 ? 4.668 -29.531 -19.75 1 96.12 104 SER B CA 1
ATOM 2688 C C . SER B 1 104 ? 4.324 -30.406 -18.547 1 96.12 104 SER B C 1
ATOM 2690 O O . SER B 1 104 ? 4.812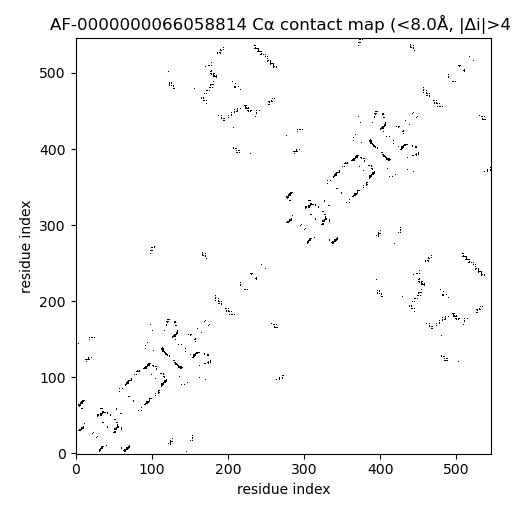 -31.531 -18.422 1 96.12 104 SER B O 1
ATOM 2692 N N . LEU B 1 105 ? 3.496 -29.875 -17.672 1 96.88 105 LEU B N 1
ATOM 2693 C CA . LEU B 1 105 ? 3.072 -30.625 -16.5 1 96.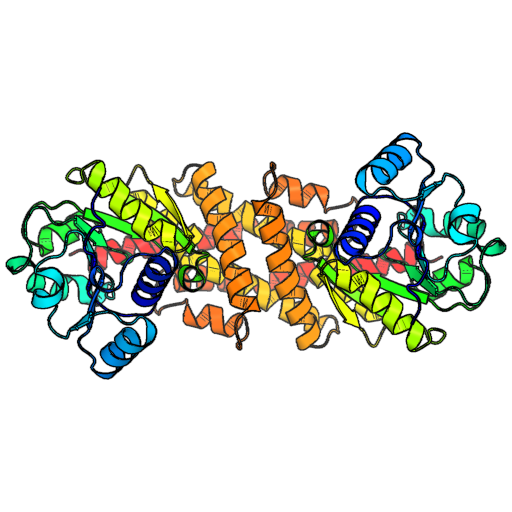88 105 LEU B CA 1
ATOM 2694 C C . LEU B 1 105 ? 2.354 -31.906 -16.906 1 96.88 105 LEU B C 1
ATOM 2696 O O . LEU B 1 105 ? 2.656 -33 -16.375 1 96.88 105 LEU B O 1
ATOM 2700 N N . GLU B 1 106 ? 1.447 -31.781 -17.828 1 96 106 GLU B N 1
ATOM 2701 C CA . GLU B 1 106 ? 0.714 -32.938 -18.297 1 96 106 GLU B CA 1
ATOM 2702 C C . GLU B 1 106 ? 1.66 -33.969 -18.891 1 96 106 GLU B C 1
ATOM 2704 O O . GLU B 1 106 ? 1.505 -35.188 -18.641 1 96 106 GLU B O 1
ATOM 2709 N N . ALA B 1 107 ? 2.607 -33.531 -19.672 1 95.44 107 ALA B N 1
ATOM 2710 C CA . ALA B 1 107 ? 3.574 -34.438 -20.297 1 95.44 107 ALA B CA 1
ATOM 2711 C C . ALA B 1 107 ? 4.391 -35.156 -19.234 1 95.44 107 ALA B C 1
ATOM 2713 O O . ALA B 1 107 ? 4.609 -36.375 -19.344 1 95.44 107 ALA B O 1
ATOM 2714 N N . TRP B 1 108 ? 4.828 -34.438 -18.281 1 97 108 TRP B N 1
ATOM 2715 C CA . TRP B 1 108 ? 5.688 -35.031 -17.25 1 97 108 TRP B CA 1
ATOM 2716 C C . TRP B 1 108 ? 4.895 -35.938 -16.344 1 97 108 TRP B C 1
ATOM 2718 O O . TRP B 1 108 ? 5.441 -36.906 -15.805 1 97 108 TRP B O 1
ATOM 2728 N N . LEU B 1 109 ? 3.615 -35.656 -16.188 1 96.25 109 LEU B N 1
ATOM 2729 C CA . LEU B 1 109 ? 2.762 -36.469 -15.328 1 96.25 109 LEU B CA 1
ATOM 2730 C C . LEU B 1 109 ? 2.205 -37.656 -16.094 1 96.25 109 LEU B C 1
ATOM 2732 O O . LEU B 1 109 ? 1.554 -38.531 -15.492 1 96.25 109 LEU B O 1
ATOM 2736 N N . GLY B 1 110 ? 2.447 -37.781 -17.359 1 90.44 110 GLY B N 1
ATOM 2737 C CA . GLY B 1 110 ? 2.291 -39 -18.141 1 90.44 110 GLY B CA 1
ATOM 2738 C C . GLY B 1 110 ? 0.918 -39.125 -18.781 1 90.44 110 GLY B C 1
ATOM 2739 O O . GLY B 1 110 ? 0.662 -40.062 -19.531 1 90.44 110 GLY B O 1
ATOM 2740 N N . GLN B 1 111 ? -0.069 -38.406 -18.469 1 87.75 111 GLN B N 1
ATOM 2741 C CA . GLN B 1 111 ? -1.398 -38.438 -19.062 1 87.75 111 GLN B CA 1
ATOM 2742 C C . GLN B 1 111 ? -2.119 -37.125 -18.906 1 87.75 111 GLN B C 1
ATOM 2744 O O . GLN B 1 111 ? -1.747 -36.312 -18.062 1 87.75 111 GLN B O 1
ATOM 2749 N N . PRO B 1 112 ? -3.166 -36.938 -19.781 1 91 112 PRO B N 1
ATOM 2750 C CA . PRO B 1 112 ? -3.998 -35.75 -19.562 1 91 112 PRO B CA 1
ATOM 2751 C C . PRO B 1 112 ? -4.652 -35.75 -18.188 1 91 112 PRO B C 1
ATOM 2753 O O . PRO B 1 112 ? -5.176 -36.75 -17.734 1 91 112 PRO B O 1
ATOM 2756 N N . ARG B 1 113 ? -4.418 -34.656 -17.516 1 94.75 113 ARG B N 1
ATOM 2757 C CA . ARG B 1 113 ? -4.938 -34.469 -16.172 1 94.75 113 ARG B CA 1
ATOM 2758 C C . ARG B 1 113 ? -5.496 -33.062 -15.969 1 94.75 113 ARG B C 1
ATOM 2760 O O . ARG B 1 113 ? -5.129 -32.125 -16.688 1 94.75 113 ARG B O 1
ATOM 2767 N N . PRO B 1 114 ? -6.52 -32.969 -15.039 1 97.94 114 PRO B N 1
ATOM 2768 C CA . PRO B 1 114 ? -6.926 -31.609 -14.672 1 97.94 114 PRO B CA 1
ATOM 2769 C C . PRO B 1 114 ? -5.797 -30.812 -14.016 1 97.94 114 PRO B C 1
ATOM 2771 O O . PRO B 1 114 ? -5.301 -31.203 -12.953 1 97.94 114 PRO B O 1
ATOM 2774 N N . VAL B 1 115 ? -5.406 -29.734 -14.688 1 98.38 115 VAL B N 1
ATOM 2775 C CA . VAL B 1 115 ? -4.305 -28.906 -14.211 1 98.38 115 VAL B CA 1
ATOM 2776 C C . VAL B 1 115 ? -4.758 -27.453 -14.125 1 98.38 115 VAL B C 1
ATOM 2778 O O . VAL B 1 115 ? -5.312 -26.906 -15.086 1 98.38 115 VAL B O 1
ATOM 2781 N N . VAL B 1 116 ? -4.605 -26.859 -13 1 98.62 116 VAL B N 1
ATOM 2782 C CA . VAL B 1 116 ? -4.738 -25.422 -12.828 1 98.62 116 VAL B CA 1
ATOM 2783 C C . VAL B 1 116 ? -3.365 -24.797 -12.586 1 98.62 116 VAL B C 1
ATOM 2785 O O . VAL B 1 116 ? -2.666 -25.172 -11.641 1 98.62 116 VAL B O 1
ATOM 2788 N N . ARG B 1 117 ? -2.984 -23.906 -13.469 1 98 117 ARG B N 1
ATOM 2789 C CA . ARG B 1 117 ? -1.759 -23.141 -13.305 1 98 117 ARG B CA 1
ATOM 2790 C C . ARG B 1 117 ? -2.039 -21.812 -12.609 1 98 117 ARG B C 1
ATOM 2792 O O . ARG B 1 117 ? -2.924 -21.062 -13.031 1 98 117 ARG B O 1
ATOM 2799 N N . CYS B 1 118 ? -1.258 -21.562 -11.539 1 97.75 118 CYS B N 1
ATOM 2800 C CA . CYS B 1 118 ? -1.464 -20.359 -10.75 1 97.75 118 CYS B CA 1
ATOM 2801 C C . CYS B 1 118 ? -0.171 -19.547 -10.625 1 97.75 118 CYS B C 1
ATOM 2803 O O . CYS B 1 118 ? 0.919 -20.125 -10.609 1 97.75 118 CYS B O 1
ATOM 2805 N N . MET B 1 119 ? -0.362 -18.266 -10.586 1 97.19 119 MET B N 1
ATOM 2806 C CA . MET B 1 119 ? 0.758 -17.391 -10.273 1 97.19 119 MET B CA 1
ATOM 2807 C C . MET B 1 119 ? 0.441 -16.516 -9.07 1 97.19 119 MET B C 1
ATOM 2809 O O . MET B 1 119 ? -0.1 -15.414 -9.219 1 97.19 119 MET B O 1
ATOM 2813 N N . PRO B 1 120 ? 0.862 -16.938 -7.875 1 97 120 PRO B N 1
ATOM 2814 C CA . PRO B 1 120 ? 0.714 -16.109 -6.676 1 97 120 PRO B CA 1
ATOM 2815 C C . PRO B 1 120 ? 1.878 -15.141 -6.484 1 97 120 PRO B C 1
ATOM 2817 O O . PRO B 1 120 ? 2.752 -15.039 -7.352 1 97 120 PRO B O 1
ATOM 2820 N N . ASN B 1 121 ? 1.77 -14.305 -5.41 1 96.12 121 ASN B N 1
ATOM 2821 C CA . ASN B 1 121 ? 2.879 -13.414 -5.07 1 96.12 121 ASN B CA 1
ATOM 2822 C C . ASN B 1 121 ? 3.16 -13.422 -3.568 1 96.12 121 ASN B C 1
ATOM 2824 O O . ASN B 1 121 ? 2.391 -13.984 -2.791 1 96.12 121 ASN B O 1
ATOM 2828 N N . THR B 1 122 ? 4.234 -12.953 -3.17 1 93.44 122 THR B N 1
ATOM 2829 C CA . THR B 1 122 ? 4.801 -13.125 -1.837 1 93.44 122 THR B CA 1
ATOM 2830 C C . THR B 1 122 ? 3.891 -12.516 -0.777 1 93.44 122 THR B C 1
ATOM 2832 O O . THR B 1 122 ? 3.846 -12.984 0.359 1 93.44 122 THR B O 1
ATOM 2835 N N . PRO B 1 123 ? 3.139 -11.508 -1.034 1 96.94 123 PRO B N 1
ATOM 2836 C CA . PRO B 1 123 ? 2.262 -10.977 0.013 1 96.94 123 PRO B CA 1
ATOM 2837 C C . PRO B 1 123 ? 1.243 -12 0.507 1 96.94 123 PRO B C 1
ATOM 2839 O O . PRO B 1 123 ? 0.58 -11.773 1.521 1 96.94 123 PRO B O 1
ATOM 2842 N N . ALA B 1 124 ? 1.138 -13.109 -0.202 1 95.25 124 ALA B N 1
ATOM 2843 C CA . ALA B 1 124 ? 0.316 -14.219 0.271 1 95.25 124 ALA B CA 1
ATOM 2844 C C . ALA B 1 124 ? 0.735 -14.648 1.673 1 95.25 124 ALA B C 1
ATOM 2846 O O . ALA B 1 124 ? -0.088 -15.148 2.447 1 95.25 124 ALA B O 1
ATOM 2847 N N . LEU B 1 125 ? 1.938 -14.398 1.986 1 90.19 125 LEU B N 1
ATOM 2848 C CA . LEU B 1 125 ? 2.463 -14.734 3.305 1 90.19 125 LEU B CA 1
ATOM 2849 C C . LEU B 1 125 ? 1.696 -14 4.398 1 90.19 125 LEU B C 1
ATOM 2851 O O . LEU B 1 125 ? 1.662 -14.445 5.547 1 90.19 125 LEU B O 1
ATOM 2855 N N . LEU B 1 126 ? 1.1 -12.875 4.078 1 93 126 LEU B N 1
ATOM 2856 C CA . LEU B 1 126 ? 0.32 -12.062 5.008 1 93 126 LEU B CA 1
ATOM 2857 C C . LEU B 1 126 ? -1.163 -12.109 4.656 1 93 126 LEU B C 1
ATOM 2859 O O . LEU B 1 126 ? -1.936 -11.25 5.09 1 93 126 LEU B O 1
ATOM 2863 N N . ARG B 1 127 ? -1.545 -13.031 3.871 1 95.75 127 ARG B N 1
ATOM 2864 C CA . ARG B 1 127 ? -2.916 -13.195 3.398 1 95.75 127 ARG B CA 1
ATOM 2865 C C . ARG B 1 127 ? -3.367 -11.977 2.598 1 95.75 127 ARG B C 1
ATOM 2867 O O . ARG B 1 127 ? -4.527 -11.57 2.684 1 95.75 127 ARG B O 1
ATOM 2874 N N . GLN B 1 128 ? -2.418 -11.297 1.967 1 97.19 128 GLN B N 1
ATOM 2875 C CA . GLN B 1 128 ? -2.68 -10.156 1.095 1 97.19 128 GLN B CA 1
ATOM 2876 C C . GLN B 1 128 ? -2.195 -10.422 -0.326 1 97.19 128 GLN B C 1
ATOM 2878 O O . GLN B 1 128 ? -1.687 -9.523 -0.997 1 97.19 128 GLN B O 1
ATOM 2883 N N . GLY B 1 129 ? -2.291 -11.609 -0.712 1 97.81 129 GLY B N 1
ATOM 2884 C CA . GLY B 1 129 ? -1.755 -12.031 -1.996 1 97.81 129 GLY B CA 1
ATOM 2885 C C . GLY B 1 129 ? -2.654 -11.68 -3.164 1 97.81 129 GLY B C 1
ATOM 2886 O O . GLY B 1 129 ? -3.828 -11.352 -2.975 1 97.81 129 GLY B O 1
ATOM 2887 N N . ALA B 1 130 ? -2.076 -11.641 -4.336 1 98.56 130 ALA B N 1
ATOM 2888 C CA . ALA B 1 130 ? -2.746 -11.562 -5.633 1 98.56 130 ALA B CA 1
ATOM 2889 C C . ALA B 1 130 ? -2.314 -12.711 -6.543 1 98.56 130 ALA B C 1
ATOM 2891 O O . ALA B 1 130 ? -1.119 -12.914 -6.77 1 98.56 130 ALA B O 1
ATOM 2892 N N . SER B 1 131 ? -3.326 -13.445 -7.043 1 98.44 131 SER B N 1
ATOM 2893 C CA . SER B 1 131 ? -3.008 -14.617 -7.852 1 98.44 131 SER B CA 1
ATOM 2894 C C . SER B 1 131 ? -3.809 -14.625 -9.148 1 98.44 131 SER B C 1
ATOM 2896 O O . SER B 1 131 ? -4.984 -14.258 -9.164 1 98.44 131 SER B O 1
ATOM 2898 N N . GLY B 1 132 ? -3.152 -14.977 -10.227 1 98.56 132 GLY B N 1
ATOM 2899 C CA . GLY B 1 132 ? -3.826 -15.367 -11.453 1 98.56 132 GLY B CA 1
ATOM 2900 C C . GLY B 1 132 ? -3.916 -16.875 -11.625 1 98.56 132 GLY B C 1
ATOM 2901 O O . GLY B 1 132 ? -2.973 -17.594 -11.312 1 98.56 132 GLY B O 1
ATOM 2902 N N . LEU B 1 133 ? -5.121 -17.375 -12.125 1 98.69 133 LEU B N 1
ATOM 2903 C CA . LEU B 1 133 ? -5.344 -18.812 -12.305 1 98.69 133 LEU B CA 1
ATOM 2904 C C . LEU B 1 133 ? -5.785 -19.109 -13.727 1 98.69 133 LEU B C 1
ATOM 2906 O O . LEU B 1 133 ? -6.582 -18.375 -14.312 1 98.69 133 LEU B O 1
ATOM 2910 N N . TYR B 1 134 ? -5.27 -20.156 -14.273 1 98.62 134 TYR B N 1
ATOM 2911 C CA . TYR B 1 134 ? -5.699 -20.703 -15.555 1 98.62 134 TYR B CA 1
ATOM 2912 C C . TYR B 1 134 ? -5.957 -22.203 -15.453 1 98.62 134 TYR B C 1
ATOM 2914 O O . TYR B 1 134 ? -5.137 -22.953 -14.906 1 98.62 134 TYR B O 1
ATOM 2922 N N . ALA B 1 135 ? -7.098 -22.656 -15.938 1 98.69 135 ALA B N 1
ATOM 2923 C CA . ALA B 1 135 ? -7.465 -24.078 -15.953 1 98.69 135 ALA B CA 1
ATOM 2924 C C . ALA B 1 135 ? -7.375 -24.656 -17.359 1 98.69 135 ALA B C 1
ATOM 2926 O O . ALA B 1 135 ? -7.867 -24.047 -18.312 1 98.69 135 ALA B O 1
ATOM 2927 N N . ASN B 1 136 ? -6.656 -25.812 -17.422 1 97.69 136 ASN B N 1
ATOM 2928 C CA . ASN B 1 136 ? -6.711 -26.469 -18.719 1 97.69 136 ASN B CA 1
ATOM 2929 C C . ASN B 1 136 ? -8.094 -27.078 -18.984 1 97.69 136 ASN B C 1
ATOM 2931 O O . ASN B 1 136 ? -9 -26.938 -18.156 1 97.69 136 ASN B O 1
ATOM 2935 N N . ALA B 1 137 ? -8.258 -27.688 -20.109 1 96.44 137 ALA B N 1
ATOM 2936 C CA . ALA B 1 137 ? -9.57 -28.109 -20.594 1 96.44 137 ALA B CA 1
ATOM 2937 C C . ALA B 1 137 ? -10.117 -29.266 -19.75 1 96.44 137 ALA B C 1
ATOM 2939 O O . ALA B 1 137 ? -11.32 -29.531 -19.75 1 96.44 137 ALA B O 1
ATOM 2940 N N . GLN B 1 138 ? -9.312 -29.938 -18.984 1 96.69 138 GLN B N 1
ATOM 2941 C CA . GLN B 1 138 ? -9.695 -31.141 -18.25 1 96.69 138 GLN B CA 1
ATOM 2942 C C . GLN B 1 138 ? -10.266 -30.797 -16.875 1 96.69 138 GLN B C 1
ATOM 2944 O O . GLN B 1 138 ? -10.836 -31.656 -16.203 1 96.69 138 GLN B O 1
ATOM 2949 N N . VAL B 1 139 ? -10.172 -29.594 -16.484 1 98.19 139 VAL B N 1
ATOM 2950 C CA . VAL B 1 139 ? -10.586 -29.203 -15.141 1 98.19 139 VAL B CA 1
ATOM 2951 C C . VAL B 1 139 ? -12.094 -28.984 -15.094 1 98.19 139 VAL B C 1
ATOM 2953 O O . VAL B 1 139 ? -12.648 -28.281 -15.93 1 98.19 139 VAL B O 1
ATOM 2956 N N . SER B 1 140 ? -12.719 -29.625 -14.125 1 97.62 140 SER B N 1
ATOM 2957 C CA . SER B 1 140 ? -14.156 -29.469 -13.969 1 97.62 140 SER B CA 1
ATOM 2958 C C . SER B 1 140 ? -14.508 -28.188 -13.227 1 97.62 140 SER B C 1
ATOM 2960 O O . SER B 1 140 ? -13.625 -27.547 -12.648 1 97.62 140 SER B O 1
ATOM 2962 N N . ALA B 1 141 ? -15.812 -27.844 -13.273 1 97.5 141 ALA B N 1
ATOM 2963 C CA . ALA B 1 141 ? -16.281 -26.656 -12.555 1 97.5 141 ALA B CA 1
ATOM 2964 C C . ALA B 1 141 ? -16.031 -26.797 -11.055 1 97.5 141 ALA B C 1
ATOM 2966 O O . ALA B 1 141 ? -15.633 -25.828 -10.398 1 97.5 141 ALA B O 1
ATOM 2967 N N . ALA B 1 142 ? -16.281 -27.953 -10.594 1 96.88 142 ALA B N 1
ATOM 2968 C CA . ALA B 1 142 ? -16.062 -28.203 -9.18 1 96.88 142 ALA B CA 1
ATOM 2969 C C . ALA B 1 142 ? -14.586 -28.047 -8.82 1 96.88 142 ALA B C 1
ATOM 2971 O O . ALA B 1 142 ? -14.258 -27.516 -7.754 1 96.88 142 ALA B O 1
ATOM 2972 N N . GLN B 1 143 ? -13.75 -28.469 -9.695 1 97.62 143 GLN B N 1
ATOM 2973 C CA . GLN B 1 143 ? -12.305 -28.359 -9.477 1 97.62 143 GLN B CA 1
ATOM 2974 C C . GLN B 1 143 ? -11.844 -26.906 -9.57 1 97.62 143 GLN B C 1
ATOM 2976 O O . GLN B 1 143 ? -10.938 -26.5 -8.844 1 97.62 143 GLN B O 1
ATOM 2981 N N . CYS B 1 144 ? -12.445 -26.172 -10.438 1 98.06 144 CYS B N 1
ATOM 2982 C CA . CYS B 1 144 ? -12.156 -24.75 -10.492 1 98.06 144 CYS B CA 1
ATOM 2983 C C . CYS B 1 144 ? -12.508 -24.062 -9.18 1 98.06 144 CYS B C 1
ATOM 2985 O O . CYS B 1 144 ? -11.75 -23.234 -8.68 1 98.06 144 CYS B O 1
ATOM 2987 N N . GLU B 1 145 ? -13.57 -24.406 -8.633 1 96.81 145 GLU B N 1
ATOM 2988 C CA . GLU B 1 145 ? -13.977 -23.844 -7.352 1 96.81 145 GLU B CA 1
ATOM 2989 C C . GLU B 1 145 ? -12.984 -24.219 -6.25 1 96.81 145 GLU B C 1
ATOM 2991 O O . GLU B 1 145 ? -12.656 -23.375 -5.402 1 96.81 145 GLU B O 1
ATOM 2996 N N . GLN B 1 146 ? -12.539 -25.406 -6.281 1 95.19 146 GLN B N 1
ATOM 2997 C CA . GLN B 1 146 ? -11.562 -25.859 -5.297 1 95.19 146 GLN B CA 1
ATOM 2998 C C . GLN B 1 146 ? -10.273 -25.062 -5.387 1 95.19 146 GLN B C 1
ATOM 3000 O O . GLN B 1 146 ? -9.75 -24.594 -4.371 1 95.19 146 GLN B O 1
ATOM 3005 N N . ALA B 1 147 ? -9.781 -24.938 -6.59 1 97.44 147 ALA B N 1
ATOM 3006 C CA . ALA B 1 147 ? -8.547 -24.188 -6.801 1 97.44 147 ALA B CA 1
ATOM 3007 C C . ALA B 1 147 ? -8.727 -22.719 -6.414 1 97.44 147 ALA B C 1
ATOM 3009 O O . ALA B 1 147 ? -7.848 -22.125 -5.789 1 97.44 147 ALA B O 1
ATOM 3010 N N . GLY B 1 148 ? -9.836 -22.172 -6.805 1 96.88 148 GLY B N 1
ATOM 3011 C CA . GLY B 1 148 ? -10.133 -20.797 -6.441 1 96.88 148 GLY B CA 1
ATOM 3012 C C . GLY B 1 148 ? -10.156 -20.562 -4.941 1 96.88 148 GLY B C 1
ATOM 3013 O O . GLY B 1 148 ? -9.602 -19.578 -4.449 1 96.88 148 GLY B O 1
ATOM 3014 N N . GLN B 1 149 ? -10.766 -21.438 -4.23 1 93.88 149 GLN B N 1
ATOM 3015 C CA . GLN B 1 149 ? -10.836 -21.344 -2.777 1 93.88 149 GLN B CA 1
ATOM 3016 C C . GLN B 1 149 ? -9.445 -21.453 -2.152 1 93.88 149 GLN B C 1
ATOM 3018 O O . GLN B 1 149 ? -9.141 -20.734 -1.192 1 93.88 149 GLN B O 1
ATOM 3023 N N . LEU B 1 150 ? -8.703 -22.312 -2.689 1 95.56 150 LEU B N 1
ATOM 3024 C CA . LEU B 1 150 ? -7.336 -22.516 -2.213 1 95.56 150 LEU B CA 1
ATOM 3025 C C . LEU B 1 150 ? -6.547 -21.203 -2.27 1 95.56 150 LEU B C 1
ATOM 3027 O O . LEU B 1 150 ? -5.969 -20.781 -1.268 1 95.56 150 LEU B O 1
ATOM 3031 N N . LEU B 1 151 ? -6.598 -20.531 -3.4 1 96.88 151 LEU B N 1
ATOM 3032 C CA . LEU B 1 151 ? -5.777 -19.328 -3.576 1 96.88 151 LEU B CA 1
ATOM 3033 C C . LEU B 1 151 ? -6.438 -18.125 -2.918 1 96.88 151 LEU B C 1
ATOM 3035 O O . LEU B 1 151 ? -5.75 -17.203 -2.461 1 96.88 151 LEU B O 1
ATOM 3039 N N . SER B 1 152 ? -7.781 -18.156 -2.787 1 96.62 152 SER B N 1
ATOM 3040 C CA . SER B 1 152 ? -8.5 -17.047 -2.16 1 96.62 152 SER B CA 1
ATOM 3041 C C . SER B 1 152 ? -8.266 -17.016 -0.654 1 96.62 152 SER B C 1
ATOM 3043 O O . SER B 1 152 ? -8.57 -16.016 0.008 1 96.62 152 SER B O 1
ATOM 3045 N N . ALA B 1 153 ? -7.676 -18.094 -0.127 1 94.38 153 ALA B N 1
ATOM 3046 C CA . ALA B 1 153 ? -7.387 -18.172 1.303 1 94.38 153 ALA B CA 1
ATOM 3047 C C . ALA B 1 153 ? -6.289 -17.188 1.688 1 94.38 153 ALA B C 1
ATOM 3049 O O . ALA B 1 153 ? -6.152 -16.828 2.859 1 94.38 153 ALA B O 1
ATOM 3050 N N . VAL B 1 154 ? -5.547 -16.766 0.681 1 96 154 VAL B N 1
ATOM 3051 C CA . VAL B 1 154 ? -4.391 -15.953 1.033 1 96 154 VAL B CA 1
ATOM 3052 C C . VAL B 1 154 ? -4.395 -14.664 0.213 1 96 154 VAL B C 1
ATOM 3054 O O . VAL B 1 154 ? -3.365 -14 0.082 1 96 154 VAL B O 1
ATOM 3057 N N . GLY B 1 155 ? -5.438 -14.25 -0.37 1 97.31 155 GLY B N 1
ATOM 3058 C CA . GLY B 1 155 ? -5.555 -13.047 -1.183 1 97.31 155 GLY B CA 1
ATOM 3059 C C . GLY B 1 155 ? -6.609 -13.164 -2.266 1 97.31 155 GLY B C 1
ATOM 3060 O O . GLY B 1 155 ? -7.488 -14.023 -2.197 1 97.31 155 GLY B O 1
ATOM 3061 N N . ILE B 1 156 ? -6.516 -12.289 -3.23 1 98.25 156 ILE B N 1
ATOM 3062 C CA . ILE B 1 156 ? -7.48 -12.359 -4.32 1 98.25 156 ILE B CA 1
ATOM 3063 C C . ILE B 1 156 ? -7.02 -13.375 -5.359 1 98.25 156 ILE B C 1
ATOM 3065 O O . ILE B 1 156 ? -5.816 -13.594 -5.531 1 98.25 156 ILE B O 1
ATOM 3069 N N . ALA B 1 157 ? -7.965 -14.008 -5.977 1 98.31 157 ALA B N 1
ATOM 3070 C CA . ALA B 1 157 ? -7.734 -14.992 -7.039 1 98.31 157 ALA B CA 1
ATOM 3071 C C . ALA B 1 157 ? -8.547 -14.648 -8.281 1 98.31 157 ALA B C 1
ATOM 3073 O O . ALA B 1 157 ? -9.781 -14.594 -8.227 1 98.31 157 ALA B O 1
ATOM 3074 N N . LEU B 1 158 ? -7.84 -14.414 -9.383 1 98.75 158 LEU B N 1
ATOM 3075 C CA . LEU B 1 158 ? -8.508 -14.016 -10.617 1 98.75 158 LEU B CA 1
ATOM 3076 C C . LEU B 1 158 ? -8.297 -15.047 -11.711 1 98.75 158 LEU B C 1
ATOM 3078 O O . LEU B 1 158 ? -7.164 -15.414 -12.023 1 98.75 158 LEU B O 1
ATOM 3082 N N . TRP B 1 159 ? -9.375 -15.484 -12.305 1 98.56 159 TRP B N 1
ATOM 3083 C CA . TRP B 1 159 ? -9.297 -16.469 -13.383 1 98.56 159 TRP B CA 1
ATOM 3084 C C . TRP B 1 159 ? -8.938 -15.789 -14.703 1 98.56 159 TRP B C 1
ATOM 3086 O O . TRP B 1 159 ? -9.453 -14.719 -15.023 1 98.56 159 TRP B O 1
ATOM 3096 N N . LEU B 1 160 ? -8.086 -16.422 -15.414 1 98.31 160 LEU B N 1
ATOM 3097 C CA . LEU B 1 160 ? -7.625 -15.953 -16.719 1 98.31 160 LEU B CA 1
ATOM 3098 C C . LEU B 1 160 ? -8.219 -16.797 -17.844 1 98.31 160 LEU B C 1
ATOM 3100 O O . LEU B 1 160 ? -8.43 -18 -17.672 1 98.31 160 LEU B O 1
ATOM 3104 N N . ASP B 1 161 ? -8.367 -16.203 -19.016 1 96 161 ASP B N 1
ATOM 3105 C CA . ASP B 1 161 ? -8.969 -16.875 -20.172 1 96 161 ASP B CA 1
ATOM 3106 C C . ASP B 1 161 ? -7.918 -17.641 -20.969 1 96 161 ASP B C 1
ATOM 3108 O O . ASP B 1 161 ? -8.242 -18.609 -21.656 1 96 161 ASP B O 1
ATOM 3112 N N . ASP B 1 162 ? -6.723 -17.156 -20.891 1 96.88 162 ASP B N 1
ATOM 3113 C CA . ASP B 1 162 ? -5.621 -17.703 -21.688 1 96.88 162 ASP B CA 1
ATOM 3114 C C . ASP B 1 162 ? -4.383 -17.922 -20.828 1 96.88 162 ASP B C 1
ATOM 3116 O O . ASP B 1 162 ? -4.039 -17.094 -19.984 1 96.88 162 ASP B O 1
ATOM 3120 N N . GLU B 1 163 ? -3.736 -19.094 -21.062 1 96.81 163 GLU B N 1
ATOM 3121 C CA . GLU B 1 163 ? -2.564 -19.438 -20.266 1 96.81 163 GLU B CA 1
ATOM 3122 C C . GLU B 1 163 ? -1.453 -18.406 -20.453 1 96.81 163 GLU B C 1
ATOM 3124 O O . GLU B 1 163 ? -0.684 -18.141 -19.531 1 96.81 163 GLU B O 1
ATOM 3129 N N . ALA B 1 164 ? -1.369 -17.812 -21.641 1 94.69 164 ALA B N 1
ATOM 3130 C CA . ALA B 1 164 ? -0.32 -16.859 -21.969 1 94.69 164 ALA B CA 1
ATOM 3131 C C . ALA B 1 164 ? -0.411 -15.633 -21.047 1 94.69 164 ALA B C 1
ATOM 3133 O O . ALA B 1 164 ? 0.581 -14.93 -20.844 1 94.69 164 ALA B O 1
ATOM 3134 N N . GLN B 1 165 ? -1.588 -15.383 -20.5 1 97.5 165 GLN B N 1
ATOM 3135 C CA . GLN B 1 165 ? -1.793 -14.234 -19.625 1 97.5 165 GLN B CA 1
ATOM 3136 C C . GLN B 1 165 ? -1.049 -14.414 -18.312 1 97.5 165 GLN B C 1
ATOM 3138 O O . GLN B 1 165 ? -0.855 -13.453 -17.562 1 97.5 165 GLN B O 1
ATOM 3143 N N . ILE B 1 166 ? -0.619 -15.617 -18 1 97.19 166 ILE B N 1
ATOM 3144 C CA . ILE B 1 166 ? 0.116 -15.875 -16.766 1 97.19 166 ILE B CA 1
ATOM 3145 C C . ILE B 1 166 ? 1.434 -15.102 -16.781 1 97.19 166 ILE B C 1
ATOM 3147 O O . ILE B 1 166 ? 1.899 -14.641 -15.734 1 97.19 166 ILE B O 1
ATOM 3151 N N . ASP B 1 167 ? 2.016 -14.945 -17.969 1 96.69 167 ASP B N 1
ATOM 3152 C CA . ASP B 1 167 ? 3.242 -14.156 -18.062 1 96.69 167 ASP B CA 1
ATOM 3153 C C . ASP B 1 167 ? 2.994 -12.703 -17.672 1 96.69 167 ASP B C 1
ATOM 3155 O O . ASP B 1 167 ? 3.822 -12.086 -17 1 96.69 167 ASP B O 1
ATOM 3159 N N . ALA B 1 168 ? 1.874 -12.18 -18.141 1 97.94 168 ALA B N 1
ATOM 3160 C CA . ALA B 1 168 ? 1.491 -10.82 -17.766 1 97.94 168 ALA B CA 1
ATOM 3161 C C . ALA B 1 168 ? 1.229 -10.719 -16.266 1 97.94 168 ALA B C 1
ATOM 3163 O O . ALA B 1 168 ? 1.627 -9.742 -15.633 1 97.94 168 ALA B O 1
ATOM 3164 N N . VAL B 1 169 ? 0.595 -11.734 -15.664 1 98.62 169 VAL B N 1
ATOM 3165 C CA . VAL B 1 169 ? 0.342 -11.789 -14.227 1 98.62 169 VAL B CA 1
ATOM 3166 C C . VAL B 1 169 ? 1.666 -11.805 -13.469 1 98.62 169 VAL B C 1
ATOM 3168 O O . VAL B 1 169 ? 1.815 -11.117 -12.453 1 98.62 169 VAL B O 1
ATOM 3171 N N . THR B 1 170 ? 2.576 -12.555 -13.984 1 97.06 170 THR B N 1
ATOM 3172 C CA . THR B 1 170 ? 3.9 -12.617 -13.375 1 97.06 170 THR B CA 1
ATOM 3173 C C . THR B 1 170 ? 4.551 -11.234 -13.352 1 97.06 170 THR B C 1
ATOM 3175 O O . THR B 1 170 ? 5.137 -10.836 -12.344 1 97.06 170 THR B O 1
ATOM 3178 N N . ALA B 1 171 ? 4.387 -10.516 -14.398 1 98.38 171 ALA B N 1
ATOM 3179 C CA . ALA B 1 171 ? 4.973 -9.188 -14.5 1 98.38 171 ALA B CA 1
ATOM 3180 C C . ALA B 1 171 ? 4.273 -8.203 -13.562 1 98.38 171 ALA B C 1
ATOM 3182 O O . ALA B 1 171 ? 4.93 -7.395 -12.898 1 98.38 171 ALA B O 1
ATOM 3183 N N . VAL B 1 172 ? 2.955 -8.234 -13.461 1 98.69 172 VAL B N 1
ATOM 3184 C CA . VAL B 1 172 ? 2.17 -7.23 -12.75 1 98.69 172 VAL B CA 1
ATOM 3185 C C . VAL B 1 172 ? 2.172 -7.535 -11.25 1 98.69 172 VAL B C 1
ATOM 3187 O O . VAL B 1 172 ? 2.49 -6.664 -10.438 1 98.69 172 VAL B O 1
ATOM 3190 N N . SER B 1 173 ? 1.893 -8.766 -10.891 1 98.62 173 SER B N 1
ATOM 3191 C CA . SER B 1 173 ? 1.696 -9.07 -9.477 1 98.62 173 SER B CA 1
ATOM 3192 C C . SER B 1 173 ? 2.781 -10.008 -8.953 1 98.62 173 SER B C 1
ATOM 3194 O O . SER B 1 173 ? 3.18 -9.914 -7.789 1 98.62 173 SER B O 1
ATOM 3196 N N . GLY B 1 174 ? 3.219 -10.898 -9.758 1 97 174 GLY B N 1
ATOM 3197 C CA . GLY B 1 174 ? 4.27 -11.805 -9.312 1 97 174 GLY B CA 1
ATOM 3198 C C . GLY B 1 174 ? 5.531 -11.078 -8.883 1 97 174 GLY B C 1
ATOM 3199 O O . GLY B 1 174 ? 6.027 -11.297 -7.773 1 97 174 GLY B O 1
ATOM 3200 N N . SER B 1 175 ? 6.008 -10.227 -9.766 1 97.75 175 SER B N 1
ATOM 3201 C CA . SER B 1 175 ? 7.215 -9.453 -9.5 1 97.75 175 SER B CA 1
ATOM 3202 C C . SER B 1 175 ? 6.883 -8.094 -8.891 1 97.75 175 SER B C 1
ATOM 3204 O O . SER B 1 175 ? 7.77 -7.395 -8.398 1 97.75 175 SER B O 1
ATOM 3206 N N . GLY B 1 176 ? 5.629 -7.746 -8.883 1 98.56 176 GLY B N 1
ATOM 3207 C CA . GLY B 1 176 ? 5.105 -6.426 -8.562 1 98.56 176 GLY B CA 1
ATOM 3208 C C . GLY B 1 176 ? 5.547 -5.922 -7.203 1 98.56 176 GLY B C 1
ATOM 3209 O O . GLY B 1 176 ? 5.926 -4.758 -7.055 1 98.56 176 GLY B O 1
ATOM 3210 N N . PRO B 1 177 ? 5.516 -6.777 -6.156 1 98.56 177 PRO B N 1
ATOM 3211 C CA . PRO B 1 177 ? 5.945 -6.309 -4.836 1 98.56 177 PRO B CA 1
ATOM 3212 C C . PRO B 1 177 ? 7.324 -5.656 -4.859 1 98.56 177 PRO B C 1
ATOM 3214 O O . PRO B 1 177 ? 7.547 -4.648 -4.18 1 98.56 177 PRO B O 1
ATOM 3217 N N . ALA B 1 178 ? 8.211 -6.16 -5.645 1 98.56 178 ALA B N 1
ATOM 3218 C CA . ALA B 1 178 ? 9.57 -5.645 -5.715 1 98.56 178 ALA B CA 1
ATOM 3219 C C . ALA B 1 178 ? 9.594 -4.219 -6.25 1 98.56 178 ALA B C 1
ATOM 3221 O O . ALA B 1 178 ? 10.445 -3.412 -5.859 1 98.56 178 ALA B O 1
ATOM 3222 N N . TYR B 1 179 ? 8.656 -3.887 -7.203 1 98.81 179 TYR B N 1
ATOM 3223 C CA . TYR B 1 179 ? 8.578 -2.535 -7.746 1 98.81 179 TYR B CA 1
ATOM 3224 C C . TYR B 1 179 ? 8.227 -1.528 -6.656 1 98.81 179 TYR B C 1
ATOM 3226 O O . TYR B 1 179 ? 8.82 -0.449 -6.586 1 98.81 179 TYR B O 1
ATOM 3234 N N . PHE B 1 180 ? 7.312 -1.92 -5.859 1 98.88 180 PHE B N 1
ATOM 3235 C CA . PHE B 1 180 ? 6.891 -1.055 -4.766 1 98.88 180 PHE B CA 1
ATOM 3236 C C . PHE B 1 180 ? 7.988 -0.928 -3.717 1 98.88 180 PHE B C 1
ATOM 3238 O O . PHE B 1 180 ? 8.219 0.157 -3.18 1 98.88 180 PHE B O 1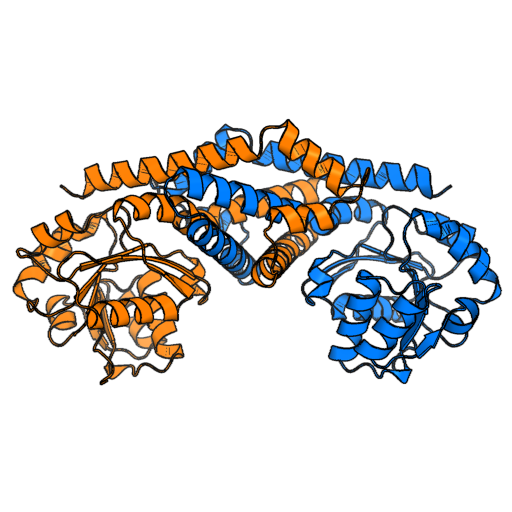
ATOM 3245 N N . PHE B 1 181 ? 8.688 -2.033 -3.387 1 98.81 181 PHE B N 1
ATOM 3246 C CA . PHE B 1 181 ? 9.82 -1.952 -2.473 1 98.81 181 PHE B CA 1
ATOM 3247 C C . PHE B 1 181 ? 10.875 -0.995 -3.006 1 98.81 181 PHE B C 1
ATOM 3249 O O . PHE B 1 181 ? 11.469 -0.231 -2.244 1 98.81 181 PHE B O 1
ATOM 3256 N N . LEU B 1 182 ? 11.117 -1.065 -4.285 1 98.81 182 LEU B N 1
ATOM 3257 C CA . LEU B 1 182 ? 12.117 -0.198 -4.902 1 98.81 182 LEU B CA 1
ATOM 3258 C C . LEU B 1 182 ? 11.719 1.269 -4.762 1 98.81 182 LEU B C 1
ATOM 3260 O O . LEU B 1 182 ? 12.562 2.117 -4.461 1 98.81 182 LEU B O 1
ATOM 3264 N N . LEU B 1 183 ? 10.453 1.57 -5.016 1 98.88 183 LEU B N 1
ATOM 3265 C CA . LEU B 1 183 ? 9.977 2.938 -4.84 1 98.88 183 LEU B CA 1
ATOM 3266 C C . LEU B 1 183 ? 10.117 3.379 -3.387 1 98.88 183 LEU B C 1
ATOM 3268 O O . LEU B 1 183 ? 10.57 4.496 -3.113 1 98.88 183 LEU B O 1
ATOM 3272 N N . MET B 1 184 ? 9.734 2.514 -2.459 1 98.88 184 MET B N 1
ATOM 3273 C CA . MET B 1 184 ? 9.844 2.832 -1.038 1 98.88 184 MET B CA 1
ATOM 3274 C C . MET B 1 184 ? 11.297 3.109 -0.658 1 98.88 184 MET B C 1
ATOM 3276 O O . MET B 1 184 ? 11.578 4.051 0.085 1 98.88 184 MET B O 1
ATOM 3280 N N . GLN B 1 185 ? 12.18 2.277 -1.171 1 98.69 185 GLN B N 1
ATOM 3281 C CA . GLN B 1 185 ? 13.609 2.471 -0.934 1 98.69 185 GLN B CA 1
ATOM 3282 C C . GLN B 1 185 ? 14.07 3.822 -1.469 1 98.69 185 GLN B C 1
ATOM 3284 O O . GLN B 1 185 ? 14.758 4.57 -0.767 1 98.69 185 GLN B O 1
ATOM 3289 N N . ALA B 1 186 ? 13.711 4.125 -2.668 1 98.81 186 ALA B N 1
ATOM 3290 C CA . ALA B 1 186 ? 14.133 5.363 -3.314 1 98.81 186 ALA B CA 1
ATOM 3291 C C . ALA B 1 186 ? 13.57 6.582 -2.584 1 98.81 186 ALA B C 1
ATOM 3293 O O . ALA B 1 186 ? 14.258 7.594 -2.43 1 98.81 186 ALA B O 1
ATOM 3294 N N . MET B 1 187 ? 12.336 6.504 -2.143 1 98.88 187 MET B N 1
ATOM 3295 C CA . MET B 1 187 ? 11.703 7.594 -1.406 1 98.88 187 MET B CA 1
ATOM 3296 C C . MET B 1 187 ? 12.383 7.809 -0.06 1 98.88 187 MET B C 1
ATOM 3298 O O . MET B 1 187 ? 12.609 8.945 0.352 1 98.88 187 MET B O 1
ATOM 3302 N N . THR B 1 188 ? 12.656 6.711 0.619 1 98.81 188 THR B N 1
ATOM 3303 C CA . THR B 1 188 ? 13.359 6.801 1.896 1 98.81 188 THR B CA 1
ATOM 3304 C C . THR B 1 188 ? 14.719 7.469 1.723 1 98.81 188 THR B C 1
ATOM 3306 O O . THR B 1 188 ? 15.07 8.375 2.48 1 98.81 188 THR B O 1
ATOM 3309 N N . ASP B 1 189 ? 15.477 7.047 0.704 1 98.81 189 ASP B N 1
ATOM 3310 C CA . ASP B 1 189 ? 16.781 7.629 0.406 1 98.81 189 ASP B CA 1
ATOM 3311 C C . ASP B 1 189 ? 16.656 9.117 0.103 1 98.81 189 ASP B C 1
ATOM 3313 O O . ASP B 1 189 ? 17.453 9.922 0.592 1 98.81 189 ASP B O 1
ATOM 3317 N N . ALA B 1 190 ? 15.703 9.469 -0.701 1 98.81 190 ALA B N 1
ATOM 3318 C CA . ALA B 1 190 ? 15.492 10.867 -1.054 1 98.81 190 ALA B CA 1
ATOM 3319 C C . ALA B 1 190 ? 15.125 11.695 0.176 1 98.81 190 ALA B C 1
ATOM 3321 O O . ALA B 1 190 ? 15.586 12.828 0.333 1 98.81 190 ALA B O 1
ATOM 3322 N N . GLY B 1 191 ? 14.242 11.125 1.044 1 98.69 191 GLY B N 1
ATOM 3323 C CA . GLY B 1 191 ? 13.883 11.812 2.275 1 98.69 191 GLY B CA 1
ATOM 3324 C C . GLY B 1 191 ? 15.078 12.086 3.172 1 98.69 191 GLY B C 1
ATOM 3325 O O . GLY B 1 191 ? 15.188 13.164 3.758 1 98.69 191 GLY B O 1
ATOM 3326 N N . GLU B 1 192 ? 15.945 11.102 3.266 1 98.56 192 GLU B N 1
ATOM 3327 C CA . GLU B 1 192 ? 17.156 11.281 4.047 1 98.56 192 GLU B CA 1
ATOM 3328 C C . GLU B 1 192 ? 18.031 12.391 3.465 1 98.56 192 GLU B C 1
ATOM 3330 O O . GLU B 1 192 ? 18.578 13.219 4.203 1 98.56 192 GLU B O 1
ATOM 3335 N N . LYS B 1 193 ? 18.188 12.461 2.182 1 98.5 193 LYS B N 1
ATOM 3336 C CA . LYS B 1 193 ? 18.984 13.484 1.507 1 98.5 193 LYS B CA 1
ATOM 3337 C C . LYS B 1 193 ? 18.375 14.875 1.702 1 98.5 193 LYS B C 1
ATOM 3339 O O . LYS B 1 193 ? 19.094 15.867 1.727 1 98.5 193 LYS B O 1
ATOM 3344 N N . LEU B 1 194 ? 17.078 14.93 1.913 1 98.19 194 LEU B N 1
ATOM 3345 C CA . LEU B 1 194 ? 16.359 16.188 2.084 1 98.19 194 LEU B CA 1
ATOM 3346 C C . LEU B 1 194 ? 16.438 16.672 3.531 1 98.19 194 LEU B C 1
ATOM 3348 O O . LEU B 1 194 ? 15.922 17.734 3.867 1 98.19 194 LEU B O 1
ATOM 3352 N N . GLY B 1 195 ? 17 15.852 4.418 1 97.75 195 GLY B N 1
ATOM 3353 C CA . GLY B 1 195 ? 17.281 16.359 5.75 1 97.75 195 GLY B CA 1
ATOM 3354 C C . GLY B 1 195 ? 16.562 15.602 6.852 1 97.75 195 GLY B C 1
ATOM 3355 O O . GLY B 1 195 ? 16.734 15.906 8.031 1 97.75 195 GLY B O 1
ATOM 3356 N N . LEU B 1 196 ? 15.812 14.594 6.559 1 98.44 196 LEU B N 1
ATOM 3357 C CA . LEU B 1 196 ? 15.164 13.766 7.574 1 98.44 196 LEU B CA 1
ATOM 3358 C C . LEU B 1 196 ? 16.109 12.68 8.07 1 98.44 196 LEU B C 1
ATOM 3360 O O . LEU B 1 196 ? 17.016 12.266 7.348 1 98.44 196 LEU B O 1
ATOM 3364 N N . SER B 1 197 ? 15.898 12.289 9.336 1 98.19 197 SER B N 1
ATOM 3365 C CA . SER B 1 197 ? 16.562 11.047 9.719 1 98.19 197 SER B CA 1
ATOM 3366 C C . SER B 1 197 ? 16.062 9.867 8.891 1 98.19 197 SER B C 1
ATOM 3368 O O . SER B 1 197 ? 14.93 9.875 8.422 1 98.19 197 SER B O 1
ATOM 3370 N N . ARG B 1 198 ? 16.906 8.875 8.719 1 97.56 198 ARG B N 1
ATOM 3371 C CA . ARG B 1 198 ? 16.516 7.699 7.949 1 97.56 198 ARG B CA 1
ATOM 3372 C C . ARG B 1 198 ? 15.273 7.043 8.555 1 97.56 198 ARG B C 1
ATOM 3374 O O . ARG B 1 198 ? 14.383 6.598 7.824 1 97.56 198 ARG B O 1
ATOM 3381 N N . GLU B 1 199 ? 15.195 6.969 9.828 1 97.62 199 GLU B N 1
ATOM 3382 C CA . GLU B 1 199 ? 14.047 6.387 10.516 1 97.62 199 GLU B CA 1
ATOM 3383 C C . GLU B 1 199 ? 12.766 7.141 10.188 1 97.62 199 GLU B C 1
ATOM 3385 O O . GLU B 1 199 ? 11.75 6.535 9.836 1 97.62 199 GLU B O 1
ATOM 3390 N N . THR B 1 200 ? 12.805 8.461 10.266 1 98.38 200 THR B N 1
ATOM 3391 C CA . THR B 1 200 ? 11.641 9.289 9.969 1 98.38 200 THR B CA 1
ATOM 3392 C C . THR B 1 200 ? 11.227 9.133 8.5 1 98.38 200 THR B C 1
ATOM 3394 O O . THR B 1 200 ? 10.047 8.938 8.203 1 98.38 200 THR B O 1
ATOM 3397 N N . ALA B 1 201 ? 12.242 9.18 7.633 1 98.62 201 ALA B N 1
ATOM 3398 C CA . ALA B 1 201 ? 11.969 9.031 6.203 1 98.62 201 ALA B CA 1
ATOM 3399 C C . ALA B 1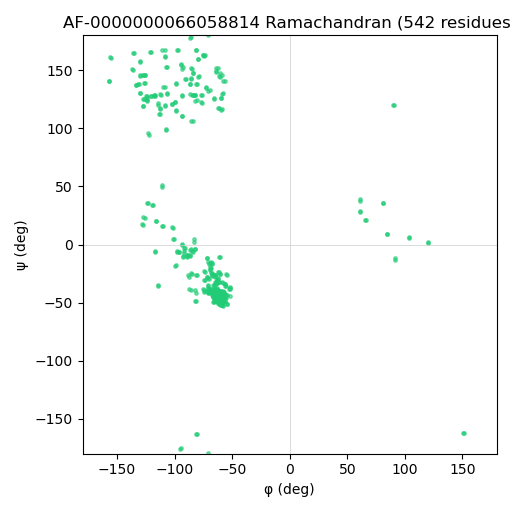 201 ? 11.328 7.684 5.902 1 98.62 201 ALA B C 1
ATOM 3401 O O . ALA B 1 201 ? 10.367 7.609 5.129 1 98.62 201 ALA B O 1
ATOM 3402 N N . SER B 1 202 ? 11.852 6.676 6.523 1 98.56 202 SER B N 1
ATOM 3403 C CA . SER B 1 202 ? 11.336 5.324 6.309 1 98.56 202 SER B CA 1
ATOM 3404 C C . SER B 1 202 ? 9.906 5.188 6.816 1 98.56 202 SER B C 1
ATOM 3406 O O . SER B 1 202 ? 9.031 4.707 6.098 1 98.56 202 SER B O 1
ATOM 3408 N N . ARG B 1 203 ? 9.602 5.625 8.016 1 98.38 203 ARG B N 1
ATOM 3409 C CA . ARG B 1 203 ? 8.273 5.496 8.609 1 98.38 203 ARG B CA 1
ATOM 3410 C C . ARG B 1 203 ? 7.242 6.27 7.801 1 98.38 203 ARG B C 1
ATOM 3412 O O . ARG B 1 203 ? 6.137 5.777 7.562 1 98.38 203 ARG B O 1
ATOM 3419 N N . LEU B 1 204 ? 7.613 7.48 7.387 1 98.75 204 LEU B N 1
ATOM 3420 C CA . LEU B 1 204 ? 6.719 8.281 6.555 1 98.75 204 LEU B CA 1
ATOM 3421 C C . LEU B 1 204 ? 6.434 7.578 5.23 1 98.75 204 LEU B C 1
ATOM 3423 O O . LEU B 1 204 ? 5.285 7.508 4.793 1 98.75 204 LEU B O 1
ATOM 3427 N N . THR B 1 205 ? 7.496 7.07 4.621 1 98.88 205 THR B N 1
ATOM 3428 C CA . THR B 1 205 ? 7.379 6.426 3.318 1 98.88 205 THR B CA 1
ATOM 3429 C C . THR B 1 205 ? 6.477 5.199 3.4 1 98.88 205 THR B C 1
ATOM 3431 O O . THR B 1 205 ? 5.531 5.059 2.617 1 98.88 205 THR B O 1
ATOM 3434 N N . LEU B 1 206 ? 6.758 4.328 4.375 1 98.81 206 LEU B N 1
ATOM 3435 C CA . LEU B 1 206 ? 6.047 3.061 4.477 1 98.81 206 LEU B CA 1
ATOM 3436 C C . LEU B 1 206 ? 4.578 3.287 4.812 1 98.81 206 LEU B C 1
ATOM 3438 O O . LEU B 1 206 ? 3.697 2.654 4.223 1 98.81 206 LEU B O 1
ATOM 3442 N N . GLN B 1 207 ? 4.273 4.18 5.699 1 98.75 207 GLN B N 1
ATOM 3443 C CA . GLN B 1 207 ? 2.889 4.492 6.043 1 98.75 207 GLN B CA 1
ATOM 3444 C C . GLN B 1 207 ? 2.15 5.102 4.855 1 98.75 207 GLN B C 1
ATOM 3446 O O . GLN B 1 207 ? 0.968 4.82 4.645 1 98.75 207 GLN B O 1
ATOM 3451 N N . THR B 1 208 ? 2.865 5.961 4.145 1 98.81 208 THR B N 1
ATOM 3452 C CA . THR B 1 208 ? 2.273 6.582 2.965 1 98.81 208 THR B CA 1
ATOM 3453 C C . THR B 1 208 ? 1.932 5.531 1.912 1 98.81 208 THR B C 1
ATOM 3455 O O . THR B 1 208 ? 0.88 5.605 1.272 1 98.81 208 THR B O 1
ATOM 3458 N N . ALA B 1 209 ? 2.814 4.57 1.727 1 98.81 209 ALA B N 1
ATOM 3459 C CA . ALA B 1 209 ? 2.557 3.475 0.795 1 98.81 209 ALA B CA 1
ATOM 3460 C C . ALA B 1 209 ? 1.285 2.721 1.174 1 98.81 209 ALA B C 1
ATOM 3462 O O . ALA B 1 209 ? 0.42 2.484 0.328 1 98.81 209 ALA B O 1
ATOM 3463 N N . LEU B 1 210 ? 1.174 2.363 2.416 1 98.62 210 LEU B N 1
ATOM 3464 C CA . LEU B 1 210 ? 0.006 1.636 2.9 1 98.62 210 LEU B CA 1
ATOM 3465 C C . LEU B 1 210 ? -1.264 2.461 2.717 1 98.62 210 LEU B C 1
ATOM 3467 O O . LEU B 1 210 ? -2.271 1.954 2.219 1 98.62 210 LEU B O 1
ATOM 3471 N N . GLY B 1 211 ? -1.194 3.676 3.127 1 98.38 211 GLY B N 1
ATOM 3472 C CA . GLY B 1 211 ? -2.348 4.551 3 1 98.38 211 GLY B CA 1
ATOM 3473 C C . GLY B 1 211 ? -2.805 4.734 1.564 1 98.38 211 GLY B C 1
ATOM 3474 O O . GLY B 1 211 ? -4.004 4.691 1.278 1 98.38 211 GLY B O 1
ATOM 3475 N N . ALA B 1 212 ? -1.865 4.969 0.671 1 98.56 212 ALA B N 1
ATOM 3476 C CA . ALA B 1 212 ? -2.195 5.145 -0.742 1 98.56 212 ALA B CA 1
ATOM 3477 C C . ALA B 1 212 ? -2.848 3.887 -1.311 1 98.56 212 ALA B C 1
ATOM 3479 O O . ALA B 1 212 ? -3.824 3.971 -2.059 1 98.56 212 ALA B O 1
ATOM 3480 N N . ALA B 1 213 ? -2.291 2.746 -0.965 1 98.69 213 ALA B N 1
ATOM 3481 C CA . ALA B 1 213 ? -2.85 1.487 -1.45 1 98.69 213 ALA B CA 1
ATOM 3482 C C . ALA B 1 213 ? -4.27 1.281 -0.934 1 98.69 213 ALA B C 1
ATOM 3484 O O . ALA B 1 213 ? -5.16 0.873 -1.686 1 98.69 213 ALA B O 1
ATOM 3485 N N . GLN B 1 214 ? -4.484 1.565 0.309 1 98 214 GLN B N 1
ATOM 3486 C CA . GLN B 1 214 ? -5.816 1.427 0.891 1 98 214 GLN B CA 1
ATOM 3487 C C . GLN B 1 214 ? -6.805 2.381 0.23 1 98 214 GLN B C 1
ATOM 3489 O O . GLN B 1 214 ? -7.953 2.012 -0.027 1 98 214 GLN B O 1
ATOM 3494 N N . MET B 1 215 ? -6.367 3.598 0.002 1 96.5 215 MET B N 1
ATOM 3495 C CA . MET B 1 215 ? -7.23 4.555 -0.687 1 96.5 215 MET B CA 1
ATOM 3496 C C . MET B 1 215 ? -7.625 4.035 -2.066 1 96.5 215 MET B C 1
ATOM 3498 O O . MET B 1 215 ? -8.789 4.113 -2.451 1 96.5 215 MET B O 1
ATOM 3502 N N . ALA B 1 216 ? -6.641 3.539 -2.756 1 98.12 216 ALA B N 1
ATOM 3503 C CA . ALA B 1 216 ? -6.895 3.055 -4.109 1 98.12 216 ALA B CA 1
ATOM 3504 C C . ALA B 1 216 ? -7.875 1.887 -4.098 1 98.12 216 ALA B C 1
ATOM 3506 O O . ALA B 1 216 ? -8.781 1.821 -4.934 1 98.12 216 ALA B O 1
ATOM 3507 N N . LEU B 1 217 ? -7.77 0.968 -3.168 1 97.31 217 LEU B N 1
ATOM 3508 C CA . LEU B 1 217 ? -8.609 -0.225 -3.105 1 97.31 217 LEU B CA 1
ATOM 3509 C C . LEU B 1 217 ? -10.016 0.123 -2.637 1 97.31 217 LEU B C 1
ATOM 3511 O O . LEU B 1 217 ? -10.984 -0.547 -3.008 1 97.31 217 LEU B O 1
ATOM 3515 N N . SER B 1 218 ? -10.141 1.137 -1.831 1 95.31 218 SER B N 1
ATOM 3516 C CA . SER B 1 218 ? -11.43 1.489 -1.245 1 95.31 218 SER B CA 1
ATOM 3517 C C . SER B 1 218 ? -12.172 2.498 -2.113 1 95.31 218 SER B C 1
ATOM 3519 O O . SER B 1 218 ? -13.297 2.895 -1.79 1 95.31 218 SER B O 1
ATOM 3521 N N . SER B 1 219 ? -11.578 2.928 -3.141 1 93.56 219 SER B N 1
ATOM 3522 C CA . SER B 1 219 ? -12.148 3.992 -3.957 1 93.56 219 SER B CA 1
ATOM 3523 C C . SER B 1 219 ? -12.945 3.424 -5.125 1 93.56 219 SER B C 1
ATOM 3525 O O . SER B 1 219 ? -12.664 2.32 -5.598 1 93.56 219 SER B O 1
ATOM 3527 N N . GLU B 1 220 ? -13.914 4.207 -5.621 1 93.38 220 GLU B N 1
ATOM 3528 C CA . GLU B 1 220 ? -14.688 3.832 -6.801 1 93.38 220 GLU B CA 1
ATOM 3529 C C . GLU B 1 220 ? -14.023 4.324 -8.078 1 93.38 220 GLU B C 1
ATOM 3531 O O . GLU B 1 220 ? -14.414 3.932 -9.18 1 93.38 220 GLU B O 1
ATOM 3536 N N . VAL B 1 221 ? -13.023 5.16 -7.875 1 93.75 221 VAL B N 1
ATOM 3537 C CA . VAL B 1 221 ? -12.367 5.715 -9.055 1 93.75 221 VAL B CA 1
ATOM 3538 C C . VAL B 1 221 ? -10.977 5.098 -9.203 1 93.75 221 VAL B C 1
ATOM 3540 O O . VAL B 1 221 ? -10.422 4.559 -8.242 1 93.75 221 VAL B O 1
ATOM 3543 N N . GLU B 1 222 ? -10.375 5.191 -10.367 1 96.44 222 GLU B N 1
ATOM 3544 C CA . GLU B 1 222 ? -9.062 4.645 -10.68 1 96.44 222 GLU B CA 1
ATOM 3545 C C . GLU B 1 222 ? -7.949 5.492 -10.062 1 96.44 222 GLU B C 1
ATOM 3547 O O . GLU B 1 222 ? -8.156 6.672 -9.766 1 96.44 222 GLU B O 1
ATOM 3552 N N . PRO B 1 223 ? -6.758 4.926 -9.969 1 97.12 223 PRO B N 1
ATOM 3553 C CA . PRO B 1 223 ? -5.613 5.633 -9.391 1 97.12 223 PRO B CA 1
ATOM 3554 C C . PRO B 1 223 ? -5.316 6.957 -10.094 1 97.12 223 PRO B C 1
ATOM 3556 O O . PRO B 1 223 ? -4.91 7.926 -9.445 1 97.12 223 PRO B O 1
ATOM 3559 N N . ALA B 1 224 ? -5.535 7.008 -11.383 1 97 224 ALA B N 1
ATOM 3560 C CA . ALA B 1 224 ? -5.293 8.242 -12.125 1 97 224 ALA B CA 1
ATOM 3561 C C . ALA B 1 224 ? -6.148 9.383 -11.586 1 97 224 ALA B C 1
ATOM 3563 O O . ALA B 1 224 ? -5.672 10.516 -11.445 1 97 224 ALA B O 1
ATOM 3564 N N . GLU B 1 225 ? -7.375 9.078 -11.305 1 96.75 225 GLU B N 1
ATOM 3565 C CA . GLU B 1 225 ? -8.281 10.086 -10.766 1 96.75 225 GLU B CA 1
ATOM 3566 C C . GLU B 1 225 ? -7.91 10.445 -9.328 1 96.75 225 GLU B C 1
ATOM 3568 O O . GLU B 1 225 ? -7.996 11.609 -8.93 1 96.75 225 GLU B O 1
ATOM 3573 N N . LEU B 1 226 ? -7.539 9.5 -8.492 1 96.38 226 LEU B N 1
ATOM 3574 C CA . LEU B 1 226 ? -7.066 9.766 -7.137 1 96.38 226 LEU B CA 1
ATOM 3575 C C . LEU B 1 226 ? -5.852 10.695 -7.156 1 96.38 226 LEU B C 1
ATOM 3577 O O . LEU B 1 226 ? -5.77 11.633 -6.363 1 96.38 226 LEU B O 1
ATOM 3581 N N . ARG B 1 227 ? -4.934 10.398 -8.094 1 97 227 ARG B N 1
ATOM 3582 C CA . ARG B 1 227 ? -3.752 11.234 -8.258 1 97 227 ARG B CA 1
ATOM 3583 C C . ARG B 1 227 ? -4.148 12.68 -8.57 1 97 227 ARG B C 1
ATOM 3585 O O . ARG B 1 227 ? -3.613 13.617 -7.969 1 97 227 ARG B O 1
ATOM 3592 N N . ARG B 1 228 ? -5.074 12.828 -9.461 1 95.38 228 ARG B N 1
ATOM 3593 C CA . ARG B 1 228 ? -5.551 14.164 -9.828 1 95.38 228 ARG B CA 1
ATOM 3594 C C . ARG B 1 228 ? -6.137 14.883 -8.625 1 95.38 228 ARG B C 1
ATOM 3596 O O . ARG B 1 228 ? -5.855 16.062 -8.406 1 95.38 228 ARG B O 1
ATOM 3603 N N . ARG B 1 229 ? -6.898 14.219 -7.828 1 91.56 229 ARG B N 1
ATOM 3604 C CA . ARG B 1 229 ? -7.613 14.805 -6.699 1 91.56 229 ARG B CA 1
ATOM 3605 C C . ARG B 1 229 ? -6.641 15.273 -5.621 1 91.56 229 ARG B C 1
ATOM 3607 O O . ARG B 1 229 ? -6.93 16.219 -4.891 1 91.56 229 ARG B O 1
ATOM 3614 N N . VAL B 1 230 ? -5.445 14.664 -5.559 1 91.56 230 VAL B N 1
ATOM 3615 C CA . VAL B 1 230 ? -4.508 15.039 -4.508 1 91.56 230 VAL B CA 1
ATOM 3616 C C . VAL B 1 230 ? -3.445 15.977 -5.074 1 91.56 230 VAL B C 1
ATOM 3618 O O . VAL B 1 230 ? -2.459 16.281 -4.402 1 91.56 230 VAL B O 1
ATOM 3621 N N . THR B 1 231 ? -3.607 16.344 -6.293 1 93.31 231 THR B N 1
ATOM 3622 C CA . THR B 1 231 ? -2.674 17.234 -6.965 1 93.31 231 THR B CA 1
ATOM 3623 C C . THR B 1 231 ? -3.297 18.625 -7.16 1 93.31 231 THR B C 1
ATOM 3625 O O . THR B 1 231 ? -4.07 18.828 -8.094 1 93.31 231 THR B O 1
ATOM 3628 N N . SER B 1 232 ? -2.977 19.547 -6.301 1 88.38 232 SER B N 1
ATOM 3629 C CA . SER B 1 232 ? -3.455 20.922 -6.461 1 88.38 232 SER B CA 1
ATOM 3630 C C . SER B 1 232 ? -2.629 21.688 -7.496 1 88.38 232 SER B C 1
ATOM 3632 O O . SER B 1 232 ? -1.411 21.5 -7.578 1 88.38 232 SER B O 1
ATOM 3634 N N . PRO B 1 233 ? -3.295 22.578 -8.266 1 90.81 233 PRO B N 1
ATOM 3635 C CA . PRO B 1 233 ? -2.557 23.375 -9.25 1 90.81 233 PRO B CA 1
ATOM 3636 C C . PRO B 1 233 ? -1.445 24.203 -8.625 1 90.81 233 PRO B C 1
ATOM 3638 O O . PRO B 1 233 ? -1.672 24.891 -7.617 1 90.81 233 PRO B O 1
ATOM 3641 N N . ASN B 1 234 ? -0.245 24.141 -9.172 1 90.75 234 ASN B N 1
ATOM 3642 C CA . ASN B 1 234 ? 0.935 24.891 -8.75 1 90.75 234 ASN B CA 1
ATOM 3643 C C . ASN B 1 234 ? 1.386 24.469 -7.352 1 90.75 234 ASN B C 1
ATOM 3645 O O . ASN B 1 234 ? 2.039 25.25 -6.648 1 90.75 234 ASN B O 1
ATOM 3649 N N . GLY B 1 235 ? 0.976 23.297 -6.965 1 93.25 235 GLY B N 1
ATOM 3650 C CA . GLY B 1 235 ? 1.362 22.797 -5.656 1 93.25 235 GLY B CA 1
ATOM 3651 C C . GLY B 1 235 ? 2.594 21.906 -5.691 1 93.25 235 GLY B C 1
ATOM 3652 O O . GLY B 1 235 ? 3.232 21.766 -6.734 1 93.25 235 GLY B O 1
ATOM 3653 N N . THR B 1 236 ? 2.926 21.359 -4.52 1 95.69 236 THR B N 1
ATOM 3654 C CA . THR B 1 236 ? 4.109 20.531 -4.363 1 95.69 236 THR B CA 1
ATOM 3655 C C . THR B 1 236 ? 3.928 19.203 -5.086 1 95.69 236 THR B C 1
ATOM 3657 O O . THR B 1 236 ? 4.852 18.703 -5.738 1 95.69 236 THR B O 1
ATOM 3660 N N . THR B 1 237 ? 2.732 18.641 -5.004 1 97 237 THR B N 1
ATOM 3661 C CA . THR B 1 237 ? 2.445 17.359 -5.652 1 97 237 THR B CA 1
ATOM 3662 C C . THR B 1 237 ? 2.566 17.484 -7.168 1 97 237 THR B C 1
ATOM 3664 O O . THR B 1 237 ? 3.141 16.609 -7.824 1 97 237 THR B O 1
ATOM 3667 N N . GLU B 1 238 ? 2.014 18.578 -7.691 1 97.38 238 GLU B N 1
ATOM 3668 C CA . GLU B 1 238 ? 2.115 18.797 -9.133 1 97.38 238 GLU B CA 1
ATOM 3669 C C . GLU B 1 238 ? 3.572 18.906 -9.57 1 97.38 238 GLU B C 1
ATOM 3671 O O . GLU B 1 238 ? 3.947 18.375 -10.617 1 97.38 238 GLU B O 1
ATOM 3676 N N . ALA B 1 239 ? 4.348 19.609 -8.805 1 97.81 239 ALA B N 1
ATOM 3677 C CA . ALA B 1 239 ? 5.762 19.75 -9.133 1 97.81 239 ALA B CA 1
ATOM 3678 C C . ALA B 1 239 ? 6.441 18.391 -9.219 1 97.81 239 ALA B C 1
ATOM 3680 O O . ALA B 1 239 ? 7.211 18.125 -10.156 1 97.81 239 ALA B O 1
ATOM 3681 N N . ALA B 1 240 ? 6.191 17.531 -8.305 1 98.69 240 ALA B N 1
ATOM 3682 C CA . ALA B 1 240 ? 6.789 16.188 -8.281 1 98.69 240 ALA B CA 1
ATOM 3683 C C . ALA B 1 240 ? 6.297 15.352 -9.461 1 98.69 240 ALA B C 1
ATOM 3685 O O . ALA B 1 240 ? 7.094 14.727 -10.156 1 98.69 240 ALA B O 1
ATOM 3686 N N . ILE B 1 241 ? 4.961 15.305 -9.695 1 98.62 241 ILE B N 1
ATOM 3687 C CA . ILE B 1 241 ? 4.367 14.477 -10.734 1 98.62 241 ILE B CA 1
ATOM 3688 C C . ILE B 1 241 ? 4.871 14.93 -12.109 1 98.62 241 ILE B C 1
ATOM 3690 O O . ILE B 1 241 ? 5.188 14.102 -12.961 1 98.62 241 ILE B O 1
ATOM 3694 N N . LYS B 1 242 ? 4.941 16.281 -12.289 1 98.31 242 LYS B N 1
ATOM 3695 C CA . LYS B 1 242 ? 5.496 16.797 -13.539 1 98.31 242 LYS B CA 1
ATOM 3696 C C . LYS B 1 242 ? 6.934 16.312 -13.734 1 98.31 242 LYS B C 1
ATOM 3698 O O . LYS B 1 242 ? 7.336 15.992 -14.852 1 98.31 242 LYS B O 1
ATOM 3703 N N . SER B 1 243 ? 7.668 16.328 -12.703 1 98.62 243 SER B N 1
ATOM 3704 C CA . SER B 1 243 ? 9.039 15.844 -12.781 1 98.62 243 SER B CA 1
ATOM 3705 C C . SER B 1 243 ? 9.094 14.367 -13.156 1 98.62 243 SER B C 1
ATOM 3707 O O . SER B 1 243 ? 9.852 13.977 -14.047 1 98.62 243 SER B O 1
ATOM 3709 N N . PHE B 1 244 ? 8.258 13.492 -12.508 1 98.44 244 PHE B N 1
ATOM 3710 C CA . PHE B 1 244 ? 8.164 12.078 -12.844 1 98.44 244 PHE B CA 1
ATOM 3711 C C . PHE B 1 244 ? 7.852 11.891 -14.32 1 98.44 244 PHE B C 1
ATOM 3713 O O . PHE B 1 244 ? 8.531 11.133 -15.016 1 98.44 244 PHE B O 1
ATOM 3720 N N . GLN B 1 245 ? 6.832 12.578 -14.766 1 97.69 245 GLN B N 1
ATOM 3721 C CA . GLN B 1 245 ? 6.328 12.383 -16.125 1 97.69 245 GLN B CA 1
ATOM 3722 C C . GLN B 1 245 ? 7.301 12.93 -17.156 1 97.69 245 GLN B C 1
ATOM 3724 O O . GLN B 1 245 ? 7.508 12.32 -18.203 1 97.69 245 GLN B O 1
ATOM 3729 N N . ALA B 1 246 ? 7.926 14.055 -16.859 1 97.56 246 ALA B N 1
ATOM 3730 C CA . ALA B 1 246 ? 8.891 14.664 -17.766 1 97.56 246 ALA B CA 1
ATOM 3731 C C . ALA B 1 246 ? 10.125 13.773 -17.938 1 97.56 246 ALA B C 1
ATOM 3733 O O . ALA B 1 246 ? 10.766 13.789 -18.984 1 97.56 246 ALA B O 1
ATOM 3734 N N . ASN B 1 247 ? 10.406 12.969 -16.953 1 96.88 247 ASN B N 1
ATOM 3735 C CA . ASN B 1 247 ? 11.586 12.117 -16.984 1 96.88 247 ASN B CA 1
ATOM 3736 C C . ASN B 1 247 ? 11.227 10.688 -17.359 1 96.88 247 ASN B C 1
ATOM 3738 O O . ASN B 1 247 ? 12.031 9.766 -17.188 1 96.88 247 ASN B O 1
ATOM 3742 N N . GLY B 1 248 ? 10.023 10.43 -17.875 1 97.12 248 GLY B N 1
ATOM 3743 C CA . GLY B 1 248 ? 9.641 9.188 -18.531 1 97.12 248 GLY B CA 1
ATOM 3744 C C . GLY B 1 248 ? 9.273 8.086 -17.562 1 97.12 248 GLY B C 1
ATOM 3745 O O . GLY B 1 248 ? 9.562 6.914 -17.797 1 97.12 248 GLY B O 1
ATOM 3746 N N . PHE B 1 249 ? 8.664 8.422 -16.484 1 98.19 249 PHE B N 1
ATOM 3747 C CA . PHE B 1 249 ? 8.344 7.465 -15.43 1 98.19 249 PHE B CA 1
ATOM 3748 C C . PHE B 1 249 ? 7.477 6.336 -15.969 1 98.19 249 PHE B C 1
ATOM 3750 O O . PHE B 1 249 ? 7.773 5.156 -15.75 1 98.19 249 PHE B O 1
ATOM 3757 N N . GLU B 1 250 ? 6.375 6.621 -16.688 1 97.88 250 GLU B N 1
ATOM 3758 C CA . GLU B 1 250 ? 5.441 5.617 -17.172 1 97.88 250 GLU B CA 1
ATOM 3759 C C . GLU B 1 250 ? 6.117 4.676 -18.172 1 97.88 250 GLU B C 1
ATOM 3761 O O . GLU B 1 250 ? 5.895 3.465 -18.141 1 97.88 250 GLU B O 1
ATOM 3766 N N . ALA B 1 251 ? 6.957 5.219 -19 1 97.88 251 ALA B N 1
ATOM 3767 C CA . ALA B 1 251 ? 7.688 4.41 -19.969 1 97.88 251 ALA B CA 1
ATOM 3768 C C . ALA B 1 251 ? 8.656 3.461 -19.266 1 97.88 251 ALA B C 1
ATOM 3770 O O . ALA B 1 251 ? 8.836 2.318 -19.688 1 97.88 251 ALA B O 1
ATOM 3771 N N . LEU B 1 252 ? 9.289 3.967 -18.266 1 98 252 LEU B N 1
ATOM 3772 C CA . LEU B 1 252 ? 10.211 3.162 -17.469 1 98 252 LEU B CA 1
ATOM 3773 C C . LEU B 1 252 ? 9.5 1.967 -16.844 1 98 252 LEU B C 1
ATOM 3775 O O . LEU B 1 252 ? 10.023 0.852 -16.844 1 98 252 LEU B O 1
ATOM 3779 N N . VAL B 1 253 ? 8.305 2.166 -16.328 1 98.75 253 VAL B N 1
ATOM 3780 C CA . VAL B 1 253 ? 7.52 1.101 -15.711 1 98.75 253 VAL B CA 1
ATOM 3781 C C . VAL B 1 253 ? 7.109 0.083 -16.781 1 98.75 253 VAL B C 1
ATOM 3783 O O . VAL B 1 253 ? 7.234 -1.126 -16.562 1 98.75 253 VAL B O 1
ATOM 3786 N N . GLU B 1 254 ? 6.656 0.555 -17.891 1 98.69 254 GLU B N 1
ATOM 3787 C CA . GLU B 1 254 ? 6.262 -0.325 -19 1 98.69 254 GLU B CA 1
ATOM 3788 C C . GLU B 1 254 ? 7.426 -1.212 -19.438 1 98.69 254 GLU B C 1
ATOM 3790 O O . GLU B 1 254 ? 7.25 -2.416 -19.641 1 98.69 254 GLU B O 1
ATOM 3795 N N . GLN B 1 255 ? 8.594 -0.658 -19.578 1 98.69 255 GLN B N 1
ATOM 3796 C CA . GLN B 1 255 ? 9.773 -1.407 -20 1 98.69 255 GLN B CA 1
ATOM 3797 C C . GLN B 1 255 ? 10.133 -2.49 -18.984 1 98.69 255 GLN B C 1
ATOM 3799 O O . GLN B 1 255 ? 10.5 -3.605 -19.375 1 98.69 255 GLN B O 1
ATOM 3804 N N . ALA B 1 256 ? 10.062 -2.145 -17.75 1 98.81 256 ALA B N 1
ATOM 3805 C CA . ALA B 1 256 ? 10.383 -3.098 -16.688 1 98.81 256 ALA B CA 1
ATOM 3806 C C . ALA B 1 256 ? 9.406 -4.27 -16.688 1 98.81 256 ALA B C 1
ATOM 3808 O O . ALA B 1 256 ? 9.812 -5.426 -16.562 1 98.81 256 ALA B O 1
ATOM 3809 N N . LEU B 1 257 ? 8.086 -3.947 -16.781 1 98.81 257 LEU B N 1
ATOM 3810 C CA . LEU B 1 257 ? 7.09 -5.016 -16.781 1 98.81 257 LEU B CA 1
ATOM 3811 C C . LEU B 1 257 ? 7.219 -5.883 -18.031 1 98.81 257 LEU B C 1
ATOM 3813 O O . LEU B 1 257 ? 7.043 -7.102 -17.969 1 98.81 257 LEU B O 1
ATOM 3817 N N . ASN B 1 258 ? 7.562 -5.27 -19.156 1 98.69 258 ASN B N 1
ATOM 3818 C CA . ASN B 1 258 ? 7.836 -6.043 -20.359 1 98.69 258 ASN B CA 1
ATOM 3819 C C . ASN B 1 258 ? 9.023 -6.984 -20.172 1 98.69 258 ASN B C 1
ATOM 3821 O O . ASN B 1 258 ? 9 -8.125 -20.625 1 98.69 258 ASN B O 1
ATOM 3825 N N . ALA B 1 259 ? 10.055 -6.5 -19.547 1 98.62 259 ALA B N 1
ATOM 3826 C CA . ALA B 1 259 ? 11.227 -7.324 -19.281 1 98.62 259 ALA B CA 1
ATOM 3827 C C . ALA B 1 259 ? 10.875 -8.539 -18.438 1 98.62 259 ALA B C 1
ATOM 3829 O O . ALA B 1 259 ? 11.344 -9.648 -18.688 1 98.62 259 ALA B O 1
ATOM 3830 N N . ALA B 1 260 ? 10.055 -8.336 -17.422 1 98.06 260 ALA B N 1
ATOM 3831 C CA . ALA B 1 260 ? 9.617 -9.43 -16.562 1 98.06 260 ALA B CA 1
ATOM 3832 C C . ALA B 1 260 ? 8.781 -10.438 -17.344 1 98.06 260 ALA B C 1
ATOM 3834 O O . ALA B 1 260 ? 8.969 -11.648 -17.219 1 98.06 260 ALA B O 1
ATOM 3835 N N . SER B 1 261 ? 7.82 -9.922 -18.078 1 97.69 261 SER B N 1
ATOM 3836 C CA . SER B 1 261 ? 6.957 -10.789 -18.875 1 97.69 261 SER B CA 1
ATOM 3837 C C . SER B 1 261 ? 7.766 -11.609 -19.875 1 97.69 261 SER B C 1
ATOM 3839 O O . SER B 1 261 ? 7.535 -12.805 -20.031 1 97.69 261 SER B O 1
ATOM 3841 N N . GLN B 1 262 ? 8.672 -10.977 -20.594 1 97.06 262 GLN B N 1
ATOM 3842 C CA . GLN B 1 262 ? 9.523 -11.656 -21.562 1 97.06 262 GLN B CA 1
ATOM 3843 C C . GLN B 1 262 ? 10.375 -12.734 -20.891 1 97.06 262 GLN B C 1
ATOM 3845 O O . GLN B 1 262 ? 10.523 -13.836 -21.422 1 97.06 262 GLN B O 1
ATOM 3850 N N . ARG B 1 263 ? 10.945 -12.383 -19.766 1 96.25 263 ARG B N 1
ATOM 3851 C CA . ARG B 1 263 ? 11.742 -13.359 -19.031 1 96.25 263 ARG B CA 1
ATOM 3852 C C . ARG B 1 263 ? 10.898 -14.555 -18.609 1 96.25 263 ARG B C 1
ATOM 3854 O O . ARG B 1 263 ? 11.367 -15.695 -18.641 1 96.25 263 ARG B O 1
ATOM 3861 N N . SER B 1 264 ? 9.672 -14.297 -18.188 1 94.31 264 SER B N 1
ATOM 3862 C CA . SER B 1 264 ? 8.75 -15.375 -17.844 1 94.31 264 SER B CA 1
ATOM 3863 C C . SER B 1 264 ? 8.547 -16.328 -19.016 1 94.31 264 SER B C 1
ATOM 3865 O O . SER B 1 264 ? 8.594 -17.547 -18.859 1 94.31 264 SER B O 1
ATOM 3867 N N . ALA B 1 265 ? 8.352 -15.797 -20.172 1 94.19 265 ALA B N 1
ATOM 3868 C CA . ALA B 1 265 ? 8.18 -16.594 -21.375 1 94.19 265 ALA B CA 1
ATOM 3869 C C . ALA B 1 265 ? 9.445 -17.391 -21.703 1 94.19 265 ALA B C 1
ATOM 3871 O O . ALA B 1 265 ? 9.367 -18.547 -22.109 1 94.19 265 ALA B O 1
ATOM 3872 N N . GLU B 1 266 ? 10.578 -16.781 -21.5 1 94.88 266 GLU B N 1
ATOM 3873 C CA . GLU B 1 266 ? 11.852 -17.453 -21.734 1 94.88 266 GLU B CA 1
ATOM 3874 C C . GLU B 1 266 ? 12.023 -18.625 -20.781 1 94.88 266 GLU B C 1
ATOM 3876 O O . GLU B 1 266 ? 12.516 -19.688 -21.188 1 94.88 266 GLU B O 1
ATOM 3881 N N . LEU B 1 267 ? 11.672 -18.406 -19.562 1 91.25 267 LEU B N 1
ATOM 3882 C CA . LEU B 1 267 ? 11.758 -19.484 -18.578 1 91.25 267 LEU B CA 1
ATOM 3883 C C . LEU B 1 267 ? 10.867 -20.656 -18.969 1 91.25 267 LEU B C 1
ATOM 3885 O O . LEU B 1 267 ? 11.25 -21.812 -18.797 1 91.25 267 LEU B O 1
ATOM 3889 N N . ALA B 1 268 ? 9.688 -20.391 -19.469 1 90.69 268 ALA B N 1
ATOM 3890 C CA . ALA B 1 268 ? 8.781 -21.438 -19.906 1 90.69 268 ALA B CA 1
ATOM 3891 C C . ALA B 1 268 ? 9.422 -22.281 -21 1 90.69 268 ALA B C 1
ATOM 3893 O O . ALA B 1 268 ? 9.289 -23.516 -21.016 1 90.69 268 ALA B O 1
ATOM 3894 N N . GLU B 1 269 ? 10.117 -21.656 -21.906 1 91.12 269 GLU B N 1
ATOM 3895 C CA . GLU B 1 269 ? 10.789 -22.359 -22.984 1 91.12 269 GLU B CA 1
ATOM 3896 C C . GLU B 1 269 ? 11.961 -23.188 -22.469 1 91.12 269 GLU B C 1
ATOM 3898 O O . GLU B 1 269 ? 12.18 -24.312 -22.922 1 91.12 269 GLU B O 1
ATOM 3903 N N . GLN B 1 270 ? 12.648 -22.625 -21.562 1 90.56 270 GLN B N 1
ATOM 3904 C CA . GLN B 1 270 ? 13.859 -23.266 -21.047 1 90.56 270 GLN B CA 1
ATOM 3905 C C . GLN B 1 270 ? 13.516 -24.438 -20.141 1 90.56 270 GLN B C 1
ATOM 3907 O O . GLN B 1 270 ? 14.172 -25.484 -20.203 1 90.56 270 GLN B O 1
ATOM 3912 N N . LEU B 1 271 ? 12.484 -24.25 -19.312 1 88.38 271 LEU B N 1
ATOM 3913 C CA . LEU B 1 271 ? 12.203 -25.234 -18.266 1 88.38 271 LEU B CA 1
ATOM 3914 C C . LEU B 1 271 ? 11.086 -26.188 -18.688 1 88.38 271 LEU B C 1
ATOM 3916 O O . LEU B 1 271 ? 10.914 -27.25 -18.094 1 88.38 271 LEU B O 1
ATOM 3920 N N . GLY B 1 272 ? 10.297 -25.828 -19.688 1 84.19 272 GLY B N 1
ATOM 3921 C CA . GLY B 1 272 ? 9.125 -26.609 -20.078 1 84.19 272 GLY B CA 1
ATOM 3922 C C . GLY B 1 272 ? 9.461 -27.766 -21 1 84.19 272 GLY B C 1
ATOM 3923 O O . GLY B 1 272 ? 8.562 -28.438 -21.5 1 84.19 272 GLY B O 1
ATOM 3924 N N . GLN B 1 273 ? 10.742 -28.016 -21.281 1 82 273 GLN B N 1
ATOM 3925 C CA . GLN B 1 273 ? 11.148 -29.094 -22.172 1 82 273 GLN B CA 1
ATOM 3926 C C . GLN B 1 273 ? 11.289 -30.406 -21.422 1 82 273 GLN B C 1
ATOM 3928 O O . GLN B 1 273 ? 11.578 -30.422 -20.219 1 82 273 GLN B O 1
#

Sequence (546 aa):
MSTPRIAFIGAGNMAASLIGGLRAQGVPAAQIRASDPGAEQRAKIAGEFAIDVVESNAEAVADADVVVLSVKPQAMKAVCQALAPALKPEQLIVSIAAGIPCASLEAWLGQPRPVVRCMPNTPALLRQGASGLYANAQVSAAQCEQAGQLLSAVGIALWLDDEAQIDAVTAVSGSGPAYFFLLMQAMTDAGEKLGLSRETASRLTLQTALGAAQMALSSEVEPAELRRRVTSPNGTTEAAIKSFQANGFEALVEQALNAASQRSAELAEQLGQMSTPRIAFIGAGNMAASLIGGLRAQGVPAAQIRASDPGAEQRAKIAGEFAIDVVESNAEAVADADVVVLSVKPQAMKAVCQALAPALKPEQLIVSIAAGIPCASLEAWLGQPRPVVRCMPNTPALLRQGASGLYANAQVSAAQCEQAGQLLSAVGIALWLDDEAQIDAVTAVSGSGPAYFFLLMQAMTDAGEKLGLSRETASRLTLQTALGAAQMALSSEVEPAELRRRVTSPNGTTEAAIKSFQANGFEALVEQALNAASQRSAELAEQLGQ

Solvent-accessible surface area (backbone atoms only — not comparable to full-atom values): 26156 Å² total; per-residue (Å²): 130,82,80,69,27,36,12,31,40,29,62,42,70,68,36,48,19,43,51,50,21,36,44,74,71,62,48,58,39,92,35,37,29,26,10,29,86,47,68,68,54,30,50,51,52,25,66,74,63,61,33,53,53,40,59,46,57,49,70,32,42,64,78,31,45,33,39,33,42,40,48,56,54,88,49,41,60,64,50,34,48,69,37,31,84,52,56,60,74,84,35,36,36,35,34,55,34,72,33,57,49,67,67,37,52,30,60,40,40,72,45,91,48,22,33,33,46,30,44,54,24,73,30,20,67,72,48,32,12,27,28,40,34,26,65,44,93,63,43,48,72,70,51,49,52,52,53,44,52,54,48,41,38,13,21,49,59,43,82,48,95,45,70,74,41,50,29,31,40,37,23,41,23,38,31,27,36,39,56,54,22,49,50,45,38,29,47,18,52,37,21,30,74,56,64,40,53,59,66,57,19,38,55,31,31,43,36,21,43,33,15,34,23,50,50,48,68,72,42,95,56,55,35,62,56,54,28,51,74,67,35,48,89,93,33,32,33,37,41,18,51,50,42,32,56,75,68,42,45,54,58,44,47,32,52,13,36,49,37,11,22,52,42,30,53,50,40,23,62,71,64,38,108,128,82,81,68,26,36,11,32,39,29,62,43,71,69,38,47,20,44,51,50,22,36,44,73,73,60,50,58,39,90,34,35,28,26,10,30,85,46,68,67,53,31,50,50,52,25,67,74,62,62,32,54,54,39,60,47,58,48,68,33,43,64,78,32,45,34,39,35,43,40,46,56,55,89,50,41,59,65,51,34,48,69,37,31,84,50,57,60,75,82,34,35,36,35,34,57,35,73,33,57,48,65,68,37,52,30,61,40,40,70,46,91,50,23,34,34,45,30,44,56,24,74,30,21,67,73,47,31,13,26,27,40,35,27,67,45,92,62,43,48,74,69,51,49,50,51,54,44,52,53,47,42,39,13,22,50,60,43,81,47,96,48,71,74,41,51,30,31,40,36,22,42,22,40,30,26,37,40,57,53,23,50,52,45,39,29,47,18,54,36,20,31,75,56,64,39,54,59,67,58,20,40,55,31,32,43,37,22,43,32,15,36,23,49,51,47,68,74,42,94,57,55,36,62,56,56,28,51,74,68,36,48,90,94,33,32,32,38,42,17,52,50,43,33,56,75,70,42,45,53,59,45,47,33,52,11,38,48,38,9,20,52,42,30,51,48,40,23,62,69,63,37,108

Radius of gyration: 26.92 Å; Cα contacts (8 Å, |Δi|>4): 1181; chains: 2; bounding box: 44×83×55 Å

Organism: Pseudomonas aeruginosa (strain ATCC 15692 / DSM 22644 / CIP 104116 / JCM 14847 / LMG 12228 / 1C / PRS 101 / PAO1) (NCBI:txid208964)